Protein AF-0000000079686554 (afdb_homodimer)

Organism: Gossypium tomentosum (NCBI:txid34277)

InterPro domains:
  IPR005123 Oxoglutarate/iron-dependent dioxygenase domain [PS51471] (161-262)
  IPR026992 Non-haem dioxygenase, N-terminal domain [PF14226] (9-87)
  IPR027443 Isopenicillin N synthase-like superfamily [G3DSA:2.60.120.330] (1-294)
  IPR044861 Isopenicillin N synthase-like, Fe(2+) 2OG dioxygenase domain [PF03171] (164-262)

Solvent-accessible surface area (backbone atoms only — not comparable to full-atom values): 33290 Å² total; per-residue (Å²): 131,80,77,73,73,75,75,70,74,52,77,44,80,57,56,64,84,78,70,44,86,87,34,72,68,39,51,52,50,33,51,50,50,51,52,31,28,63,61,48,10,26,32,33,37,34,30,60,80,42,51,79,47,45,62,62,45,46,51,44,49,50,57,58,72,67,46,56,67,74,50,51,62,68,30,70,56,86,49,69,91,33,24,46,46,68,48,92,90,47,54,42,36,37,42,25,44,59,44,24,56,37,42,69,46,35,33,72,64,41,40,48,73,69,30,76,88,60,53,67,67,53,29,46,49,52,10,50,50,39,43,55,51,50,53,51,48,50,53,52,48,49,35,54,28,49,75,70,72,43,57,87,47,49,63,60,55,62,68,34,40,36,48,22,33,38,41,38,43,33,50,54,68,72,32,85,57,77,38,82,61,41,77,74,40,49,50,72,18,39,35,35,40,35,31,65,64,55,90,60,65,33,42,30,36,43,40,88,86,69,47,77,29,74,50,79,78,59,81,34,31,30,44,37,31,34,6,43,48,36,16,48,34,55,58,58,74,37,53,46,27,40,30,33,29,41,34,52,30,78,53,62,32,42,36,38,30,41,41,31,25,64,28,72,88,45,68,49,52,52,51,69,89,71,42,45,94,91,37,61,77,51,49,49,67,45,40,57,50,65,49,44,48,41,43,38,47,86,53,34,83,72,75,65,76,48,55,65,56,65,72,27,49,103,130,79,75,72,72,75,76,70,74,51,76,44,81,58,57,63,84,79,71,44,88,88,33,72,66,39,51,52,50,32,50,52,51,51,52,30,28,63,62,48,11,27,32,34,36,33,29,58,82,43,51,80,46,45,60,63,47,44,51,43,49,52,60,58,70,67,46,55,68,73,51,51,61,66,32,71,53,81,50,69,93,33,24,44,47,70,48,91,91,45,54,42,35,37,43,26,43,59,45,25,56,38,42,69,44,35,32,72,64,41,41,47,74,69,31,76,88,61,52,64,66,52,27,45,48,51,11,50,50,38,45,53,50,49,52,52,49,52,53,52,49,49,35,55,28,48,76,70,71,43,56,88,48,47,65,60,54,64,70,32,40,35,50,23,33,40,40,38,40,33,50,52,70,71,32,86,57,76,39,83,61,41,76,75,40,49,49,74,18,37,36,32,42,35,30,64,64,56,88,60,64,35,43,31,36,43,40,88,86,68,46,77,28,75,52,81,77,58,80,33,31,30,43,38,30,34,7,42,48,36,17,49,36,54,57,58,73,36,52,47,28,40,30,32,29,40,35,53,30,76,53,62,32,41,36,38,30,42,41,32,25,64,27,72,88,42,66,49,51,52,52,68,90,70,42,46,93,91,37,61,76,52,50,49,68,46,38,56,51,65,48,43,47,41,43,38,47,86,50,34,71,79,75,68,77,46,54,66,57,65,72,28,50,102

Sequence (628 aa):
MSSRTRAKVPVIDFSNQNLKPSSPEWDLLKFQVREALEEYSCFEASFDQLLELRQPVLEALEQLFDLPSQTKQLCVSDKPFRAYSGRPSRLYESMSTDDAHIVENIEQCLTTTLWPQGNISFSKTLASFTQLASGLEKTILRMILESFGLEKYMDELVDSTNNHLRAMKYGRTNTSEPTLGVPAHCDHTTMTLLCQLNEVQGLEIQNKNGEWININPSPNSFVVMLGESFSVWLNGRLPSAYHRVMMKGNEARYSIGLFARPRGGYLVKVPKELVDDKNPMLFKPFDLEEFLKIYSPQSVQGATKSTLKAYCSVMSSRTRAKVPVIDFSNQNLKPSSPEWDLLKFQVREALEEYSCFEASFDQLLELRQPVLEALEQLFDLPSQTKQLCVSDKPFRAYSGRPSRLYESMSTDDAHIVENIEQCLTTTLWPQGNISFSKTLASFTQLASGLEKTILRMILESFGLEKYMDELVDSTNNHLRAMKYGRTNTSEPTLGVPAHCDHTTMTLLCQLNEVQGLEIQNKNGEWININPSPNSFVVMLGESFSVWLNGRLPSAYHRVMMKGNEARYSIGLFARPRGGYLVKVPKELVDDKNPMLFKPFDLEEFLKIYSPQSVQGATKSTLKAYCSV

Nearest PDB structures (foldseek):
  8cvc-assembly1_A  TM=7.961E-01  e=9.176E-22  Atropa belladonna
  8cv8-assembly1_A  TM=7.944E-01  e=1.096E-21  Atropa belladonna
  7ekd-assembly1_A  TM=7.817E-01  e=1.566E-21  Oryza sativa Japonica Group
  4xae-assembly1_A  TM=8.149E-01  e=2.163E-19  Arabidopsis thaliana
  4xae-assembly2_B  TM=7.868E-01  e=7.001E-20  Arabidopsis thaliana

pLDDT: mean 89.93, std 12.77, range [25.97, 98.62]

Radius of gyration: 27.8 Å; Cα contacts (8 Å, |Δi|>4): 1261; chains: 2; bounding box: 70×83×64 Å

Structure (mmCIF, N/CA/C/O backbone):
data_AF-0000000079686554-model_v1
#
loop_
_entity.id
_entity.type
_entity.pdbx_description
1 polymer 'Fe2OG dioxygenase domain-containing protein'
#
loop_
_atom_site.group_PDB
_atom_site.id
_atom_site.type_symbol
_atom_site.label_atom_id
_atom_site.label_alt_id
_atom_site.label_comp_id
_atom_site.label_asym_id
_atom_site.label_entity_id
_atom_site.label_seq_id
_atom_site.pdbx_PDB_ins_code
_atom_site.Cartn_x
_atom_site.Cartn_y
_atom_site.Cartn_z
_atom_site.occupancy
_atom_site.B_iso_or_equiv
_atom_site.auth_seq_id
_atom_site.auth_comp_id
_atom_site.auth_asym_id
_atom_site.auth_atom_id
_atom_site.pdbx_PDB_model_num
ATOM 1 N N . MET A 1 1 ? 38.531 27.219 7.422 1 25.97 1 MET A N 1
ATOM 2 C CA . MET A 1 1 ? 37.594 26.406 8.172 1 25.97 1 MET A CA 1
ATOM 3 C C . MET A 1 1 ? 36.188 26.938 8.047 1 25.97 1 MET A C 1
ATOM 5 O O . MET A 1 1 ? 35.812 27.891 8.734 1 25.97 1 MET A O 1
ATOM 9 N N . SER A 1 2 ? 35.656 27.062 6.887 1 29.88 2 SER A N 1
ATOM 10 C CA . SER A 1 2 ? 34.469 27.797 6.496 1 29.88 2 SER A CA 1
ATOM 11 C C . SER A 1 2 ? 33.25 27.312 7.266 1 29.88 2 SER A C 1
ATOM 13 O O . SER A 1 2 ? 33 26.109 7.367 1 29.88 2 SER A O 1
ATOM 15 N N . SER A 1 3 ? 33 28.016 8.352 1 30.98 3 SER A N 1
ATOM 16 C CA . SER A 1 3 ? 31.875 27.719 9.258 1 30.98 3 SER A CA 1
ATOM 17 C C . SER A 1 3 ? 30.625 27.312 8.484 1 30.98 3 SER A C 1
ATOM 19 O O . SER A 1 3 ? 30.062 28.125 7.746 1 30.98 3 SER A O 1
ATOM 21 N N . ARG A 1 4 ? 30.609 26.203 7.82 1 41.34 4 ARG A N 1
ATOM 22 C CA . ARG A 1 4 ? 29.406 25.703 7.16 1 41.34 4 ARG A CA 1
ATOM 23 C C . ARG A 1 4 ? 28.172 25.953 8.008 1 41.34 4 ARG A C 1
ATOM 25 O O . ARG A 1 4 ? 28 25.344 9.07 1 41.34 4 ARG A O 1
ATOM 32 N N . THR A 1 5 ? 27.734 27.172 8.203 1 38.91 5 THR A N 1
ATOM 33 C CA . THR A 1 5 ? 26.484 27.531 8.859 1 38.91 5 THR A CA 1
ATOM 34 C C . THR A 1 5 ? 25.438 26.453 8.656 1 38.91 5 THR A C 1
ATOM 36 O O . THR A 1 5 ? 25.125 26.094 7.52 1 38.91 5 THR A O 1
ATOM 39 N N . ARG A 1 6 ? 25.234 25.625 9.555 1 51.69 6 ARG A N 1
ATOM 40 C CA . ARG A 1 6 ? 24.281 24.516 9.586 1 51.69 6 ARG A CA 1
ATOM 41 C C . ARG A 1 6 ? 22.891 24.984 9.148 1 51.69 6 ARG A C 1
ATOM 43 O O . ARG A 1 6 ? 22.344 25.922 9.703 1 51.69 6 ARG A O 1
ATOM 50 N N . ALA A 1 7 ? 22.547 24.719 7.898 1 60.22 7 ALA A N 1
ATOM 51 C CA . ALA A 1 7 ? 21.312 25.062 7.191 1 60.22 7 ALA A CA 1
ATOM 52 C C . ALA A 1 7 ? 20.094 24.891 8.102 1 60.22 7 ALA A C 1
ATOM 54 O O . ALA A 1 7 ? 19.953 23.859 8.773 1 60.22 7 ALA A O 1
ATOM 55 N N . LYS A 1 8 ? 19.406 26.125 8.562 1 84 8 LYS A N 1
ATOM 56 C CA . LYS A 1 8 ? 18.172 26.141 9.359 1 84 8 LYS A CA 1
ATOM 57 C C . LYS A 1 8 ? 16.969 26.547 8.508 1 84 8 LYS A C 1
ATOM 59 O O . LYS A 1 8 ? 17.109 27.359 7.582 1 84 8 LYS A O 1
ATOM 64 N N . VAL A 1 9 ? 15.812 25.922 8.773 1 92.38 9 VAL A N 1
ATOM 65 C CA . VAL A 1 9 ? 14.586 26.312 8.094 1 92.38 9 VAL A CA 1
ATOM 66 C C . VAL A 1 9 ? 14.148 27.688 8.578 1 92.38 9 VAL A C 1
ATOM 68 O O . VAL A 1 9 ? 14.32 28.031 9.75 1 92.38 9 VAL A O 1
ATOM 71 N N . PRO A 1 10 ? 13.648 28.562 7.695 1 95.69 10 PRO A N 1
ATOM 72 C CA . PRO A 1 10 ? 13.242 29.922 8.07 1 95.69 10 PRO A CA 1
ATOM 73 C C . PRO A 1 10 ? 12.156 29.938 9.148 1 95.69 10 PRO A C 1
ATOM 75 O O . PRO A 1 10 ? 11.297 29.047 9.18 1 95.69 10 PRO A O 1
ATOM 78 N N . VAL A 1 11 ? 12.25 30.969 10.016 1 96.94 11 VAL A N 1
ATOM 79 C CA . VAL A 1 11 ? 11.203 31.25 10.984 1 96.94 11 VAL A CA 1
ATOM 80 C C . VAL A 1 11 ? 10.406 32.469 10.555 1 96.94 11 VAL A C 1
ATOM 82 O O . VAL A 1 11 ? 10.977 33.531 10.328 1 96.94 11 VAL A O 1
ATOM 85 N N . ILE A 1 12 ? 9.156 32.312 10.383 1 97.88 12 ILE A N 1
ATOM 86 C CA . ILE A 1 12 ? 8.273 33.375 9.953 1 97.88 12 ILE A CA 1
ATOM 87 C C . ILE A 1 12 ? 7.285 33.719 11.07 1 97.88 12 ILE A C 1
ATOM 89 O O . ILE A 1 12 ? 6.645 32.812 11.625 1 97.88 12 ILE A O 1
ATOM 93 N N . ASP A 1 13 ? 7.117 34.969 11.391 1 96.94 13 ASP A N 1
ATOM 94 C CA . ASP A 1 13 ? 6.32 35.406 12.539 1 96.94 13 ASP A CA 1
ATOM 95 C C . ASP A 1 13 ? 4.883 35.688 12.125 1 96.94 13 ASP A C 1
ATOM 97 O O . ASP A 1 13 ? 4.621 36.656 11.398 1 96.94 13 ASP A O 1
ATOM 101 N N . PHE A 1 14 ? 3.994 34.906 12.648 1 96.62 14 PHE A N 1
ATOM 102 C CA . PHE A 1 14 ? 2.57 35.094 12.383 1 96.62 14 PHE A CA 1
ATOM 103 C C . PHE A 1 14 ? 1.84 35.531 13.648 1 96.62 14 PHE A C 1
ATOM 105 O O . PHE A 1 14 ? 0.624 35.375 13.758 1 96.62 14 PHE A O 1
ATOM 112 N N . SER A 1 15 ? 2.516 36.125 14.594 1 92.75 15 SER A N 1
ATOM 113 C CA . SER A 1 15 ? 1.922 36.438 15.891 1 92.75 15 SER A CA 1
ATOM 114 C C . SER A 1 15 ? 1.042 37.688 15.797 1 92.75 15 SER A C 1
ATOM 116 O O . SER A 1 15 ? 0.19 37.906 16.656 1 92.75 15 SER A O 1
ATOM 118 N N . ASN A 1 16 ? 1.303 38.469 14.711 1 89.25 16 ASN A N 1
ATOM 119 C CA . ASN A 1 16 ? 0.448 39.656 14.516 1 89.25 16 ASN A CA 1
ATOM 120 C C . ASN A 1 16 ? -0.956 39.25 14.07 1 89.25 16 ASN A C 1
ATOM 122 O O . ASN A 1 16 ? -1.148 38.812 12.938 1 89.25 16 ASN A O 1
ATOM 126 N N . GLN A 1 17 ? -1.944 39.438 14.867 1 81.38 17 GLN A N 1
ATOM 127 C CA . GLN A 1 17 ? -3.311 39 14.625 1 81.38 17 GLN A CA 1
ATOM 128 C C . GLN A 1 17 ? -4.074 40 13.758 1 81.38 17 GLN A C 1
ATOM 130 O O . GLN A 1 17 ? -5.195 39.719 13.328 1 81.38 17 GLN A O 1
ATOM 135 N N . ASN A 1 18 ? -3.504 41.094 13.5 1 83 18 ASN A N 1
ATOM 136 C CA . ASN A 1 18 ? -4.176 42.094 12.695 1 83 18 ASN A CA 1
ATOM 137 C C . ASN A 1 18 ? -3.625 42.156 11.273 1 83 18 ASN A C 1
ATOM 139 O O . ASN A 1 18 ? -3.604 43.219 10.648 1 83 18 ASN A O 1
ATOM 143 N N . LEU A 1 19 ? -3.234 41.062 10.898 1 86.62 19 LEU A N 1
ATOM 144 C CA . LEU A 1 19 ? -2.717 40.969 9.539 1 86.62 19 LEU A CA 1
ATOM 145 C C . LEU A 1 19 ? -3.838 41.156 8.523 1 86.62 19 LEU A C 1
ATOM 147 O O . LEU A 1 19 ? -4.855 40.469 8.586 1 86.62 19 LEU A O 1
ATOM 151 N N . LYS A 1 20 ? -3.686 42.188 7.625 1 87.19 20 LYS A N 1
ATOM 152 C CA . LYS A 1 20 ? -4.684 42.469 6.594 1 87.19 20 LYS A CA 1
ATOM 153 C C . LYS A 1 20 ? -4.137 42.156 5.203 1 87.19 20 LYS A C 1
ATOM 155 O O . LYS A 1 20 ? -3.039 42.594 4.852 1 87.19 20 LYS A O 1
ATOM 160 N N . PRO A 1 21 ? -4.953 41.469 4.465 1 87.12 21 PRO A N 1
ATOM 161 C CA . PRO A 1 21 ? -4.512 41.219 3.092 1 87.12 21 PRO A CA 1
ATOM 162 C C . PRO A 1 21 ? -4.188 42.5 2.332 1 87.12 21 PRO A C 1
ATOM 164 O O . PRO A 1 21 ? -4.867 43.5 2.51 1 87.12 21 PRO A O 1
ATOM 167 N N . SER A 1 22 ? -3.219 42.469 1.56 1 86.25 22 SER A N 1
ATOM 168 C CA . SER A 1 22 ? -2.777 43.562 0.676 1 86.25 22 SER A CA 1
ATOM 169 C C . SER A 1 22 ? -2.055 44.656 1.455 1 86.25 22 SER A C 1
ATOM 171 O O . SER A 1 22 ? -1.688 45.688 0.89 1 86.25 22 SER A O 1
ATOM 173 N N . SER A 1 23 ? -1.844 44.469 2.746 1 92.88 23 SER A N 1
ATOM 174 C CA . SER A 1 23 ? -0.964 45.375 3.492 1 92.88 23 SER A CA 1
ATOM 175 C C . SER A 1 23 ? 0.503 45.062 3.211 1 92.88 23 SER A C 1
ATOM 177 O O . SER A 1 23 ? 0.833 43.969 2.709 1 92.88 23 SER A O 1
ATOM 179 N N . PRO A 1 24 ? 1.304 46.062 3.477 1 93.25 24 PRO A N 1
ATOM 180 C CA . PRO A 1 24 ? 2.734 45.812 3.283 1 93.25 24 PRO A CA 1
ATOM 181 C C . PRO A 1 24 ? 3.25 44.656 4.121 1 93.25 24 PRO A C 1
ATOM 183 O O . PRO A 1 24 ? 4.082 43.875 3.654 1 93.25 24 PRO A O 1
ATOM 186 N N . GLU A 1 25 ? 2.764 44.562 5.305 1 94.06 25 GLU A N 1
ATOM 187 C CA . GLU A 1 25 ? 3.17 43.438 6.172 1 94.06 25 GLU A CA 1
ATOM 188 C C . GLU A 1 25 ? 2.73 42.094 5.598 1 94.06 25 GLU A C 1
ATOM 190 O O . GLU A 1 25 ? 3.482 41.125 5.648 1 94.06 25 GLU A O 1
ATOM 195 N N . TRP A 1 26 ? 1.538 42.062 5.145 1 95.88 26 TRP A N 1
ATOM 196 C CA . TRP A 1 26 ? 1.02 40.844 4.496 1 95.88 26 TRP A CA 1
ATOM 197 C C . TRP A 1 26 ? 1.891 40.438 3.311 1 95.88 26 TRP A C 1
ATOM 199 O O . TRP A 1 26 ? 2.252 39.281 3.164 1 95.88 26 TRP A O 1
ATOM 209 N N . ASP A 1 27 ? 2.225 41.375 2.535 1 95.88 27 ASP A N 1
ATOM 210 C CA . ASP A 1 27 ? 3.008 41.125 1.332 1 95.88 27 ASP A CA 1
ATOM 211 C C . ASP A 1 27 ? 4.398 40.594 1.685 1 95.88 27 ASP A C 1
ATOM 213 O O . ASP A 1 27 ? 4.938 39.75 0.995 1 95.88 27 ASP A O 1
ATOM 217 N N . LEU A 1 28 ? 4.902 41.219 2.707 1 95.81 28 LEU A N 1
ATOM 218 C CA . LEU A 1 28 ? 6.207 40.75 3.168 1 95.81 28 LEU A CA 1
ATOM 219 C C . LEU A 1 28 ? 6.141 39.281 3.625 1 95.81 28 LEU A C 1
ATOM 221 O O . LEU A 1 28 ? 6.996 38.469 3.262 1 95.81 28 LEU A O 1
ATOM 225 N N . LEU A 1 29 ? 5.156 38.938 4.41 1 96.81 29 LEU A N 1
ATOM 226 C CA . LEU A 1 29 ? 4.984 37.562 4.887 1 96.81 29 LEU A CA 1
ATOM 227 C C . LEU A 1 29 ? 4.723 36.625 3.725 1 96.81 29 LEU A C 1
ATOM 229 O O . LEU A 1 29 ? 5.27 35.5 3.688 1 96.81 29 LEU A O 1
ATOM 233 N N . LYS A 1 30 ? 3.881 37.062 2.857 1 97.38 30 LYS A N 1
ATOM 234 C CA . LYS A 1 30 ? 3.576 36.25 1.667 1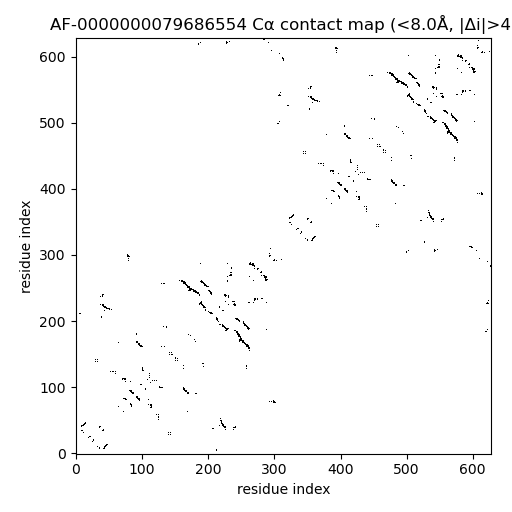 97.38 30 LYS A CA 1
ATOM 235 C C . LYS A 1 30 ? 4.848 35.906 0.905 1 97.38 30 LYS A C 1
ATOM 237 O O . LYS A 1 30 ? 5.027 34.75 0.494 1 97.38 30 LYS A O 1
ATOM 242 N N . PHE A 1 31 ? 5.699 36.844 0.748 1 97.44 31 PHE A N 1
ATOM 243 C CA . PHE A 1 31 ? 6.965 36.656 0.056 1 97.44 31 PHE A CA 1
ATOM 244 C C . PHE A 1 31 ? 7.844 35.656 0.823 1 97.44 31 PHE A C 1
ATOM 246 O O . PHE A 1 31 ? 8.461 34.781 0.227 1 97.44 31 PHE A O 1
ATOM 253 N N . GLN A 1 32 ? 7.91 35.812 2.109 1 97.88 32 GLN A N 1
ATOM 254 C CA . GLN A 1 32 ? 8.711 34.938 2.949 1 97.88 32 GLN A CA 1
ATOM 255 C C . GLN A 1 32 ? 8.195 33.5 2.875 1 97.88 32 GLN A C 1
ATOM 257 O O . GLN A 1 32 ? 8.977 32.562 2.807 1 97.88 32 GLN A O 1
ATOM 262 N N . VAL A 1 33 ? 6.891 33.375 2.883 1 98.38 33 VAL A N 1
ATOM 263 C CA . VAL A 1 33 ? 6.266 32.031 2.799 1 98.38 33 VAL A CA 1
ATOM 264 C C . VAL A 1 33 ? 6.637 31.375 1.479 1 98.38 33 VAL A C 1
ATOM 266 O O . VAL A 1 33 ? 7.09 30.234 1.463 1 98.38 33 VAL A O 1
ATOM 269 N N . ARG A 1 34 ? 6.492 32.094 0.429 1 97.94 34 ARG A N 1
ATOM 270 C CA . ARG A 1 34 ? 6.805 31.562 -0.897 1 97.94 34 ARG A CA 1
ATOM 271 C C . ARG A 1 34 ? 8.266 31.125 -0.986 1 97.94 34 ARG A C 1
ATOM 273 O O . ARG A 1 34 ? 8.555 30.016 -1.448 1 97.94 34 ARG A O 1
ATOM 280 N N . GLU A 1 35 ? 9.117 31.938 -0.555 1 96.94 35 GLU A N 1
ATOM 281 C CA . GLU A 1 35 ? 10.547 31.656 -0.616 1 96.94 35 GLU A CA 1
ATOM 282 C C . GLU A 1 35 ? 10.898 30.438 0.228 1 96.94 35 GLU A C 1
ATOM 284 O O . GLU A 1 35 ? 11.664 29.562 -0.208 1 96.94 35 GLU A O 1
ATOM 289 N N . ALA A 1 36 ? 10.367 30.375 1.395 1 97.06 36 ALA A N 1
ATOM 290 C CA . ALA A 1 36 ? 10.656 29.266 2.299 1 97.06 36 ALA A CA 1
ATOM 291 C C . ALA A 1 36 ? 10.18 27.938 1.712 1 97.06 36 ALA A C 1
ATOM 293 O O . ALA A 1 36 ? 10.883 26.938 1.778 1 97.06 36 ALA A O 1
ATOM 294 N N . LEU A 1 37 ? 9 27.969 1.141 1 97.62 37 LEU A N 1
ATOM 295 C CA . LEU A 1 37 ? 8.438 26.734 0.59 1 97.62 37 LEU A CA 1
ATOM 296 C C . LEU A 1 37 ? 9.195 26.312 -0.666 1 97.62 37 LEU A C 1
ATOM 298 O O . LEU A 1 37 ? 9.359 25.109 -0.916 1 97.62 37 LEU A O 1
ATOM 302 N N . GLU A 1 38 ? 9.617 27.234 -1.407 1 95.62 38 GLU A N 1
ATOM 303 C CA . GLU A 1 38 ? 10.398 26.922 -2.6 1 95.62 38 GLU A CA 1
ATOM 304 C C . GLU A 1 38 ? 11.727 26.266 -2.232 1 95.62 38 GLU A C 1
ATOM 306 O O . GLU A 1 38 ? 12.164 25.312 -2.883 1 95.62 38 GLU A O 1
ATOM 311 N N . GLU A 1 39 ? 12.234 26.75 -1.193 1 92.88 39 GLU A N 1
ATOM 312 C CA . GLU A 1 39 ? 13.594 26.328 -0.862 1 92.88 39 GLU A CA 1
ATOM 313 C C . GLU A 1 39 ? 13.586 25.109 0.056 1 92.88 39 GLU A C 1
ATOM 315 O O . GLU A 1 39 ? 14.422 24.219 -0.085 1 92.88 39 GLU A O 1
ATOM 320 N N . TYR A 1 40 ? 12.617 25.094 0.972 1 94 40 TYR A N 1
ATOM 321 C CA . TYR A 1 40 ? 12.703 24.094 2.027 1 94 40 TYR A CA 1
ATOM 322 C C . TYR A 1 40 ? 11.445 23.234 2.07 1 94 40 TYR A C 1
ATOM 324 O O . TYR A 1 40 ? 11.398 22.219 2.762 1 94 40 TYR A O 1
ATOM 332 N N . SER A 1 41 ? 10.422 23.641 1.354 1 96.12 41 SER A N 1
ATOM 333 C CA . SER A 1 41 ? 9.117 22.984 1.398 1 96.12 41 SER A CA 1
ATOM 334 C C . SER A 1 41 ? 8.508 23.078 2.793 1 96.12 41 SER A C 1
ATOM 336 O O . SER A 1 41 ? 7.504 22.406 3.078 1 96.12 41 SER A O 1
ATOM 338 N N . CYS A 1 42 ? 9.094 23.828 3.629 1 97.19 42 CYS A N 1
ATOM 339 C CA . CYS A 1 42 ? 8.703 23.922 5.031 1 97.19 42 CYS A CA 1
ATOM 340 C C . CYS A 1 42 ? 9.211 25.219 5.656 1 97.19 42 CYS A C 1
ATOM 342 O O . CYS A 1 42 ? 10.062 25.906 5.082 1 97.19 42 CYS A O 1
ATOM 344 N N . PHE A 1 43 ? 8.633 25.578 6.742 1 97.88 43 PHE A N 1
ATOM 345 C CA . PHE A 1 43 ? 9.125 26.656 7.602 1 97.88 43 PHE A CA 1
ATOM 346 C C . PHE A 1 43 ? 8.531 26.547 9 1 97.88 43 PHE A C 1
ATOM 348 O O . PHE A 1 43 ? 7.602 25.766 9.227 1 97.88 43 PHE A O 1
ATOM 355 N N . GLU A 1 44 ? 9.164 27.234 9.914 1 97.62 44 GLU A N 1
ATOM 356 C CA . GLU A 1 44 ? 8.609 27.391 11.25 1 97.62 44 GLU A CA 1
ATOM 357 C C . GLU A 1 44 ? 7.758 28.656 11.352 1 97.62 44 GLU A C 1
ATOM 359 O O . GLU A 1 44 ? 8.203 29.75 10.969 1 97.62 44 GLU A O 1
ATOM 364 N N . ALA A 1 45 ? 6.516 28.516 11.781 1 98.19 45 ALA A N 1
ATOM 365 C CA . ALA A 1 45 ? 5.613 29.656 11.969 1 98.19 45 ALA A CA 1
ATOM 366 C C . ALA A 1 45 ? 5.453 29.984 13.453 1 98.19 45 ALA A C 1
ATOM 368 O O . ALA A 1 45 ? 4.758 29.266 14.18 1 98.19 45 ALA A O 1
ATOM 369 N N . SER A 1 46 ? 6.043 31.078 13.844 1 97.12 46 SER A N 1
ATOM 370 C CA . SER A 1 46 ? 5.797 31.531 15.211 1 97.12 46 SER A CA 1
ATOM 371 C C . SER A 1 46 ? 4.363 32.031 15.375 1 97.12 46 SER A C 1
ATOM 373 O O . SER A 1 46 ? 3.848 32.75 14.523 1 97.12 46 SER A O 1
ATOM 375 N N . PHE A 1 47 ? 3.777 31.625 16.422 1 96.31 47 PHE A N 1
ATOM 376 C CA . PHE A 1 47 ? 2.365 31.891 16.656 1 96.31 47 PHE A CA 1
ATOM 377 C C . PHE A 1 47 ? 2.07 31.938 18.156 1 96.31 47 PHE A C 1
ATOM 379 O O . PHE A 1 47 ? 1.64 30.953 18.75 1 96.31 47 PHE A O 1
ATOM 386 N N . ASP A 1 48 ? 2.055 33.094 18.766 1 94.69 48 ASP A N 1
ATOM 387 C CA . ASP A 1 48 ? 2.029 33.281 20.203 1 94.69 48 ASP A CA 1
ATOM 388 C C . ASP A 1 48 ? 0.739 32.719 20.812 1 94.69 48 ASP A C 1
ATOM 390 O O . ASP A 1 48 ? 0.722 32.312 21.969 1 94.69 48 ASP A O 1
ATOM 394 N N . GLN A 1 49 ? -0.253 32.75 20.047 1 93.38 49 GLN A N 1
ATOM 395 C CA . GLN A 1 49 ? -1.554 32.281 20.516 1 93.38 49 GLN A CA 1
ATOM 396 C C . GLN A 1 49 ? -1.503 30.812 20.906 1 93.38 49 GLN A C 1
ATOM 398 O O . GLN A 1 49 ? -2.396 30.312 21.594 1 93.38 49 GLN A O 1
ATOM 403 N N . LEU A 1 50 ? -0.491 30.141 20.469 1 95.38 50 LEU A N 1
ATOM 404 C CA . LEU A 1 50 ? -0.334 28.703 20.75 1 95.38 50 LEU A CA 1
ATOM 405 C C . LEU A 1 50 ? 0.109 28.469 22.188 1 95.38 50 LEU A C 1
ATOM 407 O O . LEU A 1 50 ? -0.105 27.391 22.734 1 95.38 50 LEU A O 1
ATOM 411 N N . LEU A 1 51 ? 0.744 29.391 22.812 1 93.44 51 LEU A N 1
ATOM 412 C CA . LEU A 1 51 ? 1.382 29.234 24.109 1 93.44 51 LEU A CA 1
ATOM 413 C C . LEU A 1 51 ? 0.363 28.828 25.172 1 93.44 51 LEU A C 1
ATOM 415 O O . LEU A 1 51 ? 0.651 27.984 26.031 1 93.44 51 LEU A O 1
ATOM 419 N N . GLU A 1 52 ? -0.805 29.406 25.078 1 93.69 52 GLU A N 1
ATOM 420 C CA . GLU A 1 52 ? -1.82 29.141 26.094 1 93.69 52 GLU A CA 1
ATOM 421 C C . GLU A 1 52 ? -2.354 27.719 26 1 93.69 52 GLU A C 1
ATOM 423 O O . GLU A 1 52 ? -2.844 27.156 26.984 1 93.69 52 GLU A O 1
ATOM 428 N N . LEU A 1 53 ? -2.254 27.141 24.875 1 95.69 53 LEU A N 1
ATOM 429 C CA . LEU A 1 53 ? -2.855 25.828 24.641 1 95.69 53 LEU A CA 1
ATOM 430 C C . LEU A 1 53 ? -1.822 24.719 24.797 1 95.69 53 LEU A C 1
ATOM 432 O O . LEU A 1 53 ? -2.18 23.547 24.922 1 95.69 53 LEU A O 1
ATOM 436 N N . ARG A 1 54 ? -0.632 25 24.828 1 95.25 54 ARG A N 1
ATOM 437 C CA . ARG A 1 54 ? 0.436 24.016 24.766 1 95.25 54 ARG A CA 1
ATOM 438 C C . ARG A 1 54 ? 0.343 23.031 25.938 1 95.25 54 ARG A C 1
ATOM 440 O O . ARG A 1 54 ? 0.332 21.812 25.734 1 95.25 54 ARG A O 1
ATOM 447 N N . GLN A 1 55 ? 0.303 23.547 27.125 1 95.75 55 GLN A N 1
ATOM 448 C CA . GLN A 1 55 ? 0.305 22.688 28.312 1 95.75 55 GLN A CA 1
ATOM 449 C C . GLN A 1 55 ? -0.973 21.859 28.391 1 95.75 55 GLN A C 1
ATOM 451 O O . GLN A 1 55 ? -0.921 20.656 28.625 1 95.75 55 GLN A O 1
ATOM 456 N N . PRO A 1 56 ? -2.143 22.516 28.234 1 97.62 56 PRO A N 1
ATOM 457 C CA . PRO A 1 56 ? -3.367 21.719 28.234 1 97.62 56 PRO A CA 1
ATOM 458 C C . PRO A 1 56 ? -3.34 20.594 27.203 1 97.62 56 PRO A C 1
ATOM 460 O O . PRO A 1 56 ? -3.818 19.5 27.453 1 97.62 56 PRO A O 1
ATOM 463 N N . VAL A 1 57 ? -2.814 20.828 26.031 1 98.5 57 VAL A N 1
ATOM 464 C CA . VAL A 1 57 ? -2.766 19.828 24.953 1 98.5 57 VAL A CA 1
ATOM 465 C C . VAL A 1 57 ? -1.807 18.703 25.344 1 98.5 57 VAL A C 1
ATOM 467 O O . VAL A 1 57 ? -2.119 17.531 25.156 1 98.5 57 VAL A O 1
ATOM 470 N N . LEU A 1 58 ? -0.684 19.094 25.891 1 97.94 58 LEU A N 1
ATOM 471 C CA . LEU A 1 58 ? 0.264 18.078 26.328 1 97.94 58 LEU A CA 1
ATOM 472 C C . LEU A 1 58 ? -0.368 17.156 27.375 1 97.94 58 LEU A C 1
ATOM 474 O O . LEU A 1 58 ? -0.24 15.938 27.297 1 97.94 58 LEU A O 1
ATOM 478 N N . GLU A 1 59 ? -1.029 17.75 28.312 1 97.88 59 GLU A N 1
ATOM 479 C CA . GLU A 1 59 ? -1.686 16.969 29.359 1 97.88 59 GLU A CA 1
ATOM 480 C C . GLU A 1 59 ? -2.756 16.062 28.766 1 97.88 59 GLU A C 1
ATOM 482 O O . GLU A 1 59 ? -2.91 14.914 29.219 1 97.88 59 GLU A O 1
ATOM 487 N N . ALA A 1 60 ? -3.467 16.578 27.828 1 98.38 60 ALA A N 1
ATOM 488 C CA . ALA A 1 60 ? -4.484 15.758 27.172 1 98.38 60 ALA A CA 1
ATOM 489 C C . ALA A 1 60 ? -3.861 14.547 26.484 1 98.38 60 ALA A C 1
ATOM 491 O O . ALA A 1 60 ? -4.387 13.438 26.562 1 98.38 60 ALA A O 1
ATOM 492 N N . LEU A 1 61 ? -2.742 14.727 25.781 1 98.44 61 LEU A N 1
ATOM 493 C CA . LEU A 1 61 ? -2.074 13.625 25.094 1 98.44 61 LEU A CA 1
ATOM 494 C C . LEU A 1 61 ? -1.532 12.609 26.094 1 98.44 61 LEU A C 1
ATOM 496 O O . LEU A 1 61 ? -1.609 11.398 25.859 1 98.44 61 LEU A O 1
ATOM 500 N N . GLU A 1 62 ? -0.958 13.094 27.172 1 97.5 62 GLU A N 1
ATOM 501 C CA . GLU A 1 62 ? -0.474 12.188 28.203 1 97.5 62 GLU A CA 1
ATOM 502 C C . GLU A 1 62 ? -1.604 11.32 28.75 1 97.5 62 GLU A C 1
ATOM 504 O O . GLU A 1 62 ? -1.444 10.109 28.906 1 97.5 62 GLU A O 1
ATOM 509 N N . GLN A 1 63 ? -2.723 11.953 29.062 1 97.62 63 GLN A N 1
ATOM 510 C CA .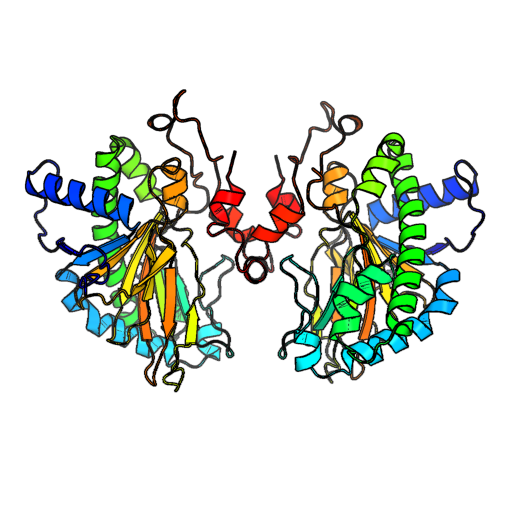 GLN A 1 63 ? -3.881 11.211 29.531 1 97.62 63 GLN A CA 1
ATOM 511 C C . GLN A 1 63 ? -4.305 10.141 28.531 1 97.62 63 GLN A C 1
ATOM 513 O O . GLN A 1 63 ? -4.609 9.008 28.922 1 97.62 63 GLN A O 1
ATOM 518 N N . LEU A 1 64 ? -4.34 10.484 27.297 1 98.25 64 LEU A N 1
ATOM 519 C CA . LEU A 1 64 ? -4.754 9.586 26.234 1 98.25 64 LEU A CA 1
ATOM 520 C C . LEU A 1 64 ? -3.82 8.391 26.141 1 98.25 64 LEU A C 1
ATOM 522 O O . LEU A 1 64 ? -4.273 7.242 26.172 1 98.25 64 LEU A O 1
ATOM 526 N N . PHE A 1 65 ? -2.52 8.625 26.062 1 96.88 65 PHE A N 1
ATOM 527 C CA . PHE A 1 65 ? -1.573 7.566 25.734 1 96.88 65 PHE A CA 1
ATOM 528 C C . PHE A 1 65 ? -1.189 6.781 26.984 1 96.88 65 PHE A C 1
ATOM 530 O O . PHE A 1 65 ? -0.538 5.738 26.891 1 96.88 65 PHE A O 1
ATOM 537 N N . ASP A 1 66 ? -1.609 7.238 28.109 1 95.5 66 ASP A N 1
ATOM 538 C CA . ASP A 1 66 ? -1.423 6.488 29.344 1 95.5 66 ASP A CA 1
ATOM 539 C C . ASP A 1 66 ? -2.508 5.43 29.516 1 95.5 66 ASP A C 1
ATOM 541 O O . ASP A 1 66 ? -2.391 4.539 30.359 1 95.5 66 ASP A O 1
ATOM 545 N N . LEU A 1 67 ? -3.57 5.559 28.75 1 96.38 67 LEU A N 1
ATOM 546 C CA . LEU A 1 67 ? -4.598 4.523 28.781 1 96.38 67 LEU A CA 1
ATOM 547 C C . LEU A 1 67 ? -4.031 3.178 28.344 1 96.38 67 LEU A C 1
ATOM 549 O O . LEU A 1 67 ? -3.078 3.129 27.562 1 96.38 67 LEU A O 1
ATOM 553 N N . PRO A 1 68 ? -4.652 2.107 28.828 1 93.56 68 PRO A N 1
ATOM 554 C CA . PRO A 1 68 ? -4.23 0.781 28.375 1 93.56 68 PRO A CA 1
ATOM 555 C C . PRO A 1 68 ? -4.383 0.598 26.859 1 93.56 68 PRO A C 1
ATOM 557 O O . PRO A 1 68 ? -5.332 1.118 26.266 1 93.56 68 PRO A O 1
ATOM 560 N N . SER A 1 69 ? -3.477 -0.198 26.281 1 90.06 69 SER A N 1
ATOM 561 C CA . SER A 1 69 ? -3.484 -0.442 24.844 1 90.06 69 SER A CA 1
ATOM 562 C C . SER A 1 69 ? -4.824 -1.009 24.391 1 90.06 69 SER A C 1
ATOM 564 O O . SER A 1 69 ? -5.336 -0.635 23.328 1 90.06 69 SER A O 1
ATOM 566 N N . GLN A 1 70 ? -5.398 -1.843 25.172 1 89.44 70 GLN A N 1
ATOM 567 C CA . GLN A 1 70 ? -6.668 -2.482 24.844 1 89.44 70 GLN A CA 1
ATOM 568 C C . GLN A 1 70 ? -7.781 -1.45 24.688 1 89.44 70 GLN A C 1
ATOM 570 O O . GLN A 1 70 ? -8.656 -1.595 23.828 1 89.44 70 GLN A O 1
ATOM 575 N N . THR A 1 71 ? -7.695 -0.41 25.516 1 93.75 71 THR A N 1
ATOM 576 C CA . THR A 1 71 ? -8.695 0.651 25.453 1 93.75 71 THR A CA 1
ATOM 577 C C . THR A 1 71 ? -8.508 1.488 24.188 1 93.75 71 THR A C 1
ATOM 579 O O . THR A 1 71 ? -9.477 1.756 23.469 1 93.75 71 THR A O 1
ATOM 582 N N . LYS A 1 72 ? -7.352 1.851 23.938 1 95.06 72 LYS A N 1
ATOM 583 C CA . LYS A 1 72 ? -7.059 2.676 22.766 1 95.06 72 LYS A CA 1
ATOM 584 C C . LYS A 1 72 ? -7.406 1.943 21.484 1 95.06 72 LYS A C 1
ATOM 586 O O . LYS A 1 72 ? -7.902 2.553 20.531 1 95.06 72 LYS A O 1
ATOM 591 N N . GLN A 1 73 ? -7.23 0.655 21.5 1 90.75 73 GLN A N 1
ATOM 592 C CA . GLN A 1 73 ? -7.469 -0.172 20.312 1 90.75 73 GLN A CA 1
ATOM 593 C C . GLN A 1 73 ? -8.961 -0.277 20.016 1 90.75 73 GLN A C 1
ATOM 595 O O . GLN A 1 73 ? -9.352 -0.708 18.922 1 90.75 73 GLN A O 1
ATOM 600 N N . LEU A 1 74 ? -9.773 0.128 20.953 1 92.25 74 LEU A N 1
ATOM 601 C CA . LEU A 1 74 ? -11.219 0.12 20.719 1 92.25 74 LEU A CA 1
ATOM 602 C C . LEU A 1 74 ? -11.625 1.228 19.75 1 92.25 74 LEU A C 1
ATOM 604 O O . LEU A 1 74 ? -12.719 1.199 19.203 1 92.25 74 LEU A O 1
ATOM 608 N N . CYS A 1 75 ? -10.789 2.217 19.641 1 93.62 75 CYS A N 1
ATOM 609 C CA . CYS A 1 75 ? -11.031 3.242 18.625 1 93.62 75 CYS A CA 1
ATOM 610 C C . CYS A 1 75 ? -10.664 2.738 17.234 1 93.62 75 CYS A C 1
ATOM 612 O O . CYS A 1 75 ? -9.484 2.604 16.906 1 93.62 75 CYS A O 1
ATOM 614 N N . VAL A 1 76 ? -11.664 2.521 16.422 1 89.75 76 VAL A N 1
ATOM 615 C CA . VAL A 1 76 ? -11.453 1.974 15.086 1 89.75 76 VAL A CA 1
ATOM 616 C C . VAL A 1 76 ? -12.18 2.832 14.047 1 89.75 76 VAL A C 1
ATOM 618 O O . VAL A 1 76 ? -13.07 3.611 14.398 1 89.75 76 VAL A O 1
ATOM 621 N N . SER A 1 77 ? -11.656 2.73 12.836 1 88.12 77 SER A N 1
ATOM 622 C CA . SER A 1 77 ? -12.281 3.4 11.703 1 88.12 77 SER A CA 1
ATOM 623 C C . SER A 1 77 ? -12.164 2.562 10.43 1 88.12 77 SER A C 1
ATOM 625 O O . SER A 1 77 ? -11.188 1.823 10.258 1 88.12 77 SER A O 1
ATOM 627 N N . ASP A 1 78 ? -13.102 2.68 9.547 1 81.94 78 ASP A N 1
ATOM 628 C CA . ASP A 1 78 ? -13.055 2 8.258 1 81.94 78 ASP A CA 1
ATOM 629 C C . ASP A 1 78 ? -12.242 2.801 7.242 1 81.94 78 ASP A C 1
ATOM 631 O O . ASP A 1 78 ? -11.992 2.332 6.129 1 81.94 78 ASP A O 1
ATOM 635 N N . LYS A 1 79 ? -11.883 3.963 7.641 1 84.5 79 LYS A N 1
ATOM 636 C CA . LYS A 1 79 ? -11.055 4.801 6.777 1 84.5 79 LYS A CA 1
ATOM 637 C C . LYS A 1 79 ? -9.586 4.73 7.188 1 84.5 79 LYS A C 1
ATOM 639 O O . LYS A 1 79 ? -9.273 4.703 8.383 1 84.5 79 LYS A O 1
ATOM 644 N N . PRO A 1 80 ? -8.727 4.781 6.141 1 83.56 80 PRO A N 1
ATOM 645 C CA . PRO A 1 80 ? -7.297 4.719 6.457 1 83.56 80 PRO A CA 1
ATOM 646 C C . PRO A 1 80 ? -6.816 5.93 7.258 1 83.56 80 PRO A C 1
ATOM 648 O O . PRO A 1 80 ? -7.277 7.051 7.023 1 83.56 80 PRO A O 1
ATOM 651 N N . PHE A 1 81 ? -5.867 5.691 8.219 1 86.88 81 PHE A N 1
ATOM 652 C CA . PHE A 1 81 ? -5.121 6.699 8.961 1 86.88 81 PHE A CA 1
ATOM 653 C C . PHE A 1 81 ? -6.035 7.438 9.938 1 86.88 81 PHE A C 1
ATOM 655 O O . PHE A 1 81 ? -5.879 8.641 10.148 1 86.88 81 PHE A O 1
ATOM 662 N N . ARG A 1 82 ? -7.078 6.762 10.328 1 90.25 82 ARG A N 1
ATOM 663 C CA . ARG A 1 82 ? -7.945 7.297 11.375 1 90.25 82 ARG A CA 1
ATOM 664 C C . ARG A 1 82 ? -7.918 6.406 12.617 1 90.25 82 ARG A C 1
ATOM 666 O O . ARG A 1 82 ? -7.527 5.238 12.539 1 90.25 82 ARG A O 1
ATOM 673 N N . ALA A 1 83 ? -8.312 7.016 13.688 1 94.12 83 ALA A N 1
ATOM 674 C CA . ALA A 1 83 ? -8.422 6.312 14.961 1 94.12 83 ALA A CA 1
ATOM 675 C C . ALA A 1 83 ? -7.051 5.91 15.484 1 94.12 83 ALA A C 1
ATOM 677 O O . ALA A 1 83 ? -6.098 6.695 15.414 1 94.12 83 ALA A O 1
ATOM 678 N N . TYR A 1 84 ? -7.016 4.809 16.156 1 93.94 84 TYR A N 1
ATOM 679 C CA . TYR A 1 84 ? -5.781 4.426 16.844 1 93.94 84 TYR A CA 1
ATOM 680 C C . TYR A 1 84 ? -4.859 3.654 15.906 1 93.94 84 TYR A C 1
ATOM 682 O O . TYR A 1 84 ? -5.312 2.791 15.148 1 93.94 84 TYR A O 1
ATOM 690 N N . SER A 1 85 ? -3.682 4.012 15.867 1 88.75 85 SER A N 1
ATOM 691 C CA . SER A 1 85 ? -2.611 3.254 15.219 1 88.75 85 SER A CA 1
ATOM 692 C C . SER A 1 85 ? -1.438 3.039 16.172 1 88.75 85 SER A C 1
ATOM 694 O O . SER A 1 85 ? -0.886 4 16.703 1 88.75 85 SER A O 1
ATOM 696 N N . GLY A 1 86 ? -1.093 1.846 16.391 1 82.56 86 GLY A N 1
ATOM 697 C CA . GLY A 1 86 ? 0.032 1.508 17.25 1 82.56 86 GLY A CA 1
ATOM 698 C C . GLY A 1 86 ? 0.287 0.015 17.328 1 82.56 86 GLY A C 1
ATOM 699 O O . GLY A 1 86 ? -0.65 -0.784 17.281 1 82.56 86 GLY A O 1
ATOM 700 N N . ARG A 1 87 ? 1.536 -0.355 17.031 1 64.81 87 ARG A N 1
ATOM 701 C CA . ARG A 1 87 ? 1.949 -1.739 17.234 1 64.81 87 ARG A CA 1
ATOM 702 C C . ARG A 1 87 ? 2.916 -1.856 18.406 1 64.81 87 ARG A C 1
ATOM 704 O O . ARG A 1 87 ? 3.791 -1.006 18.578 1 64.81 87 ARG A O 1
ATOM 711 N N . PRO A 1 88 ? 2.66 -2.844 19.219 1 57.22 88 PRO A N 1
ATOM 712 C CA . PRO A 1 88 ? 3.527 -3.012 20.375 1 57.22 88 PRO A CA 1
ATOM 713 C C . PRO A 1 88 ? 5.012 -2.965 20.031 1 57.22 88 PRO A C 1
ATOM 715 O O . PRO A 1 88 ? 5.824 -2.48 20.812 1 57.22 88 PRO A O 1
ATOM 718 N N . SER A 1 89 ? 5.285 -3.355 18.938 1 54.16 89 SER A N 1
ATOM 719 C CA . SER A 1 89 ? 6.691 -3.482 18.562 1 54.16 89 SER A CA 1
ATOM 720 C C . SER A 1 89 ? 7.262 -2.152 18.078 1 54.16 89 SER A C 1
ATOM 722 O O . SER A 1 89 ? 8.477 -2.008 17.922 1 54.16 89 SER A O 1
ATOM 724 N N . ARG A 1 90 ? 6.43 -1.217 18.031 1 64.75 90 ARG A N 1
ATOM 725 C CA . ARG A 1 90 ? 6.91 0.066 17.531 1 64.75 90 ARG A CA 1
ATOM 726 C C . ARG A 1 90 ? 6.855 1.138 18.609 1 64.75 90 ARG A C 1
ATOM 728 O O . ARG A 1 90 ? 6.031 1.062 19.531 1 64.75 90 ARG A O 1
ATOM 735 N N . LEU A 1 91 ? 7.75 2.064 18.547 1 81.75 91 LEU A N 1
ATOM 736 C CA . LEU A 1 91 ? 7.832 3.18 19.484 1 81.75 91 LEU A CA 1
ATOM 737 C C . LEU A 1 91 ? 6.754 4.215 19.203 1 81.75 91 LEU A C 1
ATOM 739 O O . LEU A 1 91 ? 6.449 5.059 20.047 1 81.75 91 LEU A O 1
ATOM 743 N N . TYR A 1 92 ? 6.062 4.051 18.156 1 89.25 92 TYR A N 1
ATOM 744 C CA . TYR A 1 92 ? 5.16 5.086 17.656 1 89.25 92 TYR A CA 1
ATOM 745 C C . TYR A 1 92 ? 3.703 4.672 17.844 1 89.25 92 TYR A C 1
ATOM 747 O O . TYR A 1 92 ? 3.326 3.541 17.531 1 89.25 92 TYR A O 1
ATOM 755 N N . GLU A 1 93 ? 2.896 5.543 18.422 1 92.94 93 GLU A N 1
ATOM 756 C CA . GLU A 1 93 ? 1.443 5.406 18.438 1 92.94 93 GLU A CA 1
ATOM 757 C C . GLU A 1 93 ? 0.76 6.73 18.094 1 92.94 93 GLU A C 1
ATOM 759 O O . GLU A 1 93 ? 1.308 7.801 18.359 1 92.94 93 GLU A O 1
ATOM 764 N N . SER A 1 94 ? -0.41 6.625 17.531 1 95.38 94 SER A N 1
ATOM 765 C CA . SER A 1 94 ? -1.137 7.836 17.172 1 95.38 94 SER A CA 1
ATOM 766 C C . SER A 1 94 ? -2.643 7.645 17.312 1 95.38 94 SER A C 1
ATOM 768 O O . SER A 1 94 ? -3.127 6.512 17.359 1 95.38 94 SER A O 1
ATOM 770 N N . MET A 1 95 ? -3.348 8.688 17.5 1 97.19 95 MET A N 1
ATOM 771 C CA . MET A 1 95 ? -4.805 8.797 17.516 1 97.19 95 MET A CA 1
ATOM 772 C C . MET A 1 95 ? -5.266 9.945 16.625 1 97.19 95 MET A C 1
ATOM 774 O O . MET A 1 95 ? -4.789 11.07 16.75 1 97.19 95 MET A O 1
ATOM 778 N N . SER A 1 96 ? -6.176 9.648 15.711 1 96.75 96 SER A N 1
ATOM 779 C CA . SER A 1 96 ? -6.531 10.672 14.727 1 96.75 96 SER A CA 1
ATOM 780 C C . SER A 1 96 ? -8.031 10.68 14.453 1 96.75 96 SER A C 1
ATOM 782 O O . SER A 1 96 ? -8.711 9.664 14.641 1 96.75 96 SER A O 1
ATOM 784 N N . THR A 1 97 ? -8.547 11.828 14.039 1 96.75 97 THR A N 1
ATOM 785 C CA . THR A 1 97 ? -9.945 11.938 13.633 1 96.75 97 THR A CA 1
ATOM 786 C C . THR A 1 97 ? -10.141 13.117 12.695 1 96.75 97 THR A C 1
ATOM 788 O O . THR A 1 97 ? -9.352 14.07 12.703 1 96.75 97 THR A O 1
ATOM 791 N N . ASP A 1 98 ? -11.164 13.039 11.867 1 96.12 98 ASP A N 1
ATOM 792 C CA . ASP A 1 98 ? -11.539 14.117 10.953 1 96.12 98 ASP A CA 1
ATOM 793 C C . ASP A 1 98 ? -12.383 15.172 11.664 1 96.12 98 ASP A C 1
ATOM 795 O O . ASP A 1 98 ? -12.977 14.898 12.711 1 96.12 98 ASP A O 1
ATOM 799 N N . ASP A 1 99 ? -12.383 16.391 11.062 1 97 99 ASP A N 1
ATOM 800 C CA . ASP A 1 99 ? -13.227 17.5 11.523 1 97 99 ASP A CA 1
ATOM 801 C C . ASP A 1 99 ? -13.086 17.703 13.023 1 97 99 ASP A C 1
ATOM 803 O O . ASP A 1 99 ? -14.094 17.812 13.734 1 97 99 ASP A O 1
ATOM 807 N N . ALA A 1 100 ? -11.891 17.719 13.445 1 97.75 100 ALA A N 1
ATOM 808 C CA . ALA A 1 100 ? -11.57 17.766 14.867 1 97.75 100 ALA A CA 1
ATOM 809 C C . ALA A 1 100 ? -11.75 19.188 15.414 1 97.75 100 ALA A C 1
ATOM 811 O O . ALA A 1 100 ? -11.578 19.422 16.609 1 97.75 100 ALA A O 1
ATOM 812 N N . HIS A 1 101 ? -12.133 20.156 14.562 1 97.38 101 HIS A N 1
ATOM 813 C CA . HIS A 1 101 ? -12.461 21.5 15.023 1 97.38 101 HIS A CA 1
ATOM 814 C C . HIS A 1 101 ? -13.844 21.531 15.664 1 97.38 101 HIS A C 1
ATOM 816 O O . HIS A 1 101 ? -14.211 22.531 16.297 1 97.38 101 HIS A O 1
ATOM 822 N N . ILE A 1 102 ? -14.562 20.438 15.5 1 97.62 102 ILE A N 1
ATOM 823 C CA . ILE A 1 102 ? -15.898 20.281 16.078 1 97.62 102 ILE A CA 1
ATOM 824 C C . ILE A 1 102 ? -15.836 19.344 17.281 1 97.62 102 ILE A C 1
ATOM 826 O O . ILE A 1 102 ? -15.547 18.156 17.141 1 97.62 102 ILE A O 1
ATOM 830 N N . VAL A 1 103 ? -16.188 19.828 18.406 1 98.06 103 VAL A N 1
ATOM 831 C CA . VAL A 1 103 ? -16.078 19.094 19.672 1 98.06 103 VAL A CA 1
ATOM 832 C C . VAL A 1 103 ? -16.891 17.797 19.578 1 98.06 103 VAL A C 1
ATOM 834 O O . VAL A 1 103 ? -16.422 16.734 20 1 98.06 103 VAL A O 1
ATOM 837 N N . GLU A 1 104 ? -18.062 17.844 19.031 1 97.5 104 GLU A N 1
ATOM 838 C CA . GLU A 1 104 ? -18.969 16.703 18.953 1 97.5 104 GLU A CA 1
ATOM 839 C C . GLU A 1 104 ? -18.359 15.57 18.141 1 97.5 104 GLU A C 1
ATOM 841 O O . GLU A 1 104 ? -18.594 14.391 18.438 1 97.5 104 GLU A O 1
ATOM 846 N N . ASN A 1 105 ? -17.594 15.914 17.172 1 97 105 ASN A N 1
ATOM 847 C CA . ASN A 1 105 ? -16.969 14.891 16.359 1 97 105 ASN A CA 1
ATOM 848 C C . ASN A 1 105 ? -15.883 14.141 17.125 1 97 105 ASN A C 1
ATOM 850 O O . ASN A 1 105 ? -15.75 12.922 17 1 97 105 ASN A O 1
ATOM 854 N N . ILE A 1 106 ? -15.133 14.82 17.922 1 97.69 106 ILE A N 1
ATOM 855 C CA . ILE A 1 106 ? -14.117 14.188 18.75 1 97.69 106 ILE A CA 1
ATOM 856 C C . ILE A 1 106 ? -14.781 13.281 19.781 1 97.69 106 ILE A C 1
ATOM 858 O O . ILE A 1 106 ? -14.336 12.164 20.016 1 97.69 106 ILE A O 1
ATOM 862 N N . GLU A 1 107 ? -15.867 13.797 20.344 1 97 107 GLU A N 1
ATOM 863 C CA . GLU A 1 107 ? -16.609 13 21.312 1 97 107 GLU A CA 1
ATOM 864 C C . GLU A 1 107 ? -17.078 11.688 20.703 1 97 107 GLU A C 1
ATOM 866 O O . GLU A 1 107 ? -16.875 10.617 21.281 1 97 107 GLU A O 1
ATOM 871 N N . GLN A 1 108 ? -17.625 11.805 19.609 1 95.75 108 GLN A N 1
ATOM 872 C CA . GLN A 1 108 ? -18.25 10.656 18.953 1 95.75 108 GLN A CA 1
ATOM 873 C C . GLN A 1 108 ? -17.188 9.664 18.469 1 95.75 108 GLN A C 1
ATOM 875 O O . GLN A 1 108 ? -17.375 8.453 18.578 1 95.75 108 GLN A O 1
ATOM 880 N N . CYS A 1 109 ? -16.109 10.164 17.984 1 95 109 CYS A N 1
ATOM 881 C CA . CYS A 1 109 ? -15.148 9.305 17.312 1 95 109 CYS A CA 1
ATOM 882 C C . CYS A 1 109 ? -14.117 8.766 18.297 1 95 109 CYS A C 1
ATOM 884 O O . CYS A 1 109 ? -13.547 7.691 18.078 1 95 109 CYS A O 1
ATOM 886 N N . LEU A 1 110 ? -13.898 9.492 19.422 1 97.38 110 LEU A N 1
ATOM 887 C CA . LEU A 1 110 ? -12.773 9.102 20.266 1 97.38 110 LEU A CA 1
ATOM 888 C C . LEU A 1 110 ? -13.195 9.062 21.734 1 97.38 110 LEU A C 1
ATOM 890 O O . LEU A 1 110 ? -13.195 8 22.359 1 97.38 110 LEU A O 1
ATOM 894 N N . THR A 1 111 ? -13.625 10.141 22.25 1 97.75 111 THR A N 1
ATOM 895 C CA . THR A 1 111 ? -13.688 10.391 23.688 1 97.75 111 THR A CA 1
ATOM 896 C C . THR A 1 111 ? -14.664 9.43 24.359 1 97.75 111 THR A C 1
ATOM 898 O O . THR A 1 111 ? -14.359 8.875 25.422 1 97.75 111 THR A O 1
ATOM 901 N N . THR A 1 112 ? -15.812 9.211 23.766 1 97.12 112 THR A N 1
ATOM 902 C CA . THR A 1 112 ? -16.828 8.352 24.359 1 97.12 112 THR A CA 1
ATOM 903 C C . THR A 1 112 ? -16.312 6.922 24.5 1 97.12 112 THR A C 1
ATOM 905 O O . THR A 1 112 ? -16.625 6.23 25.469 1 97.12 112 THR A O 1
ATOM 908 N N . THR A 1 113 ? -15.516 6.48 23.562 1 97.06 113 THR A N 1
ATOM 909 C CA . THR A 1 113 ? -14.922 5.145 23.594 1 97.06 113 THR A CA 1
ATOM 910 C C . THR A 1 113 ? -13.805 5.082 24.641 1 97.06 113 THR A C 1
ATOM 912 O O . THR A 1 113 ? -13.711 4.121 25.406 1 97.06 113 THR A O 1
ATOM 915 N N . LEU A 1 114 ? -13.031 6.062 24.734 1 97.69 114 LEU A N 1
ATOM 916 C CA . LEU A 1 114 ? -11.844 6.078 25.594 1 97.69 114 LEU A CA 1
ATOM 917 C C . LEU A 1 114 ? -12.219 6.273 27.047 1 97.69 114 LEU A C 1
ATOM 919 O O . LEU A 1 114 ? -11.578 5.711 27.938 1 97.69 114 LEU A O 1
ATOM 923 N N . TRP A 1 115 ? -13.188 7.105 27.234 1 97.75 115 TRP A N 1
ATOM 924 C CA . TRP A 1 115 ? -13.695 7.406 28.562 1 97.75 115 TRP A CA 1
ATOM 925 C C . TRP A 1 115 ? -15.219 7.297 28.609 1 97.75 115 TRP A C 1
ATOM 927 O O . TRP A 1 115 ? -15.922 8.305 28.5 1 97.75 115 TRP A O 1
ATOM 937 N N . PRO A 1 116 ? -15.68 6.16 28.891 1 95.25 116 PRO A N 1
ATOM 938 C CA . PRO A 1 116 ? -17.125 5.969 28.922 1 95.25 116 PRO A CA 1
ATOM 939 C C . PRO A 1 116 ? -17.828 6.879 29.922 1 95.25 116 PRO A C 1
ATOM 941 O O . PRO A 1 116 ? -19 7.227 29.75 1 95.25 116 PRO A O 1
ATOM 944 N N . GLN A 1 117 ? -17.156 7.293 30.938 1 95.5 117 GLN A N 1
ATOM 945 C CA . GLN A 1 117 ? -17.703 8.188 31.953 1 95.5 117 GLN A CA 1
ATOM 946 C C . GLN A 1 117 ? -17.703 9.633 31.469 1 95.5 117 GLN A C 1
ATOM 948 O O . GLN A 1 117 ? -18.281 10.508 32.094 1 95.5 117 GLN A O 1
ATOM 953 N N . GLY A 1 118 ? -17.125 9.891 30.391 1 95.19 118 GLY A N 1
ATOM 954 C CA . GLY A 1 118 ? -17.062 11.227 29.812 1 95.19 118 GLY A CA 1
ATOM 955 C C . GLY A 1 118 ? -15.742 11.938 30.094 1 95.19 118 GLY A C 1
ATOM 956 O O . GLY A 1 118 ? -15.125 11.711 31.141 1 95.19 118 GLY A O 1
ATOM 957 N N . ASN A 1 119 ? -15.273 12.742 29.234 1 97.5 119 ASN A N 1
ATOM 958 C CA . ASN A 1 119 ? -14.109 13.609 29.344 1 97.5 119 ASN A CA 1
ATOM 959 C C . ASN A 1 119 ? -14.18 14.766 28.344 1 97.5 119 ASN A C 1
ATOM 961 O O . ASN A 1 119 ? -13.344 14.867 27.438 1 97.5 119 ASN A O 1
ATOM 965 N N . ILE A 1 120 ? -15.086 15.641 28.516 1 97.44 120 ILE A N 1
ATOM 966 C CA . ILE A 1 120 ? -15.398 16.703 27.578 1 97.44 120 ILE A CA 1
ATOM 967 C C . ILE A 1 120 ? -14.211 17.672 27.484 1 97.44 120 ILE A C 1
ATOM 969 O O . ILE A 1 120 ? -13.992 18.297 26.453 1 97.44 120 ILE A O 1
ATOM 973 N N . SER A 1 121 ? -13.477 17.781 28.609 1 98.06 121 SER A N 1
ATOM 974 C CA . SER A 1 121 ? -12.305 18.656 28.609 1 98.06 121 SER A CA 1
ATOM 975 C C . SER A 1 121 ? -11.297 18.219 27.547 1 98.06 121 SER A C 1
ATOM 977 O O . SER A 1 121 ? -10.672 19.047 26.891 1 98.06 121 SER A O 1
ATOM 979 N N . PHE A 1 122 ? -11.109 16.953 27.406 1 98.5 122 PHE A N 1
ATOM 980 C CA . PHE A 1 122 ? -10.234 16.391 26.375 1 98.5 122 PHE A CA 1
ATOM 981 C C . PHE A 1 122 ? -10.688 16.844 24.984 1 98.5 122 PHE A C 1
ATOM 983 O O . PHE A 1 122 ? -9.891 17.359 24.203 1 98.5 122 PHE A O 1
ATOM 990 N N . SER A 1 123 ? -11.93 16.688 24.688 1 98.44 123 SER A N 1
ATOM 991 C CA . SER A 1 123 ? -12.5 17.031 23.391 1 98.44 123 SER A CA 1
ATOM 992 C C . SER A 1 123 ? -12.391 18.531 23.125 1 98.44 123 SER A C 1
ATOM 994 O O . SER A 1 123 ? -12.016 18.938 22.016 1 98.44 123 SER A O 1
ATOM 996 N N . LYS A 1 124 ? -12.664 19.297 24.078 1 98.5 124 LYS A N 1
ATOM 997 C CA . LYS A 1 124 ? -12.617 20.75 23.922 1 98.5 124 LYS A CA 1
ATOM 998 C C . LYS A 1 124 ? -11.188 21.234 23.672 1 98.5 124 LYS A C 1
ATOM 1000 O O . LYS A 1 124 ? -10.969 22.141 22.875 1 98.5 124 LYS A O 1
ATOM 1005 N N . THR A 1 125 ? -10.305 20.688 24.406 1 98.5 125 THR A N 1
ATOM 1006 C CA . THR A 1 125 ? -8.898 21.062 24.266 1 98.5 125 THR A CA 1
ATOM 1007 C C . THR A 1 125 ? -8.414 20.781 22.844 1 98.5 125 THR A C 1
ATOM 1009 O O . THR A 1 125 ? -7.824 21.641 22.203 1 98.5 125 THR A O 1
ATOM 1012 N N . LEU A 1 126 ? -8.688 19.594 22.328 1 98.56 126 LEU A N 1
ATOM 1013 C CA . LEU A 1 126 ? -8.234 19.203 20.984 1 98.56 126 LEU A CA 1
ATOM 1014 C C . LEU A 1 126 ? -8.953 20.031 19.922 1 98.56 126 LEU A C 1
ATOM 1016 O O . LEU A 1 126 ? -8.352 20.391 18.906 1 98.56 126 LEU A O 1
ATOM 1020 N N . ALA A 1 127 ? -10.211 20.266 20.172 1 98.62 127 ALA A N 1
ATOM 1021 C CA . ALA A 1 127 ? -10.961 21.078 19.219 1 98.62 127 ALA A CA 1
ATOM 1022 C C . ALA A 1 127 ? -10.398 22.5 19.156 1 98.62 127 ALA A C 1
ATOM 1024 O O . ALA A 1 127 ? -10.258 23.062 18.062 1 98.62 127 ALA A O 1
ATOM 1025 N N . SER A 1 128 ? -10.086 23.047 20.281 1 98.31 128 SER A N 1
ATOM 1026 C CA . SER A 1 128 ? -9.508 24.375 20.344 1 98.31 128 SER A CA 1
ATOM 1027 C C . SER A 1 128 ? -8.18 24.438 19.594 1 98.31 128 SER A C 1
ATOM 1029 O O . SER A 1 128 ? -7.918 25.391 18.859 1 98.31 128 SER A O 1
ATOM 1031 N N . PHE A 1 129 ? -7.391 23.5 19.812 1 98.38 129 PHE A N 1
ATOM 1032 C CA . PHE A 1 129 ? -6.129 23.406 19.094 1 98.38 129 PHE A CA 1
ATOM 1033 C C . PHE A 1 129 ? -6.375 23.375 17.594 1 98.38 129 PHE A C 1
ATOM 1035 O O . PHE A 1 129 ? -5.719 24.109 16.828 1 98.38 129 PHE A O 1
ATOM 1042 N N . THR A 1 130 ? -7.293 22.5 17.203 1 98.38 130 THR A N 1
ATOM 1043 C CA . THR A 1 130 ? -7.578 22.328 15.781 1 98.38 130 THR A CA 1
ATOM 1044 C C . THR A 1 130 ? -8.094 23.625 15.164 1 98.38 130 THR A C 1
ATOM 1046 O O . THR A 1 130 ? -7.719 23.969 14.039 1 98.38 130 THR A O 1
ATOM 1049 N N . GLN A 1 131 ? -8.906 24.312 15.859 1 97.88 131 GLN A N 1
ATOM 1050 C CA . GLN A 1 131 ? -9.43 25.594 15.391 1 97.88 131 GLN A CA 1
ATOM 1051 C C . GLN A 1 131 ? -8.305 26.609 15.211 1 97.88 131 GLN A C 1
ATOM 1053 O O . GLN A 1 131 ? -8.258 27.312 14.203 1 97.88 131 GLN A O 1
ATOM 1058 N N . LEU A 1 132 ? -7.473 26.641 16.172 1 97.12 132 LEU A N 1
ATOM 1059 C CA . LEU A 1 132 ? -6.344 27.562 16.109 1 97.12 132 LEU A CA 1
ATOM 1060 C C . LEU A 1 132 ? -5.449 27.234 14.922 1 97.12 132 LEU A C 1
ATOM 1062 O O . LEU A 1 132 ? -5.098 28.141 14.148 1 97.12 132 LEU A O 1
ATOM 1066 N N . ALA A 1 133 ? -5.074 26 14.758 1 97.88 133 ALA A N 1
ATOM 1067 C CA . ALA A 1 133 ? -4.207 25.562 13.664 1 97.88 133 ALA A CA 1
ATOM 1068 C C . ALA A 1 133 ? -4.871 25.797 12.312 1 97.88 133 ALA A C 1
ATOM 1070 O O . ALA A 1 133 ? -4.215 26.219 11.359 1 97.88 133 ALA A O 1
ATOM 1071 N N . SER A 1 134 ? -6.152 25.5 12.227 1 97.44 134 SER A N 1
ATOM 1072 C CA . SER A 1 134 ? -6.871 25.656 10.969 1 97.44 134 SER A CA 1
ATOM 1073 C C . SER A 1 134 ? -6.941 27.125 10.562 1 97.44 134 SER A C 1
ATOM 1075 O O . SER A 1 134 ? -6.922 27.453 9.375 1 97.44 134 SER A O 1
ATOM 1077 N N . GLY A 1 135 ? -7.129 27.969 11.516 1 95.75 135 GLY A N 1
ATOM 1078 C CA . GLY A 1 135 ? -7.102 29.391 11.219 1 95.75 135 GLY A CA 1
ATOM 1079 C C . GLY A 1 135 ? -5.793 29.844 10.594 1 95.75 135 GLY A C 1
ATOM 1080 O O . GLY A 1 135 ? -5.789 30.547 9.594 1 95.75 135 GLY A O 1
ATOM 1081 N N . LEU A 1 136 ? -4.727 29.453 11.203 1 96.69 136 LEU A N 1
ATOM 1082 C CA . LEU A 1 136 ? -3.418 29.781 10.656 1 96.69 136 LEU A CA 1
ATOM 1083 C C . LEU A 1 136 ? -3.219 29.156 9.281 1 96.69 136 LEU A C 1
ATOM 1085 O O . LEU A 1 136 ? -2.695 29.797 8.375 1 96.69 136 LEU A O 1
ATOM 1089 N N . GLU A 1 137 ? -3.615 27.891 9.141 1 97.44 137 GLU A N 1
ATOM 1090 C CA . GLU A 1 137 ? -3.514 27.188 7.867 1 97.44 137 GLU A CA 1
ATOM 1091 C C . GLU A 1 137 ? -4.203 27.969 6.75 1 97.44 137 GLU A C 1
ATOM 1093 O O . GLU A 1 137 ? -3.666 28.078 5.645 1 97.44 137 GLU A O 1
ATOM 1098 N N . LYS A 1 138 ? -5.375 28.516 7.008 1 96.19 138 LYS A N 1
ATOM 1099 C CA . LYS A 1 138 ? -6.125 29.281 6.016 1 96.19 138 LYS A CA 1
ATOM 1100 C C . LYS A 1 138 ? -5.375 30.547 5.617 1 96.19 138 LYS A C 1
ATOM 1102 O O . LYS A 1 138 ? -5.371 30.922 4.449 1 96.19 138 LYS A O 1
ATOM 1107 N N . THR A 1 139 ? -4.793 31.141 6.578 1 96.38 139 THR A N 1
ATOM 1108 C CA . THR A 1 139 ? -4.012 32.344 6.309 1 96.38 139 THR A CA 1
ATOM 1109 C C . THR A 1 139 ? -2.84 32.031 5.379 1 96.38 139 THR A C 1
ATOM 1111 O O . THR A 1 139 ? -2.631 32.719 4.383 1 96.38 139 THR A O 1
ATOM 1114 N N . ILE A 1 140 ? -2.156 31.031 5.676 1 97.56 140 ILE A N 1
ATOM 1115 C CA . ILE A 1 140 ? -0.992 30.641 4.887 1 97.56 140 ILE A CA 1
ATOM 1116 C C . ILE A 1 140 ? -1.438 30.188 3.498 1 97.56 140 ILE A C 1
ATOM 1118 O O . ILE A 1 140 ? -0.809 30.531 2.494 1 97.56 140 ILE A O 1
ATOM 1122 N N . LEU A 1 141 ? -2.525 29.453 3.461 1 97.81 141 LEU A N 1
ATOM 1123 C CA . LEU A 1 141 ? -3.086 29.016 2.188 1 97.81 141 LEU A CA 1
ATOM 1124 C C . LEU A 1 141 ? -3.387 30.203 1.284 1 97.81 141 LEU A C 1
ATOM 1126 O O . LEU A 1 141 ? -3.051 30.188 0.098 1 97.81 141 LEU A O 1
ATOM 1130 N N . ARG A 1 142 ? -3.965 31.172 1.81 1 97.06 142 ARG A N 1
ATOM 1131 C CA . ARG A 1 142 ? -4.277 32.375 1.037 1 97.06 142 ARG A CA 1
ATOM 1132 C C . ARG A 1 142 ? -3.012 33 0.475 1 97.06 142 ARG A C 1
ATOM 1134 O O . ARG A 1 142 ? -2.975 33.406 -0.691 1 97.06 142 ARG A O 1
ATOM 1141 N N . MET A 1 143 ? -2.01 33.125 1.316 1 97.69 143 MET A N 1
ATOM 1142 C CA . MET A 1 143 ? -0.747 33.688 0.873 1 97.69 143 MET A CA 1
ATOM 1143 C C . MET A 1 143 ? -0.161 32.906 -0.292 1 97.69 143 MET A C 1
ATOM 1145 O O . MET A 1 143 ? 0.318 33.5 -1.267 1 97.69 143 MET A O 1
ATOM 1149 N N . ILE A 1 144 ? -0.214 31.625 -0.222 1 98.38 144 ILE A N 1
ATOM 1150 C CA . ILE A 1 144 ? 0.327 30.781 -1.282 1 98.38 144 ILE A CA 1
ATOM 1151 C C . ILE A 1 144 ? -0.478 30.984 -2.564 1 98.38 144 ILE A C 1
ATOM 1153 O O . ILE A 1 144 ? 0.093 31.203 -3.635 1 98.38 144 ILE A O 1
ATOM 1157 N N . LEU A 1 145 ? -1.797 30.922 -2.445 1 98.06 145 LEU A N 1
ATOM 1158 C CA . LEU A 1 145 ? -2.65 31.078 -3.615 1 98.06 145 LEU A CA 1
ATOM 1159 C C . LEU A 1 145 ? -2.422 32.438 -4.273 1 98.06 145 LEU A C 1
ATOM 1161 O O . LEU A 1 145 ? -2.307 32.531 -5.496 1 98.06 145 LEU A O 1
ATOM 1165 N N . GLU A 1 146 ? -2.277 33.438 -3.486 1 97.62 146 GLU A N 1
ATOM 1166 C CA . GLU A 1 146 ? -2.033 34.781 -4.012 1 97.62 146 GLU A CA 1
ATOM 1167 C C . GLU A 1 146 ? -0.7 34.844 -4.75 1 97.62 146 GLU A C 1
ATOM 1169 O O . GLU A 1 146 ? -0.583 35.531 -5.766 1 97.62 146 GLU A O 1
ATOM 1174 N N . SER A 1 147 ? 0.238 34.219 -4.242 1 97.44 147 SER A N 1
ATOM 1175 C CA . SER A 1 147 ? 1.563 34.25 -4.852 1 97.44 147 SER A CA 1
ATOM 1176 C C . SER A 1 147 ? 1.548 33.656 -6.25 1 97.44 147 SER A C 1
ATOM 1178 O O . SER A 1 147 ? 2.438 33.906 -7.059 1 97.44 147 SER A O 1
ATOM 1180 N N . PHE A 1 148 ? 0.533 32.875 -6.582 1 97.31 148 PHE A N 1
ATOM 1181 C CA . PHE A 1 148 ? 0.427 32.25 -7.898 1 97.31 148 PHE A CA 1
ATOM 1182 C C . PHE A 1 148 ? -0.735 32.875 -8.68 1 97.31 148 PHE A C 1
ATOM 1184 O O . PHE A 1 148 ? -1.021 32.438 -9.805 1 97.31 148 PHE A O 1
ATOM 1191 N N . GLY A 1 149 ? -1.447 33.844 -8.047 1 96.75 149 GLY A N 1
ATOM 1192 C CA . GLY A 1 149 ? -2.604 34.438 -8.688 1 96.75 149 GLY A CA 1
ATOM 1193 C C . GLY A 1 149 ? -3.803 33.531 -8.758 1 96.75 149 GLY A C 1
ATOM 1194 O O . GLY A 1 149 ? -4.547 33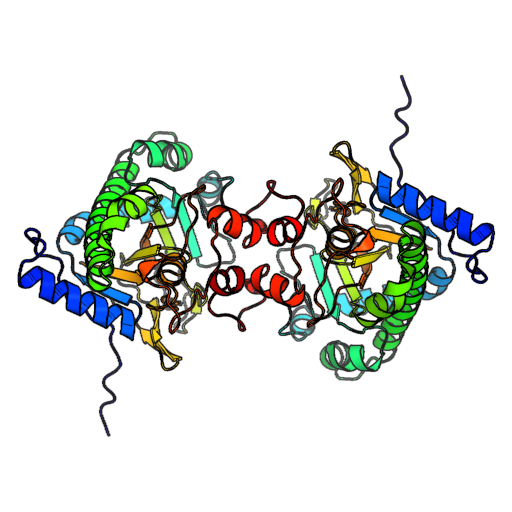.531 -9.734 1 96.75 149 GLY A O 1
ATOM 1195 N N . LEU A 1 150 ? -3.975 32.688 -7.773 1 98.06 150 LEU A N 1
ATOM 1196 C CA . LEU A 1 150 ? -5 31.641 -7.801 1 98.06 150 LEU A CA 1
ATOM 1197 C C . LEU A 1 150 ? -5.98 31.828 -6.648 1 98.06 150 LEU A C 1
ATOM 1199 O O . LEU A 1 150 ? -6.547 30.844 -6.152 1 98.06 150 LEU A O 1
ATOM 1203 N N . GLU A 1 151 ? -6.254 33 -6.176 1 96 151 GLU A N 1
ATOM 1204 C CA . GLU A 1 151 ? -7.078 33.312 -5.008 1 96 151 GLU A CA 1
ATOM 1205 C C . GLU A 1 151 ? -8.516 32.844 -5.219 1 96 151 GLU A C 1
ATOM 1207 O O . GLU A 1 151 ? -9.227 32.531 -4.254 1 96 151 GLU A O 1
ATOM 1212 N N . LYS A 1 152 ? -8.969 32.719 -6.449 1 97.12 152 LYS A N 1
ATOM 1213 C CA . LYS A 1 152 ? -10.352 32.344 -6.742 1 97.12 152 LYS A CA 1
ATOM 1214 C C . LYS A 1 152 ? -10.656 30.938 -6.258 1 97.12 152 LYS A C 1
ATOM 1216 O O . LYS A 1 152 ? -11.82 30.562 -6.105 1 97.12 152 LYS A O 1
ATOM 1221 N N . TYR A 1 153 ? -9.617 30.125 -6.039 1 97.62 153 TYR A N 1
ATOM 1222 C CA . TYR A 1 153 ? -9.797 28.719 -5.645 1 97.62 153 TYR A CA 1
ATOM 1223 C C . TYR A 1 153 ? -9.844 28.594 -4.125 1 97.62 153 TYR A C 1
ATOM 1225 O O . TYR A 1 153 ? -9.977 27.484 -3.6 1 97.62 153 TYR A O 1
ATOM 1233 N N . MET A 1 154 ? -9.75 29.656 -3.354 1 97.06 154 MET A N 1
ATOM 1234 C CA . MET A 1 154 ? -9.648 29.641 -1.896 1 97.06 154 MET A CA 1
ATOM 1235 C C . MET A 1 154 ? -10.82 28.891 -1.275 1 97.06 154 MET A C 1
ATOM 1237 O O . MET A 1 154 ? -10.633 27.938 -0.514 1 97.06 154 MET A O 1
ATOM 1241 N N . ASP A 1 155 ? -12.008 29.25 -1.637 1 96.56 155 ASP A N 1
ATOM 1242 C CA . ASP A 1 155 ? -13.195 28.656 -1.038 1 96.56 155 ASP A CA 1
ATOM 1243 C C . ASP A 1 155 ? -13.281 27.172 -1.354 1 96.56 155 ASP A C 1
ATOM 1245 O O . ASP A 1 155 ? -13.633 26.359 -0.49 1 96.56 155 ASP A O 1
ATOM 1249 N N . GLU A 1 156 ? -12.969 26.875 -2.551 1 96.06 156 GLU A N 1
ATOM 1250 C CA . GLU A 1 156 ? -12.984 25.484 -2.965 1 96.06 156 GLU A CA 1
ATOM 1251 C C . GLU A 1 156 ? -12.039 24.641 -2.107 1 96.06 156 GLU A C 1
ATOM 1253 O O . GLU A 1 156 ? -12.422 23.578 -1.607 1 96.06 156 GLU A O 1
ATOM 1258 N N . LEU A 1 157 ? -10.859 25.094 -1.932 1 96.62 157 LEU A N 1
ATOM 1259 C CA . LEU A 1 157 ? -9.844 24.344 -1.204 1 96.62 157 LEU A CA 1
ATOM 1260 C C . LEU A 1 157 ? -10.18 24.266 0.282 1 96.62 157 LEU A C 1
ATOM 1262 O O . LEU A 1 157 ? -10 23.234 0.917 1 96.62 157 LEU A O 1
ATOM 1266 N N . VAL A 1 158 ? -10.672 25.312 0.84 1 94.94 158 VAL A N 1
ATOM 1267 C CA . VAL A 1 158 ? -11.047 25.359 2.25 1 94.94 158 VAL A CA 1
ATOM 1268 C C . VAL A 1 158 ? -12.203 24.391 2.504 1 94.94 158 VAL A C 1
ATOM 1270 O O . VAL A 1 158 ? -12.227 23.688 3.518 1 94.94 158 VAL A O 1
ATOM 1273 N N . ASP A 1 159 ? -13.086 24.328 1.586 1 93.38 159 ASP A N 1
ATOM 1274 C CA . ASP A 1 159 ? -14.273 23.484 1.735 1 93.38 159 ASP A CA 1
ATOM 1275 C C . ASP A 1 159 ? -13.938 22.016 1.513 1 93.38 159 ASP A C 1
ATOM 1277 O O . ASP A 1 159 ? -14.68 21.125 1.949 1 93.38 159 ASP A O 1
ATOM 1281 N N . SER A 1 160 ? -12.875 21.797 0.879 1 93.19 160 SER A N 1
ATOM 1282 C CA . SER A 1 160 ? -12.562 20.438 0.489 1 93.19 160 SER A CA 1
ATOM 1283 C C . SER A 1 160 ? -11.594 19.781 1.474 1 93.19 160 SER A C 1
ATOM 1285 O O . SER A 1 160 ? -11.148 18.656 1.262 1 93.19 160 SER A O 1
ATOM 1287 N N . THR A 1 161 ? -11.273 20.406 2.518 1 92.38 161 THR A N 1
ATOM 1288 C CA . THR A 1 161 ? -10.328 19.859 3.488 1 92.38 161 THR A CA 1
ATOM 1289 C C . THR A 1 161 ? -11.078 19.219 4.656 1 92.38 161 THR A C 1
ATOM 1291 O O . THR A 1 161 ? -12.148 19.672 5.043 1 92.38 161 THR A O 1
ATOM 1294 N N . ASN A 1 162 ? -10.547 18.172 5.324 1 91.19 162 ASN A N 1
ATOM 1295 C CA . ASN A 1 162 ? -11.219 17.422 6.387 1 91.19 162 ASN A CA 1
ATOM 1296 C C . ASN A 1 162 ? -10.695 17.812 7.766 1 91.19 162 ASN A C 1
ATOM 1298 O O . ASN A 1 162 ? -11.047 17.203 8.773 1 91.19 162 ASN A O 1
ATOM 1302 N N . ASN A 1 163 ? -9.875 18.812 7.965 1 92.06 163 ASN A N 1
ATOM 1303 C CA . ASN A 1 163 ? -9.312 19.25 9.234 1 92.06 163 ASN A CA 1
ATOM 1304 C C . ASN A 1 163 ? -8.891 18.078 10.109 1 92.06 163 ASN A C 1
ATOM 1306 O O . ASN A 1 163 ? -9.289 17.984 11.266 1 92.06 163 ASN A O 1
ATOM 1310 N N . HIS A 1 164 ? -8.172 17.188 9.547 1 96.31 164 HIS A N 1
ATOM 1311 C CA . HIS A 1 164 ? -7.684 15.969 10.188 1 96.31 164 HIS A CA 1
ATOM 1312 C C . HIS A 1 164 ? -6.652 16.297 11.266 1 96.31 164 HIS A C 1
ATOM 1314 O O . HIS A 1 164 ? -5.676 17 11.008 1 96.31 164 HIS A O 1
ATOM 1320 N N . LEU A 1 165 ? -6.996 15.844 12.492 1 98.25 165 LEU A N 1
ATOM 1321 C CA . LEU A 1 165 ? -6.07 16 13.609 1 98.25 165 LEU A CA 1
ATOM 1322 C C . LEU A 1 165 ? -5.379 14.68 13.93 1 98.25 165 LEU A C 1
ATOM 1324 O O . LEU A 1 165 ? -6.016 13.617 13.922 1 98.25 165 LEU A O 1
ATOM 1328 N N . ARG A 1 166 ? -4.102 14.727 14.234 1 97.94 166 ARG A N 1
ATOM 1329 C CA . ARG A 1 166 ? -3.365 13.539 14.656 1 97.94 166 ARG A CA 1
ATOM 1330 C C . ARG A 1 166 ? -2.562 13.82 15.922 1 97.94 166 ARG A C 1
ATOM 1332 O O . ARG A 1 166 ? -1.729 14.727 15.945 1 97.94 166 ARG A O 1
ATOM 1339 N N . ALA A 1 167 ? -2.857 13.109 16.953 1 98.38 167 ALA A N 1
ATOM 1340 C CA . ALA A 1 167 ? -2.055 13.086 18.172 1 98.38 167 ALA A CA 1
ATOM 1341 C C . ALA A 1 167 ? -1.025 11.961 18.141 1 98.38 167 ALA A C 1
ATOM 1343 O O . ALA A 1 167 ? -1.353 10.828 17.781 1 98.38 167 ALA A O 1
ATOM 1344 N N . MET A 1 168 ? 0.236 12.25 18.531 1 96.94 168 MET A N 1
ATOM 1345 C CA . MET A 1 168 ? 1.294 11.258 18.344 1 96.94 168 MET A CA 1
ATOM 1346 C C . MET A 1 168 ? 2.168 11.156 19.594 1 96.94 168 MET A C 1
ATOM 1348 O O . MET A 1 168 ? 2.471 12.172 20.234 1 96.94 168 MET A O 1
ATOM 1352 N N . LYS A 1 169 ? 2.568 9.961 19.891 1 95.81 169 LYS A N 1
ATOM 1353 C CA . LYS A 1 169 ? 3.533 9.648 20.938 1 95.81 169 LYS A CA 1
ATOM 1354 C C . LYS A 1 169 ? 4.625 8.719 20.422 1 95.81 169 LYS A C 1
ATOM 1356 O O . LYS A 1 169 ? 4.336 7.727 19.75 1 95.81 169 LYS A O 1
ATOM 1361 N N . TYR A 1 170 ? 5.82 9.086 20.719 1 92.31 170 TYR A N 1
ATOM 1362 C CA . TYR A 1 170 ? 6.992 8.25 20.453 1 92.31 170 TYR A CA 1
ATOM 1363 C C . TYR A 1 170 ? 7.621 7.773 21.766 1 92.31 170 TYR A C 1
ATOM 1365 O O . TYR A 1 170 ? 8.07 8.586 22.578 1 92.31 170 TYR A O 1
ATOM 1373 N N . GLY A 1 171 ? 7.66 6.527 21.859 1 88.44 171 GLY A N 1
ATOM 1374 C CA . GLY A 1 171 ? 8.195 5.965 23.094 1 88.44 171 GLY A CA 1
ATOM 1375 C C . GLY A 1 171 ? 9.68 6.207 23.266 1 88.44 171 GLY A C 1
ATOM 1376 O O . GLY A 1 171 ? 10.352 6.668 22.328 1 88.44 171 GLY A O 1
ATOM 1377 N N . ARG A 1 172 ? 10.148 5.883 24.391 1 85.38 172 ARG A N 1
ATOM 1378 C CA . ARG A 1 172 ? 11.562 6.047 24.703 1 85.38 172 ARG A CA 1
ATOM 1379 C C . ARG A 1 172 ? 12.398 4.941 24.062 1 85.38 172 ARG A C 1
ATOM 1381 O O . ARG A 1 172 ? 11.961 3.795 23.984 1 85.38 172 ARG A O 1
ATOM 1388 N N . THR A 1 173 ? 13.516 5.273 23.562 1 79.88 173 THR A N 1
ATOM 1389 C CA . THR A 1 173 ? 14.406 4.289 22.969 1 79.88 173 THR A CA 1
ATOM 1390 C C . THR A 1 173 ? 15.375 3.729 24 1 79.88 173 THR A C 1
ATOM 1392 O O . THR A 1 173 ? 15.922 2.639 23.828 1 79.88 173 THR A O 1
ATOM 1395 N N . ASN A 1 174 ? 15.688 4.41 25.078 1 79 174 ASN A N 1
ATOM 1396 C CA . ASN A 1 174 ? 16.641 4.09 26.141 1 79 174 ASN A CA 1
ATOM 1397 C C . ASN A 1 174 ? 18.047 3.898 25.594 1 79 174 ASN A C 1
ATOM 1399 O O . ASN A 1 174 ? 18.797 3.045 26.062 1 79 174 ASN A O 1
ATOM 1403 N N . THR A 1 175 ? 18.328 4.453 24.484 1 81.06 175 THR A N 1
ATOM 1404 C CA . THR A 1 175 ? 19.672 4.453 23.906 1 81.06 175 THR A CA 1
ATOM 1405 C C . THR A 1 175 ? 20.062 5.855 23.453 1 81.06 175 THR A C 1
ATOM 1407 O O . THR A 1 175 ? 19.203 6.684 23.141 1 81.06 175 THR A O 1
ATOM 1410 N N . SER A 1 176 ? 21.391 6.078 23.516 1 81.31 176 SER A N 1
ATOM 1411 C CA . SER A 1 176 ? 21.891 7.375 23.078 1 81.31 176 SER A CA 1
ATOM 1412 C C . SER A 1 176 ? 22.031 7.434 21.562 1 81.31 176 SER A C 1
ATOM 1414 O O . SER A 1 176 ? 22.188 8.516 20.984 1 81.31 176 SER A O 1
ATOM 1416 N N . GLU A 1 177 ? 21.891 6.289 21.047 1 83.12 177 GLU A N 1
ATOM 1417 C CA . GLU A 1 177 ? 21.984 6.246 19.594 1 83.12 177 GLU A CA 1
ATOM 1418 C C . GLU A 1 177 ? 20.625 6.535 18.953 1 83.12 177 GLU A C 1
ATOM 1420 O O . GLU A 1 177 ? 19.594 6.07 19.438 1 83.12 177 GLU A O 1
ATOM 1425 N N . PRO A 1 178 ? 20.75 7.398 17.938 1 82.62 178 PRO A N 1
ATOM 1426 C CA . PRO A 1 178 ? 19.469 7.699 17.266 1 82.62 178 PRO A CA 1
ATOM 1427 C C . PRO A 1 178 ? 18.797 6.449 16.719 1 82.62 178 PRO A C 1
ATOM 1429 O O . PRO A 1 178 ? 19.453 5.566 16.172 1 82.62 178 PRO A O 1
ATOM 1432 N N . THR A 1 179 ? 17.547 6.395 17.031 1 81.88 179 THR A N 1
ATOM 1433 C CA . THR A 1 179 ? 16.703 5.312 16.547 1 81.88 179 THR A CA 1
ATOM 1434 C C . THR A 1 179 ? 15.562 5.859 15.688 1 81.88 179 THR A C 1
ATOM 1436 O O . THR A 1 179 ? 15.008 6.918 15.984 1 81.88 179 THR A O 1
ATOM 1439 N N . LEU A 1 180 ? 15.188 5.141 14.719 1 82 180 LEU A N 1
ATOM 1440 C CA . LEU A 1 180 ? 14.141 5.562 13.797 1 82 180 LEU A CA 1
ATOM 1441 C C . LEU A 1 180 ? 12.773 5.523 14.469 1 82 180 LEU A C 1
ATOM 1443 O O . LEU A 1 180 ? 12.359 4.477 14.977 1 82 180 LEU A O 1
ATOM 1447 N N . GLY A 1 181 ? 12.156 6.656 14.5 1 83.25 181 GLY A N 1
ATOM 1448 C CA . GLY A 1 181 ? 10.781 6.738 14.953 1 83.25 181 GLY A CA 1
ATOM 1449 C C . GLY A 1 181 ? 9.773 6.578 13.828 1 83.25 181 GLY A C 1
ATOM 1450 O O . GLY A 1 181 ? 8.984 5.629 13.82 1 83.25 181 GLY A O 1
ATOM 1451 N N . VAL A 1 182 ? 9.82 7.477 12.922 1 85.75 182 VAL A N 1
ATOM 1452 C CA . VAL A 1 182 ? 9.023 7.434 11.703 1 85.75 182 VAL A CA 1
ATOM 1453 C C . VAL A 1 182 ? 9.938 7.5 10.484 1 85.75 182 VAL A C 1
ATOM 1455 O O . VAL A 1 182 ? 10.789 8.383 10.383 1 85.75 182 VAL A O 1
ATOM 1458 N N . PRO A 1 183 ? 9.828 6.59 9.555 1 82.44 183 PRO A N 1
ATOM 1459 C CA . PRO A 1 183 ? 10.672 6.602 8.359 1 82.44 183 PRO A CA 1
ATOM 1460 C C . PRO A 1 183 ? 10.43 7.824 7.477 1 82.44 183 PRO A C 1
ATOM 1462 O O . PRO A 1 183 ? 9.383 8.469 7.582 1 82.44 183 PRO A O 1
ATOM 1465 N N . ALA A 1 184 ? 11.383 8.109 6.625 1 85.5 184 ALA A N 1
ATOM 1466 C CA . ALA A 1 184 ? 11.32 9.242 5.703 1 85.5 184 ALA A CA 1
ATOM 1467 C C . ALA A 1 184 ? 10.109 9.125 4.777 1 85.5 184 ALA A C 1
ATOM 1469 O O . ALA A 1 184 ? 9.797 8.031 4.285 1 85.5 184 ALA A O 1
ATOM 1470 N N . HIS A 1 185 ? 9.383 10.219 4.586 1 85.31 185 HIS A N 1
ATOM 1471 C CA . HIS A 1 185 ? 8.188 10.25 3.754 1 85.31 185 HIS A CA 1
ATOM 1472 C C . HIS A 1 185 ? 7.738 11.68 3.477 1 85.31 185 HIS A C 1
ATOM 1474 O O . HIS A 1 185 ? 8.266 12.625 4.066 1 85.31 185 HIS A O 1
ATOM 1480 N N . CYS A 1 186 ? 6.844 11.812 2.541 1 90 186 CYS A N 1
ATOM 1481 C CA . CYS A 1 186 ? 6.051 13.016 2.348 1 90 186 CYS A CA 1
ATOM 1482 C C . CYS A 1 186 ? 4.605 12.797 2.775 1 90 186 CYS A C 1
ATOM 1484 O O . CYS A 1 186 ? 4.031 11.734 2.512 1 90 186 CYS A O 1
ATOM 1486 N N . ASP A 1 187 ? 4.09 13.766 3.447 1 92.88 187 ASP A N 1
ATOM 1487 C CA . ASP A 1 187 ? 2.682 13.664 3.809 1 92.88 187 ASP A CA 1
ATOM 1488 C C . ASP A 1 187 ? 1.789 13.758 2.572 1 92.88 187 ASP A C 1
ATOM 1490 O O . ASP A 1 187 ? 2.076 14.523 1.648 1 92.88 187 ASP A O 1
ATOM 1494 N N . HIS A 1 188 ? 0.646 13.117 2.609 1 92.69 188 HIS A N 1
ATOM 1495 C CA . HIS A 1 188 ? -0.295 13.164 1.497 1 92.69 188 HIS A CA 1
ATOM 1496 C C . HIS A 1 188 ? -1.251 14.344 1.633 1 92.69 188 HIS A C 1
ATOM 1498 O O . HIS A 1 188 ? -2.193 14.477 0.849 1 92.69 188 HIS A O 1
ATOM 1504 N N . THR A 1 189 ? -0.983 15.195 2.482 1 95.69 189 THR A N 1
ATOM 1505 C CA . THR A 1 189 ? -1.818 16.344 2.814 1 95.69 189 THR A CA 1
ATOM 1506 C C . THR A 1 189 ? -1.616 17.469 1.805 1 95.69 189 THR A C 1
ATOM 1508 O O . THR A 1 189 ? -0.741 17.391 0.94 1 95.69 189 THR A O 1
ATOM 1511 N N . THR A 1 190 ? -2.594 18.453 1.879 1 96.81 190 THR A N 1
ATOM 1512 C CA . THR A 1 190 ? -2.256 19.734 1.289 1 96.81 190 THR A CA 1
ATOM 1513 C C . THR A 1 190 ? -1.189 20.453 2.117 1 96.81 190 THR A C 1
ATOM 1515 O O . THR A 1 190 ? -0.134 20.812 1.597 1 96.81 190 THR A O 1
ATOM 1518 N N . MET A 1 191 ? -1.476 20.5 3.389 1 97.62 191 MET A N 1
ATOM 1519 C CA . MET A 1 191 ? -0.547 21.125 4.32 1 97.62 191 MET A CA 1
ATOM 1520 C C . MET A 1 191 ? -0.61 20.469 5.691 1 97.62 191 MET A C 1
ATOM 1522 O O . MET A 1 191 ? -1.681 20.047 6.133 1 97.62 191 MET A O 1
ATOM 1526 N N . THR A 1 192 ? 0.541 20.422 6.336 1 98.31 192 THR A N 1
ATOM 1527 C CA . THR A 1 192 ? 0.639 19.906 7.703 1 98.31 192 THR A CA 1
ATOM 1528 C C . THR A 1 192 ? 1.182 20.984 8.641 1 98.31 192 THR A C 1
ATOM 1530 O O . THR A 1 192 ? 2.193 21.625 8.336 1 98.31 192 THR A O 1
ATOM 1533 N N . LEU A 1 193 ? 0.48 21.297 9.672 1 98.62 193 LEU A N 1
ATOM 1534 C CA . LEU A 1 193 ? 0.962 22.125 10.766 1 98.62 193 LEU A CA 1
ATOM 1535 C C . LEU A 1 193 ? 1.25 21.281 12 1 98.62 193 LEU A C 1
ATOM 1537 O O . LEU A 1 193 ? 0.325 20.844 12.695 1 98.62 193 LEU A O 1
ATOM 1541 N N . LEU A 1 194 ? 2.516 21.094 12.281 1 98.06 194 LEU A N 1
ATOM 1542 C CA . LEU A 1 194 ? 2.957 20.203 13.352 1 98.06 194 LEU A CA 1
ATOM 1543 C C . LEU A 1 194 ? 3.424 21 14.562 1 98.06 194 LEU A C 1
ATOM 1545 O O . LEU A 1 194 ? 4.121 22 14.422 1 98.06 194 LEU A O 1
ATOM 1549 N N . CYS A 1 195 ? 2.992 20.562 15.711 1 97.56 195 CYS A N 1
ATOM 1550 C CA . CYS A 1 195 ? 3.408 21.172 16.969 1 97.56 195 CYS A CA 1
ATOM 1551 C C . CYS A 1 195 ? 4.098 20.141 17.859 1 97.56 195 CYS A C 1
ATOM 1553 O O . CYS A 1 195 ? 3.482 19.156 18.281 1 97.56 195 CYS A O 1
ATOM 1555 N N . GLN A 1 196 ? 5.34 20.391 18.109 1 95.06 196 GLN A N 1
ATOM 1556 C CA . GLN A 1 196 ? 6.047 19.594 19.125 1 95.06 196 GLN A CA 1
ATOM 1557 C C . GLN A 1 196 ? 5.707 20.078 20.531 1 95.06 196 GLN A C 1
ATOM 1559 O O . GLN A 1 196 ? 5.816 21.266 20.828 1 95.06 196 GLN A O 1
ATOM 1564 N N . LEU A 1 197 ? 5.398 19.156 21.359 1 94.62 197 LEU A N 1
ATOM 1565 C CA . LEU A 1 197 ? 4.797 19.594 22.625 1 94.62 197 LEU A CA 1
ATOM 1566 C C . LEU A 1 197 ? 5.816 19.562 23.75 1 94.62 197 LEU A C 1
ATOM 1568 O O . LEU A 1 197 ? 5.703 20.312 24.719 1 94.62 197 LEU A O 1
ATOM 1572 N N . ASN A 1 198 ? 6.703 18.656 23.75 1 91.25 198 ASN A N 1
ATOM 1573 C CA . ASN A 1 198 ? 7.758 18.656 24.766 1 91.25 198 ASN A CA 1
ATOM 1574 C C . ASN A 1 198 ? 9.125 18.906 24.141 1 91.25 198 ASN A C 1
ATOM 1576 O O . ASN A 1 198 ? 9.227 19.266 22.969 1 91.25 198 ASN A O 1
ATOM 1580 N N . GLU A 1 199 ? 10.148 18.812 24.859 1 87.25 199 GLU A N 1
ATOM 1581 C CA . GLU A 1 199 ? 11.469 19.297 24.438 1 87.25 199 GLU A CA 1
ATOM 1582 C C . GLU A 1 199 ? 12.266 18.188 23.75 1 87.25 199 GLU A C 1
ATOM 1584 O O . GLU A 1 199 ? 13.445 18.375 23.438 1 87.25 199 GLU A O 1
ATOM 1589 N N . VAL A 1 200 ? 11.688 17.078 23.531 1 86 200 VAL A N 1
ATOM 1590 C CA . VAL A 1 200 ? 12.406 15.977 22.891 1 86 200 VAL A CA 1
ATOM 1591 C C . VAL A 1 200 ? 12.469 16.203 21.391 1 86 200 VAL A C 1
ATOM 1593 O O . VAL A 1 200 ? 11.438 16.234 20.719 1 86 200 VAL A O 1
ATOM 1596 N N . GLN A 1 201 ? 13.625 16.375 20.906 1 85.5 201 GLN A N 1
ATOM 1597 C CA . GLN A 1 201 ? 13.844 16.641 19.484 1 85.5 201 GLN A CA 1
ATOM 1598 C C . GLN A 1 201 ? 13.797 15.352 18.672 1 85.5 201 GLN A C 1
ATOM 1600 O O . GLN A 1 201 ? 13.766 14.258 19.25 1 85.5 201 GLN A O 1
ATOM 1605 N N . GLY A 1 202 ? 13.758 15.508 17.266 1 91.69 202 GLY A N 1
ATOM 1606 C CA . GLY A 1 202 ? 13.797 14.297 16.453 1 91.69 202 GLY A CA 1
ATOM 1607 C C . GLY A 1 202 ? 13.383 14.531 15.008 1 91.69 202 GLY A C 1
ATOM 1608 O O . GLY A 1 202 ? 13.766 13.773 14.117 1 91.69 202 GLY A O 1
ATOM 1609 N N . LEU A 1 203 ? 12.68 15.609 14.773 1 94.69 203 LEU A N 1
ATOM 1610 C CA . LEU A 1 203 ? 12.188 15.883 13.43 1 94.69 203 LEU A CA 1
ATOM 1611 C C . LEU A 1 203 ? 13.32 16.359 12.523 1 94.69 203 LEU A C 1
ATOM 1613 O O . LEU A 1 203 ? 14.102 17.234 12.906 1 94.69 203 LEU A O 1
ATOM 1617 N N . GLU A 1 204 ? 13.422 15.695 11.391 1 95.25 204 GLU A N 1
ATOM 1618 C CA . GLU A 1 204 ? 14.398 16.094 10.383 1 95.25 204 GLU A CA 1
ATOM 1619 C C . GLU A 1 204 ? 13.742 16.281 9.016 1 95.25 204 GLU A C 1
ATOM 1621 O O . GLU A 1 204 ? 12.812 15.547 8.664 1 95.25 204 GLU A O 1
ATOM 1626 N N . ILE A 1 205 ? 14.188 17.234 8.297 1 94.62 205 ILE A N 1
ATOM 1627 C CA . ILE A 1 205 ? 13.742 17.469 6.93 1 94.62 205 ILE A CA 1
ATOM 1628 C C . ILE A 1 205 ? 14.93 17.391 5.977 1 94.62 205 ILE A C 1
ATOM 1630 O O . ILE A 1 205 ? 16.047 17.75 6.336 1 94.62 205 ILE A O 1
ATOM 1634 N N . GLN A 1 206 ? 14.664 16.875 4.832 1 91.75 206 GLN A N 1
ATOM 1635 C CA . GLN A 1 206 ? 15.719 16.797 3.834 1 91.75 206 GLN A CA 1
ATOM 1636 C C . GLN A 1 206 ? 15.672 18 2.893 1 91.75 206 GLN A C 1
ATOM 1638 O O . GLN A 1 206 ? 14.617 18.312 2.328 1 91.75 206 GLN A O 1
ATOM 1643 N N . ASN A 1 207 ? 16.781 18.672 2.752 1 88.44 207 ASN A N 1
ATOM 1644 C CA . ASN A 1 207 ? 16.812 19.797 1.841 1 88.44 207 ASN A CA 1
ATOM 1645 C C . ASN A 1 207 ? 17.031 19.359 0.398 1 88.44 207 ASN A C 1
ATOM 1647 O O . ASN A 1 207 ? 17.125 18.172 0.116 1 88.44 207 ASN A O 1
ATOM 1651 N N . LYS A 1 208 ? 17.109 20.312 -0.541 1 82.19 208 LYS A N 1
ATOM 1652 C CA . LYS A 1 208 ? 17.203 20.047 -1.974 1 82.19 208 LYS A CA 1
ATOM 1653 C C . LYS A 1 208 ? 18.516 19.344 -2.324 1 82.19 208 LYS A C 1
ATOM 1655 O O . LYS A 1 208 ? 18.609 18.656 -3.344 1 82.19 208 LYS A O 1
ATOM 1660 N N . ASN A 1 209 ? 19.5 19.5 -1.47 1 81.19 209 ASN A N 1
ATOM 1661 C CA . ASN A 1 209 ? 20.797 18.891 -1.719 1 81.19 209 ASN A CA 1
ATOM 1662 C C . ASN A 1 209 ? 20.875 17.484 -1.13 1 81.19 209 ASN A C 1
ATOM 1664 O O . ASN A 1 209 ? 21.938 16.844 -1.169 1 81.19 209 ASN A O 1
ATOM 1668 N N . GLY A 1 210 ? 19.859 17.062 -0.512 1 83.38 210 GLY A N 1
ATOM 1669 C CA . GLY A 1 210 ? 19.812 15.727 0.057 1 83.38 210 GLY A CA 1
ATOM 1670 C C . GLY A 1 210 ? 20.312 15.664 1.486 1 83.38 210 GLY A C 1
ATOM 1671 O O . GLY A 1 210 ? 20.5 14.586 2.045 1 83.38 210 GLY A O 1
ATOM 1672 N N . GLU A 1 211 ? 20.547 16.797 2.043 1 87.5 211 GLU A N 1
ATOM 1673 C CA . GLU A 1 211 ? 21.047 16.844 3.412 1 87.5 211 GLU A CA 1
ATOM 1674 C C . GLU A 1 211 ? 19.891 16.922 4.418 1 87.5 211 GLU A C 1
ATOM 1676 O O . GLU A 1 211 ? 18.906 17.609 4.188 1 87.5 211 GLU A O 1
ATOM 1681 N N . TRP A 1 212 ? 20.078 16.172 5.516 1 91.62 212 TRP A N 1
ATOM 1682 C CA . TRP A 1 212 ? 19.078 16.203 6.586 1 91.62 212 TRP A CA 1
ATOM 1683 C C . TRP A 1 212 ? 19.344 17.375 7.535 1 91.62 212 TRP A C 1
ATOM 1685 O O . TRP A 1 212 ? 20.469 17.562 7.996 1 91.62 212 TRP A O 1
ATOM 1695 N N . ILE A 1 213 ? 18.328 18.125 7.785 1 93.44 213 ILE A N 1
ATOM 1696 C CA . ILE A 1 213 ? 18.359 19.266 8.695 1 93.44 213 ILE A CA 1
ATOM 1697 C C . ILE A 1 213 ? 17.5 18.969 9.922 1 93.44 213 ILE A C 1
ATOM 1699 O O . ILE A 1 213 ? 16.328 18.609 9.797 1 93.44 213 ILE A O 1
ATOM 1703 N N . ASN A 1 214 ? 18.094 19.172 11.078 1 93.5 214 ASN A N 1
ATOM 1704 C CA . ASN A 1 214 ? 17.312 19.047 12.305 1 93.5 214 ASN A CA 1
ATOM 1705 C C . ASN A 1 214 ? 16.391 20.234 12.508 1 93.5 214 ASN A C 1
ATOM 1707 O O . ASN A 1 214 ? 16.797 21.391 12.344 1 93.5 214 ASN A O 1
ATOM 1711 N N . ILE A 1 215 ? 15.188 19.891 12.891 1 93.94 215 ILE A N 1
ATOM 1712 C CA . ILE A 1 215 ? 14.219 20.938 13.211 1 93.94 215 ILE A CA 1
ATOM 1713 C C . ILE A 1 215 ? 13.992 20.984 14.719 1 93.94 215 ILE A C 1
ATOM 1715 O O . ILE A 1 215 ? 13.539 20.016 15.312 1 93.94 215 ILE A O 1
ATOM 1719 N N . ASN A 1 216 ? 14.352 22.062 15.312 1 91.44 216 ASN A N 1
ATOM 1720 C CA . ASN A 1 216 ? 14.133 22.328 16.734 1 91.44 216 ASN A CA 1
ATOM 1721 C C . ASN A 1 216 ? 13.211 23.531 16.938 1 91.44 216 ASN A C 1
ATOM 1723 O O . ASN A 1 216 ? 13.672 24.625 17.25 1 91.44 216 ASN A O 1
ATOM 1727 N N . PRO A 1 217 ? 11.961 23.266 16.844 1 92.75 217 PRO A N 1
ATOM 1728 C CA . PRO A 1 217 ? 11.023 24.391 16.844 1 92.75 217 PRO A CA 1
ATOM 1729 C C . PRO A 1 217 ? 10.891 25.047 18.219 1 92.75 217 PRO A C 1
ATOM 1731 O O . PRO A 1 217 ? 11.062 24.391 19.234 1 92.75 217 PRO A O 1
ATOM 1734 N N . SER A 1 218 ? 10.555 26.344 18.188 1 93.06 218 SER A N 1
ATOM 1735 C CA . SER A 1 218 ? 10.219 27.078 19.391 1 93.06 218 SER A CA 1
ATOM 1736 C C . SER A 1 218 ? 8.898 26.594 19.984 1 93.06 218 SER A C 1
ATOM 1738 O O . SER A 1 218 ? 8.047 26.078 19.266 1 93.06 218 SER A O 1
ATOM 1740 N N . PRO A 1 219 ? 8.711 26.812 21.312 1 92.94 219 PRO A N 1
ATOM 1741 C CA . PRO A 1 219 ? 7.492 26.312 21.969 1 92.94 219 PRO A CA 1
ATOM 1742 C C . PRO A 1 219 ? 6.23 26.984 21.422 1 92.94 219 PRO A C 1
ATOM 1744 O O . PRO A 1 219 ? 5.141 26.406 21.5 1 92.94 219 PRO A O 1
ATOM 1747 N N . ASN A 1 220 ? 6.398 28.156 20.906 1 94.88 220 ASN A N 1
ATOM 1748 C CA . ASN A 1 220 ? 5.23 28.875 20.406 1 94.88 220 ASN A CA 1
ATOM 1749 C C . ASN A 1 220 ? 5.152 28.828 18.875 1 94.88 220 ASN A C 1
ATOM 1751 O O . ASN A 1 220 ? 4.871 29.828 18.234 1 94.88 220 ASN A O 1
ATOM 1755 N N . SER A 1 221 ? 5.422 27.641 18.312 1 96.06 221 SER A N 1
ATOM 1756 C CA . SER A 1 221 ? 5.457 27.641 16.859 1 96.06 221 SER A CA 1
ATOM 1757 C C . SER A 1 221 ? 4.891 26.344 16.297 1 96.06 221 SER A C 1
ATOM 1759 O O . SER A 1 221 ? 4.746 25.359 17.016 1 96.06 221 SER A O 1
ATOM 1761 N N . PHE A 1 222 ? 4.48 26.469 15.07 1 97.75 222 PHE A N 1
ATOM 1762 C CA . PHE A 1 222 ? 4.172 25.344 14.211 1 97.75 222 PHE A CA 1
ATOM 1763 C C . PHE A 1 222 ? 5.285 25.094 13.203 1 97.75 222 PHE A C 1
ATOM 1765 O O . PHE A 1 222 ? 5.891 26.047 12.703 1 97.75 222 PHE A O 1
ATOM 1772 N N . VAL A 1 223 ? 5.594 23.859 12.969 1 98 223 VAL A N 1
ATOM 1773 C CA . VAL A 1 223 ? 6.32 23.531 11.75 1 98 223 VAL A CA 1
ATOM 1774 C C . VAL A 1 223 ? 5.332 23.312 10.602 1 98 223 VAL A C 1
ATOM 1776 O O . VAL A 1 223 ? 4.508 22.391 10.648 1 98 223 VAL A O 1
ATOM 1779 N N . VAL A 1 224 ? 5.391 24.156 9.586 1 98.62 224 VAL A N 1
ATOM 1780 C CA . VAL A 1 224 ? 4.484 24.094 8.445 1 98.62 224 VAL A CA 1
ATOM 1781 C C . VAL A 1 224 ? 5.164 23.359 7.289 1 98.62 224 VAL A C 1
ATOM 1783 O O . VAL A 1 224 ? 6.254 23.75 6.855 1 98.62 224 VAL A O 1
ATOM 1786 N N . MET A 1 225 ? 4.496 22.312 6.805 1 98.12 225 MET A N 1
ATOM 1787 C CA . MET A 1 225 ? 5.059 21.5 5.727 1 98.12 225 MET A CA 1
ATOM 1788 C C . MET A 1 225 ? 4.078 21.391 4.566 1 98.12 225 MET A C 1
ATOM 1790 O O . MET A 1 225 ? 2.896 21.094 4.773 1 98.12 225 MET A O 1
ATOM 1794 N N . LEU A 1 226 ? 4.57 21.609 3.373 1 97.62 226 LEU A N 1
ATOM 1795 C CA . LEU A 1 226 ? 3.74 21.406 2.191 1 97.62 226 LEU A CA 1
ATOM 1796 C C . LEU A 1 226 ? 3.588 19.922 1.883 1 97.62 226 LEU A C 1
ATOM 1798 O O . LEU A 1 226 ? 4.57 19.172 1.89 1 97.62 226 LEU A O 1
ATOM 1802 N N . GLY A 1 227 ? 2.365 19.484 1.637 1 96.56 227 GLY A N 1
ATOM 1803 C CA . GLY A 1 227 ? 2.088 18.094 1.351 1 96.56 227 GLY A CA 1
ATOM 1804 C C . GLY A 1 227 ? 2.076 17.766 -0.134 1 96.56 227 GLY A C 1
ATOM 1805 O O . GLY A 1 227 ? 2.117 18.688 -0.966 1 96.56 227 GLY A O 1
ATOM 1806 N N . GLU A 1 228 ? 1.961 16.484 -0.441 1 94.31 228 GLU A N 1
ATOM 1807 C CA . GLU A 1 228 ? 2.012 16.031 -1.823 1 94.31 228 GLU A CA 1
ATOM 1808 C C . GLU A 1 228 ? 0.76 16.438 -2.592 1 94.31 228 GLU A C 1
ATOM 1810 O O . GLU A 1 228 ? 0.829 16.734 -3.785 1 94.31 228 GLU A O 1
ATOM 1815 N N . SER A 1 229 ? -0.398 16.375 -1.95 1 96.38 229 SER A N 1
ATOM 1816 C CA . SER A 1 229 ? -1.633 16.734 -2.635 1 96.38 229 SER A CA 1
ATOM 1817 C C . SER A 1 229 ? -1.57 18.172 -3.15 1 96.38 229 SER A C 1
ATOM 1819 O O . SER A 1 229 ? -2.047 18.469 -4.25 1 96.38 229 SER A O 1
ATOM 1821 N N . PHE A 1 230 ? -0.97 19.031 -2.357 1 97.12 230 PHE A N 1
ATOM 1822 C CA . PHE A 1 230 ? -0.874 20.422 -2.783 1 97.12 230 PHE A CA 1
ATOM 1823 C C . PHE A 1 230 ? 0.19 20.578 -3.863 1 97.12 230 PHE A C 1
ATOM 1825 O O . PHE A 1 230 ? 0.018 21.375 -4.797 1 97.12 230 PHE A O 1
ATOM 1832 N N . SER A 1 231 ? 1.292 19.953 -3.689 1 95.56 231 SER A N 1
ATOM 1833 C CA . SER A 1 231 ? 2.32 19.969 -4.723 1 95.56 231 SER A CA 1
ATOM 1834 C C . SER A 1 231 ? 1.756 19.562 -6.078 1 95.56 231 SER A C 1
ATOM 1836 O O . SER A 1 231 ? 2.016 20.203 -7.09 1 95.56 231 SER A O 1
ATOM 1838 N N . VAL A 1 232 ? 0.954 18.484 -6.098 1 93.81 232 VAL A N 1
ATOM 1839 C CA . VAL A 1 232 ? 0.299 18 -7.309 1 93.81 232 VAL A CA 1
ATOM 1840 C C . VAL A 1 232 ? -0.685 19.047 -7.82 1 93.81 232 VAL A C 1
ATOM 1842 O O . VAL A 1 232 ? -0.693 19.375 -9.008 1 93.81 232 VAL A O 1
ATOM 1845 N N . TRP A 1 233 ? -1.487 19.594 -6.918 1 96.75 233 TRP A N 1
ATOM 1846 C CA . TRP A 1 233 ? -2.461 20.625 -7.273 1 96.75 233 TRP A CA 1
ATOM 1847 C C . TRP A 1 233 ? -1.778 21.828 -7.926 1 96.75 233 TRP A C 1
ATOM 1849 O O . TRP A 1 233 ? -2.305 22.406 -8.883 1 96.75 233 TRP A O 1
ATOM 1859 N N . LEU A 1 234 ? -0.57 22.141 -7.523 1 96.75 234 LEU A N 1
ATOM 1860 C CA . LEU A 1 234 ? 0.211 23.266 -8.031 1 96.75 234 LEU A CA 1
ATOM 1861 C C . LEU A 1 234 ? 1.009 22.859 -9.266 1 96.75 234 LEU A C 1
ATOM 1863 O O . LEU A 1 234 ? 1.899 23.578 -9.703 1 96.75 234 LEU A O 1
ATOM 1867 N N . ASN A 1 235 ? 0.782 21.719 -9.766 1 95.19 235 ASN A N 1
ATOM 1868 C CA . ASN A 1 235 ? 1.466 21.188 -10.945 1 95.19 235 ASN A CA 1
ATOM 1869 C C . ASN A 1 235 ? 2.973 21.094 -10.719 1 95.19 235 ASN A C 1
ATOM 1871 O O . ASN A 1 235 ? 3.758 21.375 -11.625 1 95.19 235 ASN A O 1
ATOM 1875 N N . GLY A 1 236 ? 3.34 20.891 -9.445 1 92.44 236 GLY A N 1
ATOM 1876 C CA . GLY A 1 236 ? 4.734 20.656 -9.117 1 92.44 236 GLY A CA 1
ATOM 1877 C C . GLY A 1 236 ? 5.523 21.938 -8.891 1 92.44 236 GLY A C 1
ATOM 1878 O O . GLY A 1 236 ? 6.746 21.891 -8.742 1 92.44 236 GLY A O 1
ATOM 1879 N N . ARG A 1 237 ? 4.93 23.016 -8.82 1 94.81 237 ARG A N 1
ATOM 1880 C CA . ARG A 1 237 ? 5.625 24.297 -8.703 1 94.81 237 ARG A CA 1
ATOM 1881 C C . ARG A 1 237 ? 6.285 24.438 -7.332 1 94.81 237 ARG A C 1
ATOM 1883 O O . ARG A 1 237 ? 7.277 25.141 -7.184 1 94.81 237 ARG A O 1
ATOM 1890 N N . LEU A 1 238 ? 5.703 23.859 -6.312 1 95.94 238 LEU A N 1
ATOM 1891 C CA . LEU A 1 238 ? 6.32 23.766 -4.992 1 95.94 238 LEU A CA 1
ATOM 1892 C C . LEU A 1 238 ? 6.527 22.312 -4.586 1 95.94 238 LEU A C 1
ATOM 1894 O O . LEU A 1 238 ? 5.637 21.484 -4.77 1 95.94 238 LEU A O 1
ATOM 1898 N N . PRO A 1 239 ? 7.656 22.047 -4.047 1 93.81 239 PRO A N 1
ATOM 1899 C CA . PRO A 1 239 ? 7.934 20.672 -3.627 1 93.81 239 PRO A CA 1
ATOM 1900 C C . PRO A 1 239 ? 7.316 20.344 -2.271 1 93.81 239 PRO A C 1
ATOM 1902 O O . PRO A 1 239 ? 7.047 21.234 -1.47 1 93.81 239 PRO A O 1
ATOM 1905 N N . SER A 1 240 ? 7.027 19.047 -2.096 1 94.62 240 SER A N 1
ATOM 1906 C CA . SER A 1 240 ? 6.547 18.578 -0.802 1 94.62 240 SER A CA 1
ATOM 1907 C C . SER A 1 240 ? 7.707 18.312 0.155 1 94.62 240 SER A C 1
ATOM 1909 O O . SER A 1 240 ? 8.828 18.047 -0.28 1 94.62 240 SER A O 1
ATOM 1911 N N . ALA A 1 241 ? 7.43 18.359 1.423 1 95.25 241 ALA A N 1
ATOM 1912 C CA . ALA A 1 241 ? 8.461 18.203 2.447 1 95.25 241 ALA A CA 1
ATOM 1913 C C . ALA A 1 241 ? 8.773 16.734 2.689 1 95.25 241 ALA A C 1
ATOM 1915 O O . ALA A 1 241 ? 7.902 15.953 3.086 1 95.25 241 ALA A O 1
ATOM 1916 N N . TYR A 1 242 ? 9.977 16.344 2.355 1 92.38 242 TYR A N 1
ATOM 1917 C CA . TYR A 1 242 ? 10.484 15.023 2.701 1 92.38 242 TYR A CA 1
ATOM 1918 C C . TYR A 1 242 ? 11.125 15.031 4.086 1 92.38 242 TYR A C 1
ATOM 1920 O O . TYR A 1 242 ? 12.094 15.758 4.328 1 92.38 242 TYR A O 1
ATOM 1928 N N . HIS A 1 243 ? 10.531 14.211 5.02 1 93.25 243 HIS A N 1
ATOM 1929 C CA . HIS A 1 243 ? 10.945 14.344 6.41 1 93.25 243 HIS A CA 1
ATOM 1930 C C . HIS A 1 243 ? 10.898 13 7.133 1 93.25 243 HIS A C 1
ATOM 1932 O O . HIS A 1 243 ? 10.328 12.039 6.617 1 93.25 243 HIS A O 1
ATOM 1938 N N . ARG A 1 244 ? 11.531 12.914 8.25 1 90.06 244 ARG A N 1
ATOM 1939 C CA . ARG A 1 244 ? 11.57 11.742 9.133 1 90.06 244 ARG A CA 1
ATOM 1940 C C . ARG A 1 244 ? 11.68 12.164 10.594 1 90.06 244 ARG A C 1
ATOM 1942 O O . ARG A 1 244 ? 11.836 13.344 10.898 1 90.06 244 ARG A O 1
ATOM 1949 N N . VAL A 1 245 ? 11.469 11.18 11.469 1 92 245 VAL A N 1
ATOM 1950 C CA . VAL A 1 245 ? 11.656 11.422 12.898 1 92 245 VAL A CA 1
ATOM 1951 C C . VAL A 1 245 ? 12.703 10.453 13.453 1 92 245 VAL A C 1
ATOM 1953 O O . VAL A 1 245 ? 12.555 9.234 13.344 1 92 245 VAL A O 1
ATOM 1956 N N . MET A 1 246 ? 13.734 11 14.023 1 89.69 246 MET A N 1
ATOM 1957 C CA . MET A 1 246 ? 14.805 10.258 14.68 1 89.69 246 MET A CA 1
ATOM 1958 C C . MET A 1 246 ? 14.773 10.484 16.188 1 89.69 246 MET A C 1
ATOM 1960 O O . MET A 1 246 ? 14.883 11.625 16.656 1 89.69 246 MET A O 1
ATOM 1964 N N . MET A 1 247 ? 14.672 9.398 16.953 1 86.88 247 MET A N 1
ATOM 1965 C CA . MET A 1 247 ? 14.5 9.5 18.406 1 86.88 247 MET A CA 1
ATOM 1966 C C . MET A 1 247 ? 15.789 9.133 19.125 1 86.88 247 MET A C 1
ATOM 1968 O O . MET A 1 247 ? 16.594 8.352 18.625 1 86.88 247 MET A O 1
ATOM 1972 N N . LYS A 1 248 ? 15.977 9.75 20.25 1 86.5 248 LYS A N 1
ATOM 1973 C CA . LYS A 1 248 ? 17.078 9.367 21.141 1 86.5 248 LYS A CA 1
ATOM 1974 C C . LYS A 1 248 ? 16.734 9.68 22.594 1 86.5 248 LYS A C 1
ATOM 1976 O O . LYS A 1 248 ? 15.883 10.531 22.875 1 86.5 248 LYS A O 1
ATOM 1981 N N . GLY A 1 249 ? 17.312 8.805 23.406 1 86.19 249 GLY A N 1
ATOM 1982 C CA . GLY A 1 249 ? 17.25 9.133 24.812 1 86.19 249 GLY A CA 1
ATOM 1983 C C . GLY A 1 249 ? 16.156 8.391 25.562 1 86.19 249 GLY A C 1
ATOM 1984 O O . GLY A 1 249 ? 15.703 7.332 25.109 1 86.19 249 GLY A O 1
ATOM 1985 N N . ASN A 1 250 ? 15.758 8.883 26.734 1 88.31 250 ASN A N 1
ATOM 1986 C CA . ASN A 1 250 ? 14.938 8.117 27.672 1 88.31 250 ASN A CA 1
ATOM 1987 C C . ASN A 1 250 ? 13.609 8.812 27.953 1 88.31 250 ASN A C 1
ATOM 1989 O O . ASN A 1 250 ? 12.945 8.516 28.953 1 88.31 250 ASN A O 1
ATOM 1993 N N . GLU A 1 251 ? 13.328 9.766 27.125 1 90.88 251 GLU A N 1
ATOM 1994 C CA . GLU A 1 251 ? 12.047 10.438 27.281 1 90.88 251 GLU A CA 1
ATOM 1995 C C . GLU A 1 251 ? 11.156 10.227 26.062 1 90.88 251 GLU A C 1
ATOM 1997 O O . GLU A 1 251 ? 11.648 10.188 24.922 1 90.88 251 GLU A O 1
ATOM 2002 N N . ALA A 1 252 ? 9.883 10.195 26.375 1 92.75 252 ALA A N 1
ATOM 2003 C CA . ALA A 1 252 ? 8.93 10.078 25.266 1 92.75 252 ALA A CA 1
ATOM 2004 C C . ALA A 1 252 ? 8.742 11.414 24.562 1 92.75 252 ALA A C 1
ATOM 2006 O O . ALA A 1 252 ? 8.852 12.477 25.188 1 92.75 252 ALA A O 1
ATOM 2007 N N . ARG A 1 253 ? 8.516 11.406 23.344 1 94 253 ARG A N 1
ATOM 2008 C CA . ARG A 1 253 ? 8.234 12.586 22.516 1 94 253 ARG A CA 1
ATOM 2009 C C . ARG A 1 253 ? 6.742 12.688 22.203 1 94 253 ARG A C 1
ATOM 2011 O O . ARG A 1 253 ? 6.105 11.695 21.859 1 94 253 ARG A O 1
ATOM 2018 N N . TYR A 1 254 ? 6.164 13.883 22.438 1 96.38 254 TYR A N 1
ATOM 2019 C CA . TYR A 1 254 ? 4.762 14.148 22.125 1 96.38 254 TYR A CA 1
ATOM 2020 C C . TYR A 1 254 ? 4.633 15.234 21.062 1 96.38 254 TYR A C 1
ATOM 2022 O O . TYR A 1 254 ? 5.277 16.281 21.156 1 96.38 254 TYR A O 1
ATOM 2030 N N . SER A 1 255 ? 3.844 14.953 20.078 1 97.06 255 SER A N 1
ATOM 2031 C CA . SER A 1 255 ? 3.523 15.953 19.062 1 97.06 255 SER A CA 1
ATOM 2032 C C . SER A 1 255 ? 2.072 15.836 18.609 1 97.06 255 SER A C 1
ATOM 2034 O O . SER A 1 255 ? 1.432 14.797 18.812 1 97.06 255 SER A O 1
ATOM 2036 N N . ILE A 1 256 ? 1.57 16.891 18.125 1 98.25 256 ILE A N 1
ATOM 2037 C CA . ILE A 1 256 ? 0.218 16.969 17.578 1 98.25 256 ILE A CA 1
ATOM 2038 C C . ILE A 1 256 ? 0.214 17.828 16.312 1 98.25 256 ILE A C 1
ATOM 2040 O O . ILE A 1 256 ? 1.049 18.719 16.156 1 98.25 256 ILE A O 1
ATOM 2044 N N . GLY A 1 257 ? -0.705 17.469 15.367 1 98.12 257 GLY A N 1
ATOM 2045 C CA . GLY A 1 257 ? -0.704 18.25 14.141 1 98.12 257 GLY A CA 1
ATOM 2046 C C . GLY A 1 257 ? -2.059 18.297 13.461 1 98.12 257 GLY A C 1
ATOM 2047 O O . GLY A 1 257 ? -2.881 17.406 13.641 1 98.12 257 GLY A O 1
ATOM 2048 N N . LEU A 1 258 ? -2.295 19.438 12.805 1 98.31 258 LEU A N 1
ATOM 2049 C CA . LEU A 1 258 ? -3.326 19.516 11.773 1 98.31 258 LEU A CA 1
ATOM 2050 C C . LEU A 1 258 ? -2.809 18.969 10.445 1 98.31 258 LEU A C 1
ATOM 2052 O O . LEU A 1 258 ? -1.857 19.516 9.883 1 98.31 258 LEU A O 1
ATOM 2056 N N . PHE A 1 259 ? -3.375 17.922 10.016 1 97.81 259 PHE A N 1
ATOM 2057 C CA . PHE A 1 259 ? -3.086 17.344 8.711 1 97.81 259 PHE A CA 1
ATOM 2058 C C . PHE A 1 259 ? -4.195 17.672 7.719 1 97.81 259 PHE A C 1
ATOM 2060 O O . PHE A 1 259 ? -5.074 16.844 7.473 1 97.81 259 PHE A O 1
ATOM 2067 N N . ALA A 1 260 ? -4.094 18.812 7.141 1 96.06 260 ALA A N 1
ATOM 2068 C CA . ALA A 1 260 ? -5.105 19.25 6.18 1 96.06 260 ALA A CA 1
ATOM 2069 C C . ALA A 1 260 ? -5.074 18.391 4.922 1 96.06 260 ALA A C 1
ATOM 2071 O O . ALA A 1 260 ? -4.125 18.453 4.137 1 96.06 260 ALA A O 1
ATOM 2072 N N . ARG A 1 261 ? -6.176 17.609 4.703 1 94.94 261 ARG A N 1
ATOM 2073 C CA . ARG A 1 261 ? -6.246 16.672 3.59 1 94.94 261 ARG A CA 1
ATOM 2074 C C . ARG A 1 261 ? -7.504 16.906 2.756 1 94.94 261 ARG A C 1
ATOM 2076 O O . ARG A 1 261 ? -8.555 17.266 3.293 1 94.94 261 ARG A O 1
ATOM 2083 N N . PRO A 1 262 ? -7.359 16.641 1.446 1 95.69 262 PRO A N 1
ATOM 2084 C CA . PRO A 1 262 ? -8.578 16.672 0.633 1 95.69 262 PRO A CA 1
ATOM 2085 C C . PRO A 1 262 ? -9.594 15.617 1.068 1 95.69 262 PRO A C 1
ATOM 2087 O O . PRO A 1 262 ? -9.227 14.469 1.341 1 95.69 262 PRO A O 1
ATOM 2090 N N . ARG A 1 263 ? -10.812 16.016 1.164 1 94.81 263 ARG A N 1
ATOM 2091 C CA . ARG A 1 263 ? -11.883 15.109 1.569 1 94.81 263 ARG A CA 1
ATOM 2092 C C . ARG A 1 263 ? -12.219 14.125 0.452 1 94.81 263 ARG A C 1
ATOM 2094 O O . ARG A 1 263 ? -11.938 14.391 -0.72 1 94.81 263 ARG A O 1
ATOM 2101 N N . GLY A 1 264 ? -12.82 13.039 0.882 1 92.25 264 GLY A N 1
ATOM 2102 C CA . GLY A 1 264 ? -13.336 12.117 -0.119 1 92.25 264 GLY A CA 1
ATOM 2103 C C . GLY A 1 264 ? -14.367 12.75 -1.034 1 92.25 264 GLY A C 1
ATOM 2104 O O . GLY A 1 264 ? -15.211 13.531 -0.583 1 92.25 264 GLY A O 1
ATOM 2105 N N . GLY A 1 265 ? -14.273 12.391 -2.305 1 92 265 GLY A N 1
ATOM 2106 C CA . GLY A 1 265 ? -15.203 12.953 -3.275 1 92 265 GLY A CA 1
ATOM 2107 C C . GLY A 1 265 ? -14.648 14.164 -3.994 1 92 265 GLY A C 1
ATOM 2108 O O . GLY A 1 265 ? -15.117 14.523 -5.078 1 92 265 GLY A O 1
ATOM 2109 N N . TYR A 1 266 ? -13.68 14.82 -3.35 1 95.06 266 TYR A N 1
ATOM 2110 C CA . TYR A 1 266 ? -13.031 15.945 -4.016 1 95.06 266 TYR A CA 1
ATOM 2111 C C . TYR A 1 266 ? -11.945 15.461 -4.969 1 95.06 266 TYR A C 1
ATOM 2113 O O . TYR A 1 266 ? -11.016 14.766 -4.559 1 95.06 266 TYR A O 1
ATOM 2121 N N . LEU A 1 267 ? -12.102 15.859 -6.191 1 94.69 267 LEU A N 1
ATOM 2122 C CA . LEU A 1 267 ? -11.086 15.539 -7.188 1 94.69 267 LEU A CA 1
ATOM 2123 C C . LEU A 1 267 ? -10 16.609 -7.215 1 94.69 267 LEU A C 1
ATOM 2125 O O . LEU A 1 267 ? -10.25 17.75 -7.605 1 94.69 267 LEU A O 1
ATOM 2129 N N . VAL A 1 268 ? -8.852 16.266 -6.793 1 95.69 268 VAL A N 1
ATOM 2130 C CA . VAL A 1 268 ? -7.703 17.172 -6.883 1 95.69 268 VAL A CA 1
ATOM 2131 C C . VAL A 1 268 ? -7.246 17.281 -8.336 1 95.69 268 VAL A C 1
ATOM 2133 O O . VAL A 1 268 ? -6.848 16.281 -8.945 1 95.69 268 VAL A O 1
ATOM 2136 N N . LYS A 1 269 ? -7.312 18.438 -8.867 1 95.31 269 LYS A N 1
ATOM 2137 C CA . LYS A 1 269 ? -6.984 18.688 -10.266 1 95.31 269 LYS A CA 1
ATOM 2138 C C . LYS A 1 269 ? -6.125 19.938 -10.414 1 95.31 269 LYS A C 1
ATOM 2140 O O . LYS A 1 269 ? -6.363 20.953 -9.75 1 95.31 269 LYS A O 1
ATOM 2145 N N . VAL A 1 270 ? -5.16 19.859 -11.305 1 95.25 270 VAL A N 1
ATOM 2146 C CA . VAL A 1 270 ? -4.301 21 -11.594 1 95.25 270 VAL A CA 1
ATOM 2147 C C . VAL A 1 270 ? -5.129 22.141 -12.188 1 95.25 270 VAL A C 1
ATOM 2149 O O . VAL A 1 270 ? -5.863 21.938 -13.164 1 95.25 270 VAL A O 1
ATOM 2152 N N . PRO A 1 271 ? -5.031 23.281 -11.609 1 97.06 271 PRO A N 1
ATOM 2153 C CA . PRO A 1 271 ? -5.715 24.422 -12.219 1 97.06 271 PRO A CA 1
ATOM 2154 C C . PRO A 1 271 ? -5.234 24.719 -13.641 1 97.06 271 PRO A C 1
ATOM 2156 O O . PRO A 1 271 ? -4.039 24.609 -13.922 1 97.06 271 PRO A O 1
ATOM 2159 N N . LYS A 1 272 ? -6.184 25.094 -14.477 1 96.38 272 LYS A N 1
ATOM 2160 C CA . LYS A 1 272 ? -5.859 25.359 -15.875 1 96.38 272 LYS A CA 1
ATOM 2161 C C . LYS A 1 272 ? -4.855 26.5 -16 1 96.38 272 LYS A C 1
ATOM 2163 O O . LYS A 1 272 ? -4.059 26.531 -16.953 1 96.38 272 LYS A O 1
ATOM 2168 N N . GLU A 1 273 ? -4.898 27.438 -15.055 1 97.12 273 GLU A N 1
ATOM 2169 C CA . GLU A 1 273 ? -4.035 28.625 -15.062 1 97.12 273 GLU A CA 1
ATOM 2170 C C . GLU A 1 273 ? -2.566 28.234 -14.945 1 97.12 273 GLU A C 1
ATOM 2172 O O . GLU A 1 273 ? -1.68 29.031 -15.266 1 97.12 273 GLU A O 1
ATOM 2177 N N . LEU A 1 274 ? -2.303 27.047 -14.469 1 96.88 274 LEU A N 1
ATOM 2178 C CA . LEU A 1 274 ? -0.926 26.609 -14.242 1 96.88 274 LEU A CA 1
ATOM 2179 C C . LEU A 1 274 ? -0.419 25.766 -15.406 1 96.88 274 LEU A C 1
ATOM 2181 O O . LEU A 1 274 ? 0.694 25.234 -15.352 1 96.88 274 LEU A O 1
ATOM 2185 N N . VAL A 1 275 ? -1.189 25.594 -16.406 1 95.06 275 VAL A N 1
ATOM 2186 C CA . VAL A 1 275 ? -0.857 24.734 -17.547 1 95.06 275 VAL A CA 1
ATOM 2187 C C . VAL A 1 275 ? -0.788 25.578 -18.828 1 95.06 275 VAL A C 1
ATOM 2189 O O . VAL A 1 275 ? -1.695 26.359 -19.109 1 95.06 275 VAL A O 1
ATOM 2192 N N . ASP A 1 276 ? 0.289 25.5 -19.516 1 93.19 276 ASP A N 1
ATOM 2193 C CA . ASP A 1 276 ? 0.457 26.109 -20.828 1 93.19 276 ASP A CA 1
ATOM 2194 C C . ASP A 1 276 ? 1.447 25.312 -21.672 1 93.19 276 ASP A C 1
ATOM 2196 O O . ASP A 1 276 ? 1.82 24.188 -21.312 1 93.19 276 ASP A O 1
ATOM 2200 N N . ASP A 1 277 ? 1.776 25.781 -22.844 1 92 277 ASP A N 1
ATOM 2201 C CA . ASP A 1 277 ? 2.625 25.047 -23.781 1 92 277 ASP A CA 1
ATOM 2202 C C . ASP A 1 277 ? 3.994 24.75 -23.156 1 92 277 ASP A C 1
ATOM 2204 O O . ASP A 1 277 ? 4.574 23.688 -23.406 1 92 277 ASP A O 1
ATOM 2208 N N . LYS A 1 278 ? 4.461 25.703 -22.406 1 91.75 278 LYS A N 1
ATOM 2209 C CA . LYS A 1 278 ? 5.781 25.562 -21.797 1 91.75 278 LYS A CA 1
ATOM 2210 C C . LYS A 1 278 ? 5.711 24.719 -20.516 1 91.75 278 LYS A C 1
ATOM 2212 O O . LYS A 1 278 ? 6.703 24.125 -20.109 1 91.75 278 LYS A O 1
ATOM 2217 N N . ASN A 1 279 ? 4.52 24.719 -19.906 1 90.94 279 ASN A N 1
ATOM 2218 C CA . ASN A 1 279 ? 4.27 23.969 -18.672 1 90.94 279 ASN A CA 1
ATOM 2219 C C . ASN A 1 279 ? 3.061 23.062 -18.812 1 90.94 279 ASN A C 1
ATOM 2221 O O . ASN A 1 279 ? 1.966 23.391 -18.344 1 90.94 279 ASN A O 1
ATOM 2225 N N . PRO A 1 280 ? 3.314 21.953 -19.375 1 90.94 280 PRO A N 1
ATOM 2226 C CA . PRO A 1 280 ? 2.182 21.031 -19.562 1 90.94 280 PRO A CA 1
ATOM 2227 C C . PRO A 1 280 ? 1.676 20.453 -18.234 1 90.94 280 PRO A C 1
ATOM 2229 O O . PRO A 1 280 ? 2.355 20.547 -17.219 1 90.94 280 PRO A O 1
ATOM 2232 N N . MET A 1 281 ? 0.538 19.938 -18.281 1 90.81 281 MET A N 1
ATOM 2233 C CA . MET A 1 281 ? -0.019 19.25 -17.125 1 90.81 281 MET A CA 1
ATOM 2234 C C . MET A 1 281 ? 0.803 18.016 -16.781 1 90.81 281 MET A C 1
ATOM 2236 O O . MET A 1 281 ? 0.973 17.125 -17.609 1 90.81 281 MET A O 1
ATOM 2240 N N . LEU A 1 282 ? 1.288 17.984 -15.547 1 85.69 282 LEU A N 1
ATOM 2241 C CA . LEU A 1 282 ? 2.205 16.906 -15.148 1 85.69 282 LEU A CA 1
ATOM 2242 C C . LEU A 1 282 ? 1.458 15.789 -14.445 1 85.69 282 LEU A C 1
ATOM 2244 O O . LEU A 1 282 ? 1.966 14.672 -14.336 1 85.69 282 LEU A O 1
ATOM 2248 N N . PHE A 1 283 ? 0.227 16.047 -13.961 1 87.12 283 PHE A N 1
ATOM 2249 C CA . PHE A 1 283 ? -0.456 15.102 -13.086 1 87.12 283 PHE A CA 1
ATOM 2250 C C . PHE A 1 283 ? -1.922 14.961 -13.477 1 87.12 283 PHE A C 1
ATOM 2252 O O . PHE A 1 283 ? -2.588 15.953 -13.773 1 87.12 283 PHE A O 1
ATOM 2259 N N . LYS A 1 284 ? -2.469 13.719 -13.438 1 84.38 284 LYS A N 1
ATOM 2260 C CA . LYS A 1 284 ? -3.889 13.461 -13.648 1 84.38 284 LYS A CA 1
ATOM 2261 C C . LYS A 1 284 ? -4.688 13.695 -12.375 1 84.38 284 LYS A C 1
ATOM 2263 O O . LYS A 1 284 ? -4.137 13.641 -11.273 1 84.38 284 LYS A O 1
ATOM 2268 N N . PRO A 1 285 ? -5.961 13.984 -12.539 1 91.31 285 PRO A N 1
ATOM 2269 C CA . PRO A 1 285 ? -6.793 14.164 -11.352 1 91.31 285 PRO A CA 1
ATOM 2270 C C . PRO A 1 285 ? -6.883 12.906 -10.492 1 91.31 285 PRO A C 1
ATOM 2272 O O . PRO A 1 285 ? -6.797 11.789 -11.016 1 91.31 285 PRO A O 1
ATOM 2275 N N . PHE A 1 286 ? -7.07 13.07 -9.195 1 88.06 286 PHE A N 1
ATOM 2276 C CA . PHE A 1 286 ? -7.195 11.922 -8.305 1 88.06 286 PHE A CA 1
ATOM 2277 C C . PHE A 1 286 ? -8.07 12.258 -7.105 1 88.06 286 PHE A C 1
ATOM 2279 O O . PHE A 1 286 ? -8.266 13.438 -6.785 1 88.06 286 PHE A O 1
ATOM 2286 N N . ASP A 1 287 ? -8.609 11.25 -6.5 1 91.94 287 ASP A N 1
ATOM 2287 C CA . ASP A 1 287 ? -9.281 11.297 -5.203 1 91.94 287 ASP A CA 1
ATOM 2288 C C . ASP A 1 287 ? -8.406 10.68 -4.113 1 91.94 287 ASP A C 1
ATOM 2290 O O . ASP A 1 287 ? -8.078 9.492 -4.16 1 91.94 287 ASP A O 1
ATOM 2294 N N . LEU A 1 288 ? -8.016 11.492 -3.158 1 92.19 288 LEU A N 1
ATOM 2295 C CA . LEU A 1 288 ? -7.047 11.039 -2.168 1 92.19 288 LEU A CA 1
ATOM 2296 C C . LEU A 1 288 ? -7.57 9.836 -1.398 1 92.19 288 LEU A C 1
ATOM 2298 O O . LEU A 1 288 ? -6.828 8.883 -1.146 1 92.19 288 LEU A O 1
ATOM 2302 N N . GLU A 1 289 ? -8.805 9.844 -0.986 1 89.44 289 GLU A N 1
ATOM 2303 C CA . GLU A 1 289 ? -9.352 8.742 -0.202 1 89.44 289 GLU A CA 1
ATOM 2304 C C . GLU A 1 289 ? -9.328 7.438 -0.992 1 89.44 289 GLU A C 1
ATOM 2306 O O . GLU A 1 289 ? -9.078 6.367 -0.43 1 89.44 289 GLU A O 1
ATOM 2311 N N . GLU A 1 290 ? -9.625 7.547 -2.27 1 84.06 290 GLU A N 1
ATOM 2312 C CA . GLU A 1 290 ? -9.555 6.359 -3.119 1 84.06 290 GLU A CA 1
ATOM 2313 C C . GLU A 1 290 ? -8.125 5.844 -3.229 1 84.06 290 GLU A C 1
ATOM 2315 O O . GLU A 1 290 ? -7.895 4.633 -3.217 1 84.06 290 GLU A O 1
ATOM 2320 N N . PHE A 1 291 ? -7.207 6.719 -3.361 1 85.75 291 PHE A N 1
ATOM 2321 C CA . PHE A 1 291 ? -5.793 6.352 -3.393 1 85.75 291 PHE A CA 1
ATOM 2322 C C . PHE A 1 291 ? -5.387 5.652 -2.1 1 85.75 291 PHE A C 1
ATOM 2324 O O . PHE A 1 291 ? -4.707 4.625 -2.131 1 85.75 291 PHE A O 1
ATOM 2331 N N . LEU A 1 292 ? -5.777 6.215 -0.975 1 86.31 292 LEU A N 1
ATOM 2332 C CA . LEU A 1 292 ? -5.352 5.688 0.318 1 86.31 292 LEU A CA 1
ATOM 2333 C C . LEU A 1 292 ? -5.895 4.277 0.535 1 86.31 292 LEU A C 1
ATOM 2335 O O . LEU A 1 292 ? -5.262 3.463 1.209 1 86.31 292 LEU A O 1
ATOM 2339 N N . LYS A 1 293 ? -6.98 4.02 -0.018 1 77.94 293 LYS A N 1
ATOM 2340 C CA . LYS A 1 293 ? -7.535 2.672 0.081 1 77.94 293 LYS A CA 1
ATOM 2341 C C . LYS A 1 293 ? -6.629 1.651 -0.599 1 77.94 293 LYS A C 1
ATOM 2343 O O . LYS A 1 293 ? -6.531 0.506 -0.153 1 77.94 293 LYS A O 1
ATOM 2348 N N . ILE A 1 294 ? -6.023 2.125 -1.618 1 74.19 294 ILE A N 1
ATOM 2349 C CA . ILE A 1 294 ? -5.156 1.24 -2.389 1 74.19 294 ILE A CA 1
ATOM 2350 C C . ILE A 1 294 ? -3.779 1.17 -1.731 1 74.19 294 ILE A C 1
ATOM 2352 O O . ILE A 1 294 ? -3.174 0.098 -1.658 1 74.19 294 ILE A O 1
ATOM 2356 N N . TYR A 1 295 ? -3.311 2.26 -1.348 1 75.06 295 TYR A N 1
ATOM 2357 C CA . TYR A 1 295 ? -1.971 2.441 -0.801 1 75.06 295 TYR A CA 1
ATOM 2358 C C . TYR A 1 295 ? -1.815 1.693 0.518 1 75.06 295 TYR A C 1
ATOM 2360 O O . TYR A 1 295 ? -0.746 1.153 0.81 1 75.06 295 TYR A O 1
ATOM 2368 N N . SER A 1 296 ? -2.781 1.721 1.312 1 65.44 296 SER A N 1
ATOM 2369 C CA . SER A 1 296 ? -2.707 1.1 2.631 1 65.44 296 SER A CA 1
ATOM 2370 C C . SER A 1 296 ? -3.643 -0.101 2.729 1 65.44 296 SER A C 1
ATOM 2372 O O . SER A 1 296 ? -4.707 -0.016 3.346 1 65.44 296 SER A O 1
ATOM 2374 N N . PRO A 1 297 ? -3.287 -1.255 2.057 1 54.59 297 PRO A N 1
ATOM 2375 C CA . PRO A 1 297 ? -4.215 -2.387 2.072 1 54.59 297 PRO A CA 1
ATOM 2376 C C . PRO A 1 297 ? -4.512 -2.889 3.484 1 54.59 297 PRO A C 1
ATOM 2378 O O . PRO A 1 297 ? -5.582 -3.449 3.732 1 54.59 297 PRO A O 1
ATOM 2381 N N . GLN A 1 298 ? -3.498 -2.922 4.32 1 51.47 298 GLN A N 1
ATOM 2382 C CA . GLN A 1 298 ? -3.799 -3.4 5.664 1 51.47 298 GLN A CA 1
ATOM 2383 C C . GLN A 1 298 ? -4.98 -2.645 6.266 1 51.47 298 GLN A C 1
ATOM 2385 O O . GLN A 1 298 ? -5.691 -3.174 7.121 1 51.47 298 GLN A O 1
ATOM 2390 N N . SER A 1 299 ? -5.047 -1.44 5.887 1 44.22 299 SER A N 1
ATOM 2391 C CA . SER A 1 299 ? -6.125 -0.625 6.441 1 44.22 299 SER A CA 1
ATOM 2392 C C . SER A 1 299 ? -7.449 -0.917 5.75 1 44.22 299 SER A C 1
ATOM 2394 O O . SER A 1 299 ? -8.516 -0.547 6.254 1 44.22 299 SER A O 1
ATOM 2396 N N . VAL A 1 300 ? -7.387 -1.7 4.523 1 42.06 300 VAL A N 1
ATOM 2397 C CA . VAL A 1 300 ? -8.594 -1.851 3.715 1 42.06 300 VAL A CA 1
ATOM 2398 C C . VAL A 1 300 ? -9.25 -3.195 4.012 1 42.06 300 VAL A C 1
ATOM 2400 O O . VAL A 1 300 ? -9.18 -4.121 3.201 1 42.06 300 VAL A O 1
ATOM 2403 N N . GLN A 1 301 ? -9.008 -3.891 4.91 1 41.44 301 GLN A N 1
ATOM 2404 C CA . GLN A 1 301 ? -9.586 -5.195 5.215 1 41.44 301 GLN A CA 1
ATOM 2405 C C . GLN A 1 301 ? -10.992 -5.32 4.633 1 41.44 301 GLN A C 1
ATOM 2407 O O . GLN A 1 301 ? -11.5 -6.43 4.469 1 41.44 301 GLN A O 1
ATOM 2412 N N . GLY A 1 302 ? -11.633 -4.246 3.947 1 43.06 302 GLY A N 1
ATOM 2413 C CA . GLY A 1 302 ? -13.039 -4.418 3.613 1 43.06 302 GLY A CA 1
ATOM 2414 C C . GLY A 1 302 ? -13.422 -3.795 2.283 1 43.06 302 GLY A C 1
ATOM 2415 O O . GLY A 1 302 ? -14.492 -4.07 1.744 1 43.06 302 GLY A O 1
ATOM 2416 N N . ALA A 1 303 ? -12.742 -2.875 1.721 1 45.62 303 ALA A N 1
ATOM 2417 C CA . ALA A 1 303 ? -13.539 -2.217 0.691 1 45.62 303 ALA A CA 1
ATOM 2418 C C . ALA A 1 303 ? -13.359 -2.9 -0.662 1 45.62 303 ALA A C 1
ATOM 2420 O O . ALA A 1 303 ? -14.336 -3.133 -1.381 1 45.62 303 ALA A O 1
ATOM 2421 N N . THR A 1 304 ? -12.039 -2.938 -1.229 1 57.97 304 THR A N 1
ATOM 2422 C CA . THR A 1 304 ? -11.969 -3.516 -2.566 1 57.97 304 THR A CA 1
ATOM 2423 C C . THR A 1 304 ? -11.234 -4.855 -2.535 1 57.97 304 THR A C 1
ATOM 2425 O O . THR A 1 304 ? -10.211 -4.996 -1.87 1 57.97 304 THR A O 1
ATOM 2428 N N . LYS A 1 305 ? -11.914 -5.816 -2.967 1 65.06 305 LYS A N 1
ATOM 2429 C CA . LYS A 1 305 ? -11.344 -7.152 -3.119 1 65.06 305 LYS A CA 1
ATOM 2430 C C . LYS A 1 305 ? -10.094 -7.125 -4 1 65.06 305 LYS A C 1
ATOM 2432 O O . LYS A 1 305 ? -9.18 -7.926 -3.814 1 65.06 305 LYS A O 1
ATOM 2437 N N . SER A 1 306 ? -10.055 -6.055 -4.934 1 72 306 SER A N 1
ATOM 2438 C CA . SER A 1 306 ? -8.945 -6.016 -5.879 1 72 306 SER A CA 1
ATOM 2439 C C . SER A 1 306 ? -8.336 -4.617 -5.961 1 72 306 SER A C 1
ATOM 2441 O O . SER A 1 306 ? -8.906 -3.729 -6.598 1 72 306 SER A O 1
ATOM 2443 N N . THR A 1 307 ? -7.148 -4.371 -5.352 1 73.31 307 THR A N 1
ATOM 2444 C CA . THR A 1 307 ? -6.48 -3.076 -5.348 1 73.31 307 THR A CA 1
ATOM 2445 C C . THR A 1 307 ? -5.93 -2.75 -6.734 1 73.31 307 THR A C 1
ATOM 2447 O O . THR A 1 307 ? -5.926 -1.59 -7.148 1 73.31 307 THR A O 1
ATOM 2450 N N . LEU A 1 308 ? -5.543 -3.771 -7.473 1 79.88 308 LEU A N 1
ATOM 2451 C CA . LEU A 1 308 ? -4.988 -3.551 -8.805 1 79.88 308 LEU A CA 1
ATOM 2452 C C . LEU A 1 308 ? -6.066 -3.086 -9.773 1 79.88 308 LEU A C 1
ATOM 2454 O O . LEU A 1 308 ? -5.852 -2.146 -10.547 1 79.88 308 LEU A O 1
ATOM 2458 N N . LYS A 1 309 ? -7.23 -3.686 -9.727 1 78.5 309 LYS A N 1
ATOM 2459 C CA . LYS A 1 309 ? -8.32 -3.279 -10.609 1 78.5 309 LYS A CA 1
ATOM 2460 C C . LYS A 1 309 ? -8.758 -1.848 -10.32 1 78.5 309 LYS A C 1
ATOM 2462 O O . LYS A 1 309 ? -9.016 -1.071 -11.242 1 78.5 309 LYS A O 1
ATOM 2467 N N . ALA A 1 310 ? -8.867 -1.585 -9.039 1 70.44 310 ALA A N 1
ATOM 2468 C CA . ALA A 1 310 ? -9.203 -0.216 -8.664 1 70.44 310 ALA A CA 1
ATOM 2469 C C . ALA A 1 310 ? -8.188 0.776 -9.219 1 70.44 310 ALA A C 1
ATOM 2471 O O . ALA A 1 310 ? -8.562 1.849 -9.703 1 70.44 310 ALA A O 1
ATOM 2472 N N . TYR A 1 311 ? -6.934 0.421 -9.172 1 74.19 311 TYR A N 1
ATOM 2473 C CA . TYR A 1 311 ? -5.824 1.242 -9.641 1 74.19 311 TYR A CA 1
ATOM 2474 C C . TYR A 1 311 ? -5.914 1.471 -11.141 1 74.19 311 TYR A C 1
ATOM 2476 O O . TYR A 1 311 ?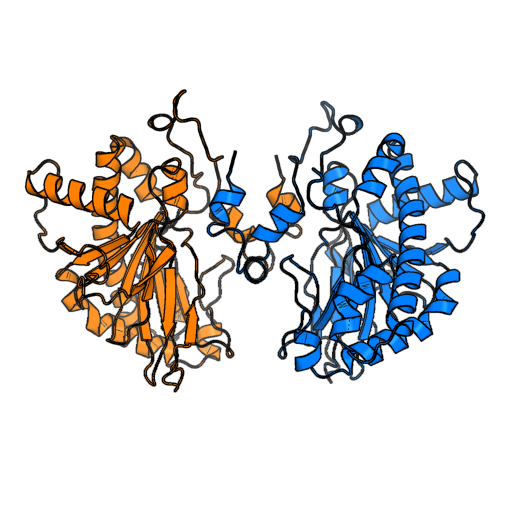 -5.613 2.564 -11.633 1 74.19 311 TYR A O 1
ATOM 2484 N N . CYS A 1 312 ? -6.418 0.472 -11.953 1 79.12 312 CYS A N 1
ATOM 2485 C CA . CYS A 1 312 ? -6.348 0.558 -13.406 1 79.12 312 CYS A CA 1
ATOM 2486 C C . CYS A 1 312 ? -7.723 0.838 -14.008 1 79.12 312 CYS A C 1
ATOM 2488 O O . CYS A 1 312 ? -7.883 0.849 -15.227 1 79.12 312 CYS A O 1
ATOM 2490 N N . SER A 1 313 ? -8.656 1.044 -13.234 1 72.88 313 SER A N 1
ATOM 2491 C CA . SER A 1 313 ? -10.008 1.287 -13.734 1 72.88 313 SER A CA 1
ATOM 2492 C C . SER A 1 313 ? -10.055 2.551 -14.586 1 72.88 313 SER A C 1
ATOM 2494 O O . SER A 1 313 ? -9.398 3.543 -14.281 1 72.88 313 SER A O 1
ATOM 2496 N N . VAL A 1 314 ? -10.734 2.49 -15.75 1 71.38 314 VAL A N 1
ATOM 2497 C CA . VAL A 1 314 ? -10.898 3.627 -16.656 1 71.38 314 VAL A CA 1
ATOM 2498 C C . VAL A 1 314 ? -11.969 4.57 -16.109 1 71.38 314 VAL A C 1
ATOM 2500 O O . VAL A 1 314 ? -13.008 4.117 -15.609 1 71.38 314 VAL A O 1
ATOM 2503 N N . MET B 1 1 ? -34 -32.844 3.941 1 26.48 1 MET B N 1
ATOM 2504 C CA . MET B 1 1 ? -32.656 -32.5 4.383 1 26.48 1 MET B CA 1
ATOM 2505 C C . MET B 1 1 ? -31.688 -32.406 3.201 1 26.48 1 MET B C 1
ATOM 2507 O O . MET B 1 1 ? -31.234 -33.438 2.695 1 26.48 1 MET B O 1
ATOM 2511 N N . SER B 1 2 ? -31.906 -31.547 2.297 1 30.08 2 SER B N 1
ATOM 2512 C CA . SER B 1 2 ? -31.266 -31.5 0.984 1 30.08 2 SER B CA 1
ATOM 2513 C C . SER B 1 2 ? -29.75 -31.406 1.109 1 30.08 2 SER B C 1
ATOM 2515 O O . SER B 1 2 ? -29.234 -30.594 1.89 1 30.08 2 SER B O 1
ATOM 2517 N N . SER B 1 3 ? -29.109 -32.562 1.047 1 31.19 3 SER B N 1
ATOM 2518 C CA . SER B 1 3 ? -27.672 -32.688 1.158 1 31.19 3 SER B CA 1
ATOM 2519 C C . SER B 1 3 ? -26.938 -31.594 0.407 1 31.19 3 SER B C 1
ATOM 2521 O O . SER B 1 3 ? -27 -31.516 -0.822 1 31.19 3 SER B O 1
ATOM 2523 N N . ARG B 1 4 ? -27.047 -30.359 0.828 1 41.59 4 ARG B N 1
ATOM 2524 C CA . ARG B 1 4 ? -26.281 -29.281 0.224 1 41.59 4 ARG B CA 1
ATOM 2525 C C . ARG B 1 4 ? -24.859 -29.734 -0.111 1 41.59 4 ARG B C 1
ATOM 2527 O O . ARG B 1 4 ? -24.062 -30 0.788 1 41.59 4 ARG B O 1
ATOM 2534 N N . THR B 1 5 ? -24.641 -30.609 -1.062 1 39.16 5 THR B N 1
ATOM 2535 C CA . THR B 1 5 ? -23.344 -31 -1.59 1 39.16 5 THR B CA 1
ATOM 2536 C C . THR B 1 5 ? -22.344 -29.859 -1.454 1 39.16 5 THR B C 1
ATOM 2538 O O . THR B 1 5 ? -22.578 -28.766 -1.945 1 39.16 5 THR B O 1
ATOM 2541 N N . ARG B 1 6 ? -21.547 -29.859 -0.502 1 51.91 6 ARG B N 1
ATOM 2542 C CA . ARG B 1 6 ? -20.484 -28.891 -0.181 1 51.91 6 ARG B CA 1
ATOM 2543 C C . ARG B 1 6 ? -19.656 -28.562 -1.412 1 51.91 6 ARG B C 1
ATOM 2545 O O . ARG B 1 6 ? -19.125 -29.469 -2.068 1 51.91 6 ARG B O 1
ATOM 2552 N N . ALA B 1 7 ? -19.922 -27.438 -2.043 1 60.34 7 ALA B N 1
ATOM 2553 C CA . ALA B 1 7 ? -19.328 -26.891 -3.252 1 60.34 7 ALA B CA 1
ATOM 2554 C C . ALA B 1 7 ? -17.812 -27.109 -3.266 1 60.34 7 ALA B C 1
ATOM 2556 O O . ALA B 1 7 ? -17.125 -26.859 -2.271 1 60.34 7 ALA B O 1
ATOM 2557 N N . LYS B 1 8 ? -17.266 -28.109 -4.242 1 84.06 8 LYS B N 1
ATOM 2558 C CA . LYS B 1 8 ? -15.852 -28.375 -4.445 1 84.06 8 LYS B CA 1
ATOM 2559 C C . LYS B 1 8 ? -15.367 -27.797 -5.77 1 84.06 8 LYS B C 1
ATOM 2561 O O . LYS B 1 8 ? -16.125 -27.734 -6.742 1 84.06 8 LYS B O 1
ATOM 2566 N N . VAL B 1 9 ? -14.109 -27.266 -5.773 1 92.38 9 VAL B N 1
ATOM 2567 C CA . VAL B 1 9 ? -13.523 -26.781 -7.016 1 92.38 9 VAL B CA 1
ATOM 2568 C C . VAL B 1 9 ? -13.227 -27.953 -7.949 1 92.38 9 VAL B C 1
ATOM 2570 O O . VAL B 1 9 ? -12.859 -29.031 -7.496 1 92.38 9 VAL B O 1
ATOM 2573 N N . PRO B 1 10 ? -13.453 -27.812 -9.258 1 95.69 10 PRO B N 1
ATOM 2574 C CA . PRO B 1 10 ? -13.234 -28.891 -10.211 1 95.69 10 PRO B CA 1
ATOM 2575 C C . PRO B 1 10 ? -11.797 -29.406 -10.211 1 95.69 10 PRO B C 1
ATOM 2577 O O . PRO B 1 10 ? -10.859 -28.625 -10 1 95.69 10 PRO B O 1
ATOM 2580 N N . VAL B 1 11 ? -11.664 -30.734 -10.445 1 97 11 VAL B N 1
ATOM 2581 C CA . VAL B 1 11 ? -10.367 -31.359 -10.656 1 97 11 VAL B CA 1
ATOM 2582 C C . VAL B 1 11 ? -10.195 -31.703 -12.133 1 97 11 VAL B C 1
ATOM 2584 O O . VAL B 1 11 ? -11.031 -32.406 -12.711 1 97 11 VAL B O 1
ATOM 2587 N N . ILE B 1 12 ? -9.195 -31.172 -12.727 1 97.88 12 ILE B N 1
ATOM 2588 C CA . ILE B 1 12 ? -8.914 -31.406 -14.141 1 97.88 12 ILE B CA 1
ATOM 2589 C C . ILE B 1 12 ? -7.605 -32.188 -14.289 1 97.88 12 ILE B C 1
ATOM 2591 O O . ILE B 1 12 ? -6.59 -31.812 -13.695 1 97.88 12 ILE B O 1
ATOM 2595 N N . ASP B 1 13 ? -7.582 -33.219 -15.094 1 97 13 ASP B N 1
ATOM 2596 C CA . ASP B 1 13 ? -6.438 -34.125 -15.195 1 97 13 ASP B CA 1
ATOM 2597 C C . ASP B 1 13 ? -5.508 -33.688 -16.328 1 97 13 ASP B C 1
ATOM 2599 O O . ASP B 1 13 ? -5.875 -33.781 -17.5 1 97 13 ASP B O 1
ATOM 2603 N N . PHE B 1 14 ? -4.34 -33.312 -15.969 1 96.69 14 PHE B N 1
ATOM 2604 C CA . PHE B 1 14 ? -3.32 -32.938 -16.938 1 96.69 14 PHE B CA 1
ATOM 2605 C C . PHE B 1 14 ? -2.18 -33.938 -16.969 1 96.69 14 PHE B C 1
ATOM 2607 O O . PHE B 1 14 ? -1.07 -33.625 -17.391 1 96.69 14 PHE B O 1
ATOM 2614 N N . SER B 1 15 ? -2.4 -35.156 -16.547 1 92.88 15 SER B N 1
ATOM 2615 C CA . SER B 1 15 ? -1.332 -36.156 -16.406 1 92.88 15 SER B CA 1
ATOM 2616 C C . SER B 1 15 ? -0.93 -36.719 -17.766 1 92.88 15 SER B C 1
ATOM 2618 O O . SER B 1 15 ? 0.16 -37.281 -17.906 1 92.88 15 SER B O 1
ATOM 2620 N N . ASN B 1 16 ? -1.866 -36.562 -18.734 1 89.38 16 ASN B N 1
ATOM 2621 C CA . ASN B 1 16 ? -1.519 -37 -20.078 1 89.38 16 ASN B CA 1
ATOM 2622 C C . ASN B 1 16 ? -0.476 -36.125 -20.734 1 89.38 16 ASN B C 1
ATOM 2624 O O . ASN B 1 16 ? -0.776 -34.969 -21.094 1 89.38 16 ASN B O 1
ATOM 2628 N N . GLN B 1 17 ? 0.703 -36.594 -20.953 1 81.62 17 GLN B N 1
ATOM 2629 C CA . GLN B 1 17 ? 1.828 -35.781 -21.453 1 81.62 17 GLN B CA 1
ATOM 2630 C C . GLN B 1 17 ? 1.804 -35.688 -22.969 1 81.62 17 GLN B C 1
ATOM 2632 O O . GLN B 1 17 ? 2.598 -34.938 -23.562 1 81.62 17 GLN B O 1
ATOM 2637 N N . ASN B 1 18 ? 0.94 -36.375 -23.594 1 83.12 18 ASN B N 1
ATOM 2638 C CA . ASN B 1 18 ? 0.865 -36.375 -25.047 1 83.12 18 ASN B CA 1
ATOM 2639 C C . ASN B 1 18 ? -0.316 -35.531 -25.531 1 83.12 18 ASN B C 1
ATOM 2641 O O . ASN B 1 18 ? -0.894 -35.812 -26.578 1 83.12 18 ASN B O 1
ATOM 2645 N N . LEU B 1 19 ? -0.578 -34.625 -24.766 1 86.69 19 LEU B N 1
ATOM 2646 C CA . LEU B 1 19 ? -1.672 -33.75 -25.141 1 86.69 19 LEU B CA 1
ATOM 2647 C C . LEU B 1 19 ? -1.285 -32.875 -26.344 1 86.69 19 LEU B C 1
ATOM 2649 O O . LEU B 1 19 ? -0.246 -32.219 -26.328 1 86.69 19 LEU B O 1
ATOM 2653 N N . LYS B 1 20 ? -2.1 -32.969 -27.438 1 87.19 20 LYS B N 1
ATOM 2654 C CA . LYS B 1 20 ? -1.843 -32.219 -28.656 1 87.19 20 LYS B CA 1
ATOM 2655 C C . LYS B 1 20 ? -2.928 -31.172 -28.891 1 87.19 20 LYS B C 1
ATOM 2657 O O . LYS B 1 20 ? -4.121 -31.484 -28.828 1 87.19 20 LYS B O 1
ATOM 2662 N N . PRO B 1 21 ? -2.457 -30 -29.188 1 87.19 21 PRO B N 1
ATOM 2663 C CA . PRO B 1 21 ? -3.459 -28.969 -29.5 1 87.19 21 PRO B CA 1
ATOM 2664 C C . PRO B 1 21 ? -4.398 -29.391 -30.625 1 87.19 21 PRO B C 1
ATOM 2666 O O . PRO B 1 21 ? -3.971 -30.047 -31.578 1 87.19 21 PRO B O 1
ATOM 2669 N N . SER B 1 22 ? -5.594 -29.078 -30.531 1 86.44 22 SER B N 1
ATOM 2670 C CA . SER B 1 22 ? -6.645 -29.297 -31.516 1 86.44 22 SER B CA 1
ATOM 2671 C C . SER B 1 22 ? -7.105 -30.75 -31.531 1 86.44 22 SER B C 1
ATOM 2673 O O . SER B 1 22 ? -7.926 -31.141 -32.344 1 86.44 22 SER B O 1
ATOM 2675 N N . SER B 1 23 ? -6.598 -31.562 -30.625 1 92.88 23 SER B N 1
ATOM 2676 C CA . SER B 1 23 ? -7.16 -32.906 -30.422 1 92.88 23 SER B CA 1
ATOM 2677 C C . SER B 1 23 ? -8.461 -32.844 -29.625 1 92.88 23 SER B C 1
ATOM 2679 O O . SER B 1 23 ? -8.734 -31.828 -28.953 1 92.88 23 SER B O 1
ATOM 2681 N N . PRO B 1 24 ? -9.227 -33.875 -29.781 1 93.25 24 PRO B N 1
ATOM 2682 C CA . PRO B 1 24 ? -10.461 -33.906 -29 1 93.25 24 PRO B CA 1
ATOM 2683 C C . PRO B 1 24 ? -10.203 -33.844 -27.5 1 93.25 24 PRO B C 1
ATOM 2685 O O . PRO B 1 24 ? -10.953 -33.156 -26.766 1 93.25 24 PRO B O 1
ATOM 2688 N N . GLU B 1 25 ? -9.188 -34.469 -27.047 1 94.06 25 GLU B N 1
ATOM 2689 C CA . GLU B 1 25 ? -8.836 -34.438 -25.641 1 94.06 25 GLU B CA 1
ATOM 2690 C C . GLU B 1 25 ? -8.453 -33.031 -25.219 1 94.06 25 GLU B C 1
ATOM 2692 O O . GLU B 1 25 ? -8.828 -32.562 -24.125 1 94.06 25 GLU B O 1
ATOM 2697 N N . TRP B 1 26 ? -7.676 -32.375 -26.016 1 95.94 26 TRP B N 1
ATOM 2698 C CA . TRP B 1 26 ? -7.293 -31 -25.766 1 95.94 26 TRP B CA 1
ATOM 2699 C C . TRP B 1 26 ? -8.523 -30.094 -25.656 1 95.94 26 TRP B C 1
ATOM 2701 O O . TRP B 1 26 ? -8.641 -29.297 -24.734 1 95.94 26 TRP B O 1
ATOM 2711 N N . ASP B 1 27 ? -9.398 -30.281 -26.547 1 96 27 ASP B N 1
ATOM 2712 C CA . ASP B 1 27 ? -10.602 -29.438 -26.594 1 96 27 ASP B CA 1
ATOM 2713 C C . ASP B 1 27 ? -11.469 -29.656 -25.359 1 96 27 ASP B C 1
ATOM 2715 O O . ASP B 1 27 ? -12.055 -28.719 -24.828 1 96 27 ASP B O 1
ATOM 2719 N N . LEU B 1 28 ? -11.508 -30.891 -24.984 1 95.88 28 LEU B N 1
ATOM 2720 C CA . LEU B 1 28 ? -12.266 -31.203 -23.781 1 95.88 28 LEU B CA 1
ATOM 2721 C C . LEU B 1 28 ? -11.648 -30.516 -22.562 1 95.88 28 LEU B C 1
ATOM 2723 O O . LEU B 1 28 ? -12.352 -29.906 -21.766 1 95.88 28 LEU B O 1
ATOM 2727 N N . LEU B 1 29 ? -10.359 -30.609 -22.406 1 96.88 29 LEU B N 1
ATOM 2728 C CA . LEU B 1 29 ? -9.664 -29.969 -21.281 1 96.88 29 LEU B CA 1
ATOM 2729 C C . LEU B 1 29 ? -9.812 -28.453 -21.359 1 96.88 29 LEU B C 1
ATOM 2731 O O . LEU B 1 29 ? -10.039 -27.797 -20.328 1 96.88 29 LEU B O 1
ATOM 2735 N N . LYS B 1 30 ? -9.633 -27.938 -22.516 1 97.44 30 LYS B N 1
ATOM 2736 C CA . LYS B 1 30 ? -9.797 -26.5 -22.734 1 97.44 30 LYS B CA 1
ATOM 2737 C C . LYS B 1 30 ? -11.164 -26.016 -22.234 1 97.44 30 LYS B C 1
ATOM 2739 O O . LYS B 1 30 ? -11.258 -25 -21.562 1 97.44 30 LYS B O 1
ATOM 2744 N N . PHE B 1 31 ? -12.164 -26.766 -22.562 1 97.5 31 PHE B N 1
ATOM 2745 C CA . PHE B 1 31 ? -13.523 -26.438 -22.141 1 97.5 31 PHE B CA 1
ATOM 2746 C C . PHE B 1 31 ? -13.648 -26.5 -20.625 1 97.5 31 PHE B C 1
ATOM 2748 O O . PHE B 1 31 ? -14.258 -25.625 -20 1 97.5 31 PHE B O 1
ATOM 2755 N N . GLN B 1 32 ? -13.102 -27.531 -20.047 1 97.88 32 GLN B N 1
ATOM 2756 C CA . GLN B 1 32 ? -13.141 -27.688 -18.594 1 97.88 32 GLN B CA 1
ATOM 2757 C C . GLN B 1 32 ? -12.422 -26.547 -17.891 1 97.88 32 GLN B C 1
ATOM 2759 O O . GLN B 1 32 ? -12.898 -26.031 -16.875 1 97.88 32 GLN B O 1
ATOM 2764 N N . VAL B 1 33 ? -11.297 -26.156 -18.438 1 98.38 33 VAL B N 1
ATOM 2765 C CA . VAL B 1 33 ? -10.516 -25.062 -17.875 1 98.38 33 VAL B CA 1
ATOM 2766 C C . VAL B 1 33 ? -11.336 -23.766 -17.906 1 98.38 33 VAL B C 1
ATOM 2768 O O . VAL B 1 33 ? -11.461 -23.078 -16.891 1 98.38 33 VAL B O 1
ATOM 2771 N N . ARG B 1 34 ? -11.914 -23.484 -19.016 1 97.94 34 ARG B N 1
ATOM 2772 C CA . ARG B 1 34 ? -12.719 -22.281 -19.172 1 97.94 34 ARG B CA 1
ATOM 2773 C C . ARG B 1 34 ? -13.883 -22.25 -18.188 1 97.94 34 ARG B C 1
ATOM 2775 O O . ARG B 1 34 ? -14.109 -21.25 -17.5 1 97.94 34 ARG B O 1
ATOM 2782 N N . GLU B 1 35 ? -14.555 -23.297 -18.109 1 97 35 GLU B N 1
ATOM 2783 C CA . GLU B 1 35 ? -15.711 -23.406 -17.219 1 97 35 GLU B CA 1
ATOM 2784 C C . GLU B 1 35 ? -15.312 -23.234 -15.766 1 97 35 GLU B C 1
ATOM 2786 O O . GLU B 1 35 ? -15.969 -22.531 -15.008 1 97 35 GLU B O 1
ATOM 2791 N N . ALA B 1 36 ? -14.273 -23.891 -15.383 1 97.12 36 ALA B N 1
ATOM 2792 C CA . ALA B 1 36 ? -13.805 -23.844 -14 1 97.12 36 ALA B CA 1
ATOM 2793 C C . ALA B 1 36 ? -13.406 -22.422 -13.625 1 97.12 36 ALA B C 1
ATOM 2795 O O . ALA B 1 36 ? -13.734 -21.938 -12.531 1 97.12 36 ALA B O 1
ATOM 2796 N N . LEU B 1 37 ? -12.719 -21.766 -14.523 1 97.69 37 LEU B N 1
ATOM 2797 C CA . LEU B 1 37 ? -12.242 -20.406 -14.234 1 97.69 37 LEU B CA 1
ATOM 2798 C C . LEU B 1 37 ? -13.406 -19.422 -14.203 1 97.69 37 LEU B C 1
ATOM 2800 O O . LEU B 1 37 ? -13.398 -18.469 -13.422 1 97.69 37 LEU B O 1
ATOM 2804 N N . GLU B 1 38 ? -14.352 -19.641 -15.016 1 95.69 38 GLU B N 1
ATOM 2805 C CA . GLU B 1 38 ? -15.523 -18.781 -15.023 1 95.69 38 GLU B CA 1
ATOM 2806 C C . GLU B 1 38 ? -16.312 -18.906 -13.719 1 95.69 38 GLU B C 1
ATOM 2808 O O . GLU B 1 38 ? -16.781 -17.906 -13.164 1 95.69 38 GLU B O 1
ATOM 2813 N N . GLU B 1 39 ? -16.312 -20.062 -13.258 1 93.06 39 GLU B N 1
ATOM 2814 C CA . GLU B 1 39 ? -17.188 -20.328 -12.117 1 93.06 39 GLU B CA 1
ATOM 2815 C C . GLU B 1 39 ? -16.438 -20.141 -10.805 1 93.06 39 GLU B C 1
ATOM 2817 O O . GLU B 1 39 ? -17 -19.609 -9.836 1 93.06 39 GLU B O 1
ATOM 2822 N N . TYR B 1 40 ? -15.164 -20.531 -10.812 1 94.12 40 TYR B N 1
ATOM 2823 C CA . TYR B 1 40 ? -14.469 -20.609 -9.523 1 94.12 40 TYR B CA 1
ATOM 2824 C C . TYR B 1 40 ? -13.203 -19.766 -9.539 1 94.12 40 TYR B C 1
ATOM 2826 O O . TYR B 1 40 ? -12.586 -19.531 -8.5 1 94.12 40 TYR B O 1
ATOM 2834 N N . SER B 1 41 ? -12.797 -19.297 -10.703 1 96.31 41 SER B N 1
ATOM 2835 C CA . SER B 1 41 ? -11.539 -18.594 -10.875 1 96.31 41 SER B CA 1
ATOM 2836 C C . SER B 1 41 ? -10.352 -19.469 -10.516 1 96.31 41 SER B C 1
ATOM 2838 O O . SER B 1 41 ? -9.219 -18.984 -10.398 1 96.31 41 SER B O 1
ATOM 2840 N N . CYS B 1 42 ? -10.602 -20.719 -10.336 1 97.19 42 CYS B N 1
ATOM 2841 C CA . CYS B 1 42 ? -9.602 -21.656 -9.859 1 97.19 42 CYS B CA 1
ATOM 2842 C C . CYS B 1 42 ? -10 -23.094 -10.195 1 97.19 42 CYS B C 1
ATOM 2844 O O . CYS B 1 42 ? -11.156 -23.359 -10.547 1 97.19 42 CYS B O 1
ATOM 2846 N N . PHE B 1 43 ? -9.055 -23.953 -10.172 1 97.94 43 PHE B N 1
ATOM 2847 C CA . PHE B 1 43 ? -9.281 -25.391 -10.234 1 97.94 43 PHE B CA 1
ATOM 2848 C C . PHE B 1 43 ? -8.062 -26.156 -9.734 1 97.94 43 PHE B C 1
ATOM 2850 O O . PHE B 1 43 ? -6.992 -25.578 -9.531 1 97.94 43 PHE B O 1
ATOM 2857 N N . GLU B 1 44 ? -8.281 -27.406 -9.438 1 97.56 44 GLU B N 1
ATOM 2858 C CA . GLU B 1 44 ? -7.184 -28.328 -9.133 1 97.56 44 GLU B CA 1
ATOM 2859 C C . GLU B 1 44 ? -6.707 -29.047 -10.391 1 97.56 44 GLU B C 1
ATOM 2861 O O . GLU B 1 44 ? -7.516 -29.625 -11.117 1 97.56 44 GLU B O 1
ATOM 2866 N N . ALA B 1 45 ? -5.43 -28.953 -10.695 1 98.19 45 ALA B N 1
ATOM 2867 C CA . ALA B 1 45 ? -4.84 -29.656 -11.836 1 98.19 45 ALA B CA 1
ATOM 2868 C C . ALA B 1 45 ? -4.035 -30.875 -11.375 1 98.19 45 ALA B C 1
ATOM 2870 O O . ALA B 1 45 ? -2.934 -30.719 -10.844 1 98.19 45 ALA B O 1
ATOM 2871 N N . SER B 1 46 ? -4.57 -32.031 -11.656 1 97.12 46 SER B N 1
ATOM 2872 C CA . SER B 1 46 ? -3.785 -33.219 -11.391 1 97.12 46 SER B CA 1
ATOM 2873 C C . SER B 1 46 ? -2.617 -33.344 -12.367 1 97.12 46 SER B C 1
ATOM 2875 O O . SER B 1 46 ? -2.777 -33.125 -13.57 1 97.12 46 SER B O 1
ATOM 2877 N N . PHE B 1 47 ? -1.518 -33.656 -11.844 1 96.38 47 PHE B N 1
ATOM 2878 C CA . PHE B 1 47 ? -0.277 -33.688 -12.609 1 96.38 47 PHE B CA 1
ATOM 2879 C C . PHE B 1 47 ? 0.708 -34.688 -12.023 1 96.38 47 PHE B C 1
ATOM 2881 O O . PHE B 1 47 ? 1.589 -34.312 -11.242 1 96.38 47 PHE B O 1
ATOM 2888 N N . ASP B 1 48 ? 0.761 -35.875 -12.516 1 94.69 48 ASP B N 1
ATOM 2889 C CA . ASP B 1 48 ? 1.464 -37 -11.914 1 94.69 48 ASP B CA 1
ATOM 2890 C C . ASP B 1 48 ? 2.969 -36.75 -11.867 1 94.69 48 ASP B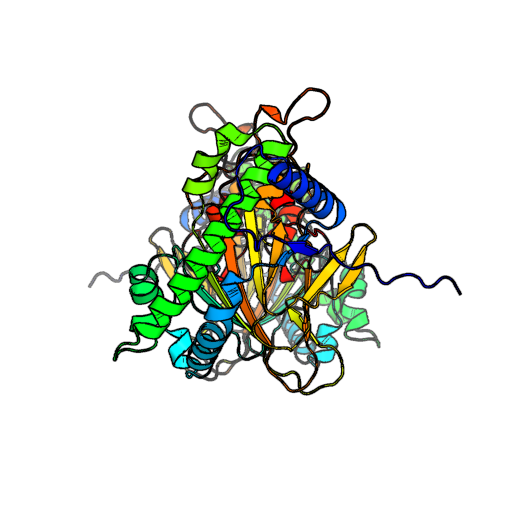 C 1
ATOM 2892 O O . ASP B 1 48 ? 3.662 -37.281 -10.984 1 94.69 48 ASP B O 1
ATOM 2896 N N . GLN B 1 49 ? 3.412 -36.031 -12.773 1 93.38 49 GLN B N 1
ATOM 2897 C CA . GLN B 1 49 ? 4.84 -35.719 -12.859 1 93.38 49 GLN B CA 1
ATOM 2898 C C . GLN B 1 49 ? 5.328 -35 -11.602 1 93.38 49 GLN B C 1
ATOM 2900 O O . GLN B 1 49 ? 6.531 -34.938 -11.359 1 93.38 49 GLN B O 1
ATOM 2905 N N . LEU B 1 50 ? 4.418 -34.469 -10.844 1 95.25 50 LEU B N 1
ATOM 2906 C CA . LEU B 1 50 ? 4.746 -33.75 -9.633 1 95.25 50 LEU B CA 1
ATOM 2907 C C . LEU B 1 50 ? 5.156 -34.688 -8.508 1 95.25 50 LEU B C 1
ATOM 2909 O O . LEU B 1 50 ? 5.867 -34.281 -7.586 1 95.25 50 LEU B O 1
ATOM 2913 N N . LEU B 1 51 ? 4.734 -35.906 -8.508 1 93.44 51 LEU B N 1
ATOM 2914 C CA . LEU B 1 51 ? 4.891 -36.844 -7.41 1 93.44 51 LEU B CA 1
ATOM 2915 C C . LEU B 1 51 ? 6.363 -37.062 -7.09 1 93.44 51 LEU B C 1
ATOM 2917 O O . LEU B 1 51 ? 6.746 -37.125 -5.918 1 93.44 51 LEU B O 1
ATOM 2921 N N . GLU B 1 52 ? 7.156 -37.125 -8.117 1 93.56 52 GLU B N 1
ATOM 2922 C CA . GLU B 1 52 ? 8.57 -37.438 -7.926 1 93.56 52 GLU B CA 1
ATOM 2923 C C . GLU B 1 52 ? 9.289 -36.25 -7.25 1 93.56 52 GLU B C 1
ATOM 2925 O O . GLU B 1 52 ? 10.32 -36.469 -6.598 1 93.56 52 GLU B O 1
ATOM 2930 N N . LEU B 1 53 ? 8.773 -35.094 -7.379 1 95.62 53 LEU B N 1
ATOM 2931 C CA . LEU B 1 53 ? 9.453 -33.906 -6.887 1 95.62 53 LEU B CA 1
ATOM 2932 C C . LEU B 1 53 ? 8.93 -33.5 -5.516 1 95.62 53 LEU B C 1
ATOM 2934 O O . LEU B 1 53 ? 9.555 -32.719 -4.812 1 95.62 53 LEU B O 1
ATOM 2938 N N . ARG B 1 54 ? 7.883 -34 -5.098 1 95.19 54 ARG B N 1
ATOM 2939 C CA . ARG B 1 54 ? 7.188 -33.531 -3.906 1 95.19 54 ARG B CA 1
ATOM 2940 C C . ARG B 1 54 ? 8.07 -33.656 -2.67 1 95.19 54 ARG B C 1
ATOM 2942 O O . ARG B 1 54 ? 8.258 -32.688 -1.931 1 95.19 54 ARG B O 1
ATOM 2949 N N . GLN B 1 55 ? 8.594 -34.844 -2.43 1 95.69 55 GLN B N 1
ATOM 2950 C CA . GLN B 1 55 ? 9.383 -35.062 -1.225 1 95.69 55 GLN B CA 1
ATOM 2951 C C . GLN B 1 55 ? 10.68 -34.281 -1.241 1 95.69 55 GLN B C 1
ATOM 2953 O O . GLN B 1 55 ? 11.023 -33.625 -0.252 1 95.69 55 GLN B O 1
ATOM 2958 N N . PRO B 1 56 ? 11.422 -34.344 -2.363 1 97.56 56 PRO B N 1
ATOM 2959 C CA . PRO B 1 56 ? 12.625 -33.5 -2.412 1 97.56 56 PRO B CA 1
ATOM 2960 C C . PRO B 1 56 ? 12.336 -32.031 -2.154 1 97.56 56 PRO B C 1
ATOM 2962 O O . PRO B 1 56 ? 13.117 -31.344 -1.485 1 97.56 56 PRO B O 1
ATOM 2965 N N . VAL B 1 57 ? 11.258 -31.484 -2.656 1 98.44 57 VAL B N 1
ATOM 2966 C CA . VAL B 1 57 ? 10.906 -30.078 -2.484 1 98.44 57 VAL B CA 1
ATOM 2967 C C . VAL B 1 57 ? 10.555 -29.812 -1.024 1 98.44 57 VAL B C 1
ATOM 2969 O O . VAL B 1 57 ? 11 -28.812 -0.446 1 98.44 57 VAL B O 1
ATOM 2972 N N . LEU B 1 58 ? 9.805 -30.703 -0.451 1 97.94 58 LEU B N 1
ATOM 2973 C CA . LEU B 1 58 ? 9.469 -30.547 0.959 1 97.94 58 LEU B CA 1
ATOM 2974 C C . LEU B 1 58 ? 10.727 -30.516 1.818 1 97.94 58 LEU B C 1
ATOM 2976 O O . LEU B 1 58 ? 10.859 -29.656 2.691 1 97.94 58 LEU B O 1
ATOM 2980 N N . GLU B 1 59 ? 11.609 -31.406 1.561 1 97.81 59 GLU B N 1
ATOM 2981 C CA . GLU B 1 59 ? 12.859 -31.453 2.312 1 97.81 59 GLU B CA 1
ATOM 2982 C C . GLU B 1 59 ? 13.664 -30.188 2.123 1 97.81 59 GLU B C 1
ATOM 2984 O O . GLU B 1 59 ? 14.273 -29.672 3.07 1 97.81 59 GLU B O 1
ATOM 2989 N N . ALA B 1 60 ? 13.672 -29.703 0.917 1 98.38 60 ALA B N 1
ATOM 2990 C CA . ALA B 1 60 ? 14.375 -28.453 0.64 1 98.38 60 ALA B CA 1
ATOM 2991 C C . ALA B 1 60 ? 13.781 -27.297 1.443 1 98.38 60 ALA B C 1
ATOM 2993 O O . ALA B 1 60 ? 14.516 -26.484 2.002 1 98.38 60 ALA B O 1
ATOM 2994 N N . LEU B 1 61 ? 12.453 -27.188 1.517 1 98.38 61 LEU B N 1
ATOM 2995 C CA . LEU B 1 61 ? 11.805 -26.125 2.264 1 98.38 61 LEU B CA 1
ATOM 2996 C C . LEU B 1 61 ? 12.078 -26.25 3.756 1 98.38 61 LEU B C 1
ATOM 2998 O O . LEU B 1 61 ? 12.305 -25.25 4.441 1 98.38 61 LEU B O 1
ATOM 3002 N N . GLU B 1 62 ? 12.039 -27.469 4.254 1 97.44 62 GLU B N 1
ATOM 3003 C CA . GLU B 1 62 ? 12.359 -27.672 5.664 1 97.44 62 GLU B CA 1
ATOM 3004 C C . GLU B 1 62 ? 13.773 -27.203 5.984 1 97.44 62 GLU B C 1
ATOM 3006 O O . GLU B 1 62 ? 14 -26.531 6.992 1 97.44 62 GLU B O 1
ATOM 3011 N N . GLN B 1 63 ? 14.711 -27.594 5.148 1 97.62 63 GLN B N 1
ATOM 3012 C CA . GLN B 1 63 ? 16.094 -27.156 5.336 1 97.62 63 GLN B CA 1
ATOM 3013 C C . GLN B 1 63 ? 16.188 -25.625 5.355 1 97.62 63 GLN B C 1
ATOM 3015 O O . GLN B 1 63 ? 16.875 -25.062 6.195 1 97.62 63 GLN B O 1
ATOM 3020 N N . LEU B 1 64 ? 15.508 -25 4.457 1 98.25 64 LEU B N 1
ATOM 3021 C CA . LEU B 1 64 ? 15.516 -23.547 4.324 1 98.25 64 LEU B CA 1
ATOM 3022 C C . LEU B 1 64 ? 14.969 -22.891 5.582 1 98.25 64 LEU B C 1
ATOM 3024 O O . LEU B 1 64 ? 15.625 -22.031 6.18 1 98.25 64 LEU B O 1
ATOM 3028 N N . PHE B 1 65 ? 13.797 -23.312 6.023 1 96.88 65 PHE B N 1
ATOM 3029 C CA . PHE B 1 65 ? 13.078 -22.578 7.066 1 96.88 65 PHE B CA 1
ATOM 3030 C C . PHE B 1 65 ? 13.562 -23 8.453 1 96.88 65 PHE B C 1
ATOM 3032 O O . PHE B 1 65 ? 13.211 -22.375 9.453 1 96.88 65 PHE B O 1
ATOM 3039 N N . ASP B 1 66 ? 14.375 -24 8.5 1 95.44 66 ASP B N 1
ATOM 3040 C CA . ASP B 1 66 ? 15.016 -24.391 9.758 1 95.44 66 ASP B CA 1
ATOM 3041 C C . ASP B 1 66 ? 16.25 -23.531 10.039 1 95.44 66 ASP B C 1
ATOM 3043 O O . ASP B 1 66 ? 16.766 -23.547 11.156 1 95.44 66 ASP B O 1
ATOM 3047 N N . LEU B 1 67 ? 16.719 -22.844 9.031 1 96.38 67 LEU B N 1
ATOM 3048 C CA . LEU B 1 67 ? 17.828 -21.922 9.258 1 96.38 67 LEU B CA 1
ATOM 3049 C C . LEU B 1 67 ? 17.438 -20.828 10.25 1 96.38 67 LEU B C 1
ATOM 3051 O O . LEU B 1 67 ? 16.266 -20.484 10.359 1 96.38 67 LEU B O 1
ATOM 3055 N N . PRO B 1 68 ? 18.438 -20.281 10.93 1 93.56 68 PRO B N 1
ATOM 3056 C CA . PRO B 1 68 ? 18.156 -19.172 11.836 1 93.56 68 PRO B CA 1
ATOM 3057 C C . PRO B 1 68 ? 17.578 -17.953 11.109 1 93.56 68 PRO B C 1
ATOM 3059 O O . PRO B 1 68 ? 17.938 -17.672 9.969 1 93.56 68 PRO B O 1
ATOM 3062 N N . SER B 1 69 ? 16.703 -17.25 11.836 1 90.06 69 SER B N 1
ATOM 3063 C CA . SER B 1 69 ? 16.047 -16.078 11.266 1 90.06 69 SER B CA 1
ATOM 3064 C C . SER B 1 69 ? 17.062 -15.062 10.75 1 90.06 69 SER B C 1
ATOM 3066 O O . SER B 1 69 ? 16.875 -14.461 9.688 1 90.06 69 SER B O 1
ATOM 3068 N N . GLN B 1 70 ? 18.125 -14.898 11.445 1 89.25 70 GLN B N 1
ATOM 3069 C CA . GLN B 1 70 ? 19.156 -13.938 11.094 1 89.25 70 GLN B CA 1
ATOM 3070 C C . GLN B 1 70 ? 19.781 -14.266 9.734 1 89.25 70 GLN B C 1
ATOM 3072 O O . GLN B 1 70 ? 20.109 -13.367 8.953 1 89.25 70 GLN B O 1
ATOM 3077 N N . THR B 1 71 ? 19.891 -15.586 9.484 1 93.75 71 THR B N 1
ATOM 3078 C CA . THR B 1 71 ? 20.453 -16.031 8.211 1 93.75 71 THR B CA 1
ATOM 3079 C C . THR B 1 71 ? 19.469 -15.758 7.07 1 93.75 71 THR B C 1
ATOM 3081 O O . THR B 1 71 ? 19.859 -15.211 6.031 1 93.75 71 THR B O 1
ATOM 3084 N N . LYS B 1 72 ? 18.297 -16.094 7.277 1 95.12 72 LYS B N 1
ATOM 3085 C CA . LYS B 1 72 ? 17.281 -15.906 6.246 1 95.12 72 LYS B CA 1
ATOM 3086 C C . LYS B 1 72 ? 17.094 -14.43 5.918 1 95.12 72 LYS B C 1
ATOM 3088 O O . LYS B 1 72 ? 16.891 -14.062 4.758 1 95.12 72 LYS B O 1
ATOM 3093 N N . GLN B 1 73 ? 17.25 -13.609 6.91 1 90.69 73 GLN B N 1
ATOM 3094 C CA . GLN B 1 73 ? 17.047 -12.172 6.762 1 90.69 73 GLN B CA 1
ATOM 3095 C C . GLN B 1 73 ? 18.156 -11.539 5.934 1 90.69 73 GLN B C 1
ATOM 3097 O O . GLN B 1 73 ? 18.031 -10.398 5.48 1 90.69 73 GLN B O 1
ATOM 3102 N N . LEU B 1 74 ? 19.219 -12.273 5.727 1 92.12 74 LEU B N 1
ATOM 3103 C CA . LEU B 1 74 ? 20.312 -11.781 4.895 1 92.12 74 LEU B CA 1
ATOM 3104 C C . LEU B 1 74 ? 19.906 -11.766 3.424 1 92.12 74 LEU B C 1
ATOM 3106 O O . LEU B 1 74 ? 20.547 -11.102 2.607 1 92.12 74 LEU B O 1
ATOM 3110 N N . CYS B 1 75 ? 18.938 -12.539 3.084 1 93.5 75 CYS B N 1
ATOM 3111 C CA . CYS B 1 75 ? 18.391 -12.477 1.729 1 93.5 75 CYS B CA 1
ATOM 3112 C C . CYS B 1 75 ? 17.5 -11.258 1.549 1 93.5 75 CYS B C 1
ATOM 3114 O O . CYS B 1 75 ? 16.391 -11.211 2.072 1 93.5 75 CYS B O 1
ATOM 3116 N N . VAL B 1 76 ? 17.984 -10.305 0.778 1 89.69 76 VAL B N 1
ATOM 3117 C CA . VAL B 1 76 ? 17.266 -9.055 0.579 1 89.69 76 VAL B CA 1
ATOM 3118 C C . VAL B 1 76 ? 17.156 -8.75 -0.914 1 89.69 76 VAL B C 1
ATOM 3120 O O . VAL B 1 76 ? 17.891 -9.32 -1.724 1 89.69 76 VAL B O 1
ATOM 3123 N N . SER B 1 77 ? 16.125 -7.961 -1.196 1 87.81 77 SER B N 1
ATOM 3124 C CA . SER B 1 77 ? 15.922 -7.48 -2.559 1 87.81 77 SER B CA 1
ATOM 3125 C C . SER B 1 77 ? 15.375 -6.055 -2.568 1 87.81 77 SER B C 1
ATOM 3127 O O . SER B 1 77 ? 14.641 -5.66 -1.66 1 87.81 77 SER B O 1
ATOM 3129 N N . ASP B 1 78 ? 15.695 -5.289 -3.58 1 81.56 78 ASP B N 1
ATOM 3130 C CA . ASP B 1 78 ? 15.164 -3.939 -3.748 1 81.56 78 ASP B CA 1
ATOM 3131 C C . ASP B 1 78 ? 13.789 -3.967 -4.422 1 81.56 78 ASP B C 1
ATOM 3133 O O . ASP B 1 78 ? 13.133 -2.934 -4.539 1 81.56 78 ASP B O 1
ATOM 3137 N N . LYS B 1 79 ? 13.43 -5.113 -4.859 1 84.12 79 LYS B N 1
ATOM 3138 C CA . LYS B 1 79 ? 12.117 -5.273 -5.473 1 84.12 79 LYS B CA 1
ATOM 3139 C C . LYS B 1 79 ? 11.109 -5.852 -4.48 1 84.12 79 LYS B C 1
ATOM 3141 O O . LYS B 1 79 ? 11.445 -6.734 -3.691 1 84.12 79 LYS B O 1
ATOM 3146 N N . PRO B 1 80 ? 9.859 -5.355 -4.617 1 83.44 80 PRO B N 1
ATOM 3147 C CA . PRO B 1 80 ? 8.836 -5.863 -3.699 1 83.44 80 PRO B CA 1
ATOM 3148 C C . PRO B 1 80 ? 8.555 -7.352 -3.893 1 83.44 80 PRO B C 1
ATOM 3150 O O . PRO B 1 80 ? 8.57 -7.844 -5.023 1 83.44 80 PRO B O 1
ATOM 3153 N N . PHE B 1 81 ? 8.305 -8.086 -2.76 1 86.5 81 PHE B N 1
ATOM 3154 C CA . PHE B 1 81 ? 7.824 -9.461 -2.711 1 86.5 81 PHE B CA 1
ATOM 3155 C C . PHE B 1 81 ? 8.898 -10.43 -3.18 1 86.5 81 PHE B C 1
ATOM 3157 O O . PHE B 1 81 ? 8.602 -11.43 -3.838 1 86.5 81 PHE B O 1
ATOM 3164 N N . ARG B 1 82 ? 10.117 -10 -3.02 1 89.94 82 ARG B N 1
ATOM 3165 C CA . ARG B 1 82 ? 11.242 -10.891 -3.285 1 89.94 82 ARG B CA 1
ATOM 3166 C C . ARG B 1 82 ? 12.039 -11.156 -2.014 1 89.94 82 ARG B C 1
ATOM 3168 O O . ARG B 1 82 ? 11.945 -10.398 -1.044 1 89.94 82 ARG B O 1
ATOM 3175 N N . ALA B 1 83 ? 12.781 -12.219 -2.088 1 94.06 83 ALA B N 1
ATOM 3176 C CA . ALA B 1 83 ? 13.672 -12.602 -0.997 1 94.06 83 ALA B CA 1
ATOM 3177 C C . ALA B 1 83 ? 12.875 -13.023 0.239 1 94.06 83 ALA B C 1
ATOM 3179 O O . ALA B 1 83 ? 11.875 -13.734 0.13 1 94.06 83 ALA B O 1
ATOM 3180 N N . TYR B 1 84 ? 13.453 -12.758 1.372 1 93.88 84 TYR B N 1
ATOM 3181 C CA . TYR B 1 84 ? 12.852 -13.266 2.602 1 93.88 84 TYR B CA 1
ATOM 3182 C C . TYR B 1 84 ? 11.789 -12.305 3.127 1 93.88 84 TYR B C 1
ATOM 3184 O O . TYR B 1 84 ? 11.992 -11.086 3.125 1 93.88 84 TYR B O 1
ATOM 3192 N N . SER B 1 85 ? 10.711 -12.805 3.436 1 88.69 85 SER B N 1
ATOM 3193 C CA . SER B 1 85 ? 9.672 -12.086 4.164 1 88.69 85 SER B CA 1
ATOM 3194 C C . SER B 1 85 ? 9.219 -12.875 5.391 1 88.69 85 SER B C 1
ATOM 3196 O O . SER B 1 85 ? 8.812 -14.031 5.273 1 88.69 85 SER B O 1
ATOM 3198 N N . GLY B 1 86 ? 9.312 -12.289 6.508 1 82.5 86 GLY B N 1
ATOM 3199 C CA . GLY B 1 86 ? 8.875 -12.914 7.746 1 82.5 86 GLY B CA 1
ATOM 3200 C C . GLY B 1 86 ? 9.023 -12.008 8.953 1 82.5 86 GLY B C 1
ATOM 3201 O O . GLY B 1 86 ? 9.945 -11.195 9.023 1 82.5 86 GLY B O 1
ATOM 3202 N N . ARG B 1 87 ? 7.898 -11.859 9.68 1 64.88 87 ARG B N 1
ATOM 3203 C CA . ARG B 1 87 ? 7.949 -11.141 10.945 1 64.88 87 ARG B CA 1
ATOM 3204 C C . ARG B 1 87 ? 7.762 -12.094 12.117 1 64.88 87 ARG B C 1
ATOM 3206 O O . ARG B 1 87 ? 6.938 -13.008 12.055 1 64.88 87 ARG B O 1
ATOM 3213 N N . PRO B 1 88 ? 8.602 -11.906 13.102 1 57 88 PRO B N 1
ATOM 3214 C CA . PRO B 1 88 ? 8.5 -12.797 14.266 1 57 88 PRO B CA 1
ATOM 3215 C C . PRO B 1 88 ? 7.07 -12.938 14.781 1 57 88 PRO B C 1
ATOM 3217 O O . PRO B 1 88 ? 6.684 -14 15.266 1 57 88 PRO B O 1
ATOM 3220 N N . SER B 1 89 ? 6.359 -11.969 14.617 1 54.06 89 SER B N 1
ATOM 3221 C CA . SER B 1 89 ? 5.023 -11.961 15.211 1 54.06 89 SER B CA 1
ATOM 3222 C C . SER B 1 89 ? 4.016 -12.672 14.312 1 54.06 89 SER B C 1
ATOM 3224 O O . SER B 1 89 ? 2.889 -12.945 14.734 1 54.06 89 SER B O 1
ATOM 3226 N N . ARG B 1 90 ? 4.504 -13.102 13.219 1 64.81 90 ARG B N 1
ATOM 3227 C CA . ARG B 1 90 ? 3.57 -13.742 12.297 1 64.81 90 ARG B CA 1
ATOM 3228 C C . ARG B 1 90 ? 3.926 -15.211 12.094 1 64.81 90 ARG B C 1
ATOM 3230 O O . ARG B 1 90 ? 5.09 -15.594 12.211 1 64.81 90 ARG B O 1
ATOM 3237 N N . LEU B 1 91 ? 2.932 -16 11.859 1 81.56 91 LEU B N 1
ATOM 3238 C CA . LEU B 1 91 ? 3.088 -17.438 11.609 1 81.56 91 LEU B CA 1
ATOM 3239 C C . LEU B 1 91 ? 3.623 -17.688 10.203 1 81.56 91 LEU B C 1
ATOM 3241 O O . LEU B 1 91 ? 4.129 -18.766 9.914 1 81.56 91 LEU B O 1
ATOM 3245 N N . TYR B 1 92 ? 3.695 -16.688 9.43 1 89.25 92 TYR B N 1
ATOM 3246 C CA . TYR B 1 92 ? 3.973 -16.844 8.008 1 89.25 92 TYR B CA 1
ATOM 3247 C C . TYR B 1 92 ? 5.375 -16.359 7.664 1 89.25 92 TYR B C 1
ATOM 3249 O O . TYR B 1 92 ? 5.781 -15.273 8.102 1 89.25 92 TYR B O 1
ATOM 3257 N N . GLU B 1 93 ? 6.148 -17.156 6.957 1 92.88 93 GLU B N 1
ATOM 3258 C CA . GLU B 1 93 ? 7.395 -16.719 6.332 1 92.88 93 GLU B CA 1
ATOM 3259 C C . GLU B 1 93 ? 7.5 -17.234 4.898 1 92.88 93 GLU B C 1
ATOM 3261 O O . GLU B 1 93 ? 6.93 -18.266 4.559 1 92.88 93 GLU B O 1
ATOM 3266 N N . SER B 1 94 ? 8.219 -16.5 4.098 1 95.44 94 SER B N 1
ATOM 3267 C CA . SER B 1 94 ? 8.367 -16.891 2.699 1 95.44 94 SER B CA 1
ATOM 3268 C C . SER B 1 94 ? 9.742 -16.516 2.158 1 95.44 94 SER B C 1
ATOM 3270 O O . SER B 1 94 ? 10.43 -15.664 2.734 1 95.44 94 SER B O 1
ATOM 3272 N N . MET B 1 95 ? 10.188 -17.188 1.185 1 97.19 95 MET B N 1
ATOM 3273 C CA . MET B 1 95 ? 11.383 -16.938 0.384 1 97.19 95 MET B CA 1
ATOM 3274 C C . MET B 1 95 ? 11.062 -16.984 -1.105 1 97.19 95 MET B C 1
ATOM 3276 O O . MET B 1 95 ? 10.461 -17.938 -1.59 1 97.19 95 MET B O 1
ATOM 3280 N N . SER B 1 96 ? 11.438 -15.93 -1.825 1 96.75 96 SER B N 1
ATOM 3281 C CA . SER B 1 96 ? 11.008 -15.859 -3.219 1 96.75 96 SER B CA 1
ATOM 3282 C C . SER B 1 96 ? 12.117 -15.32 -4.113 1 96.75 96 SER B C 1
ATOM 3284 O O . SER B 1 96 ? 13.008 -14.609 -3.646 1 96.75 96 SER B O 1
ATOM 3286 N N . THR B 1 97 ? 12.078 -15.688 -5.387 1 96.62 97 THR B N 1
ATOM 3287 C CA . THR B 1 97 ? 13.016 -15.156 -6.367 1 96.62 97 THR B CA 1
ATOM 3288 C C . THR B 1 97 ? 12.445 -15.258 -7.777 1 96.62 97 THR B C 1
ATOM 3290 O O . THR B 1 97 ? 11.578 -16.094 -8.039 1 96.62 97 THR B O 1
ATOM 3293 N N . ASP B 1 98 ? 12.898 -14.391 -8.664 1 96.06 98 ASP B N 1
ATOM 3294 C CA . ASP B 1 98 ? 12.516 -14.398 -10.078 1 96.06 98 ASP B CA 1
ATOM 3295 C C . ASP B 1 98 ? 13.336 -15.414 -10.867 1 96.06 98 ASP B C 1
ATOM 3297 O O . ASP B 1 98 ? 14.422 -15.812 -10.438 1 96.06 98 ASP B O 1
ATOM 3301 N N . ASP B 1 99 ? 12.758 -15.82 -12.039 1 96.88 99 ASP B N 1
ATOM 3302 C CA . ASP B 1 99 ? 13.445 -16.688 -12.984 1 96.88 99 ASP B CA 1
ATOM 3303 C C . ASP B 1 99 ? 14.039 -17.906 -12.289 1 96.88 99 ASP B C 1
ATOM 3305 O O . ASP B 1 99 ? 15.211 -18.25 -12.492 1 96.88 99 ASP B O 1
ATOM 3309 N N . ALA B 1 100 ? 13.242 -18.5 -11.477 1 97.69 100 ALA B N 1
ATOM 3310 C CA . ALA B 1 100 ? 13.672 -19.594 -10.625 1 97.69 100 ALA B CA 1
ATOM 3311 C C . ALA B 1 100 ? 13.773 -20.891 -11.422 1 97.69 100 ALA B C 1
ATOM 3313 O O . ALA B 1 100 ? 14.164 -21.938 -10.883 1 97.69 100 ALA B O 1
ATOM 3314 N N . HIS B 1 101 ? 13.453 -20.875 -12.727 1 97.25 101 HIS B N 1
ATOM 3315 C CA . HIS B 1 101 ? 13.656 -22.031 -13.586 1 97.25 101 HIS B CA 1
ATOM 3316 C C . HIS B 1 101 ? 15.117 -22.188 -13.977 1 97.25 101 HIS B C 1
ATOM 3318 O O . HIS B 1 101 ? 15.516 -23.203 -14.531 1 97.25 101 HIS B O 1
ATOM 3324 N N . ILE B 1 102 ? 15.891 -21.141 -13.648 1 97.62 102 ILE B N 1
ATOM 3325 C CA . ILE B 1 102 ? 17.328 -21.125 -13.914 1 97.62 102 ILE B CA 1
ATOM 3326 C C . ILE B 1 102 ? 18.094 -21.344 -12.609 1 97.62 102 ILE B C 1
ATOM 3328 O O . ILE B 1 102 ? 18.047 -20.5 -11.711 1 97.62 102 ILE B O 1
ATOM 3332 N N . VAL B 1 103 ? 18.844 -22.375 -12.531 1 98.06 103 VAL B N 1
ATOM 3333 C CA . VAL B 1 103 ? 19.547 -22.781 -11.328 1 98.06 103 VAL B CA 1
ATOM 3334 C C . VAL B 1 103 ? 20.484 -21.656 -10.867 1 98.06 103 VAL B C 1
ATOM 3336 O O . VAL B 1 103 ? 20.531 -21.328 -9.68 1 98.06 103 VAL B O 1
ATOM 3339 N N . GLU B 1 104 ? 21.172 -21.031 -11.766 1 97.5 104 GLU B N 1
ATOM 3340 C CA . GLU B 1 104 ? 22.141 -19.984 -11.461 1 97.5 104 GLU B CA 1
ATOM 3341 C C . GLU B 1 104 ? 21.484 -18.797 -10.773 1 97.5 104 GLU B C 1
ATOM 3343 O O . GLU B 1 104 ? 22.094 -18.141 -9.922 1 97.5 104 GLU B O 1
ATOM 3348 N N . ASN B 1 105 ? 20.266 -18.531 -11.133 1 96.94 105 ASN B N 1
ATOM 3349 C CA . ASN B 1 105 ? 19.562 -17.422 -10.516 1 96.94 105 ASN B CA 1
ATOM 3350 C C . ASN B 1 105 ? 19.234 -17.703 -9.062 1 96.94 105 ASN B C 1
ATOM 3352 O O . ASN B 1 105 ? 19.344 -16.812 -8.211 1 96.94 105 ASN B O 1
ATOM 3356 N N . ILE B 1 106 ? 18.844 -18.875 -8.766 1 97.69 106 ILE B N 1
ATOM 3357 C CA . ILE B 1 106 ? 18.562 -19.266 -7.387 1 97.69 106 ILE B CA 1
ATOM 3358 C C . ILE B 1 106 ? 19.844 -19.219 -6.562 1 97.69 106 ILE B C 1
ATOM 3360 O O . ILE B 1 106 ? 19.844 -18.719 -5.434 1 97.69 106 ILE B O 1
ATOM 3364 N N . GLU B 1 107 ? 20.906 -19.719 -7.164 1 97 107 GLU B N 1
ATOM 3365 C CA . GLU B 1 107 ? 22.203 -19.688 -6.484 1 97 107 GLU B CA 1
ATOM 3366 C C . GLU B 1 107 ? 22.594 -18.25 -6.113 1 97 107 GLU B C 1
ATOM 3368 O O . GLU B 1 107 ? 22.953 -17.984 -4.965 1 97 107 GLU B O 1
ATOM 3373 N N . GLN B 1 108 ? 22.453 -17.438 -7.039 1 95.62 108 GLN B N 1
ATOM 3374 C CA . GLN B 1 108 ? 22.922 -16.062 -6.875 1 95.62 108 GLN B CA 1
ATOM 3375 C C . GLN B 1 108 ? 22.016 -15.297 -5.91 1 95.62 108 GLN B C 1
ATOM 3377 O O . GLN B 1 108 ? 22.5 -14.508 -5.098 1 95.62 108 GLN B O 1
ATOM 3382 N N . CYS B 1 109 ? 20.75 -15.547 -5.977 1 94.94 109 CYS B N 1
ATOM 3383 C CA . CYS B 1 109 ? 19.797 -14.719 -5.238 1 94.94 109 CYS B CA 1
ATOM 3384 C C . CYS B 1 109 ? 19.562 -15.281 -3.842 1 94.94 109 CYS B C 1
ATOM 3386 O O . CYS B 1 109 ? 19.203 -14.539 -2.922 1 94.94 109 CYS B O 1
ATOM 3388 N N . LEU B 1 110 ? 19.781 -16.609 -3.664 1 97.31 110 LEU B N 1
ATOM 3389 C CA . LEU B 1 110 ? 19.359 -17.188 -2.395 1 97.31 110 LEU B CA 1
ATOM 3390 C C . LEU B 1 110 ? 20.453 -18.094 -1.825 1 97.31 110 LEU B C 1
ATOM 3392 O O . LEU B 1 110 ? 21 -17.797 -0.765 1 97.31 110 LEU B O 1
ATOM 3396 N N . THR B 1 111 ? 20.812 -19.078 -2.525 1 97.69 111 THR B N 1
ATOM 3397 C CA . THR B 1 111 ? 21.531 -20.234 -1.993 1 97.69 111 THR B CA 1
ATOM 3398 C C . THR B 1 111 ? 22.906 -19.828 -1.459 1 97.69 111 THR B C 1
ATOM 3400 O O . THR B 1 111 ? 23.312 -20.25 -0.377 1 97.69 111 THR B O 1
ATOM 3403 N N . THR B 1 112 ? 23.625 -19 -2.18 1 97.06 112 THR B N 1
ATOM 3404 C CA . THR B 1 112 ? 24.953 -18.578 -1.774 1 97.06 112 THR B CA 1
ATOM 3405 C C . THR B 1 112 ? 24.922 -17.828 -0.448 1 97.06 112 THR B C 1
ATOM 3407 O O . THR B 1 112 ? 25.828 -17.969 0.375 1 97.06 112 THR B O 1
ATOM 3410 N N . THR B 1 113 ? 23.875 -17.062 -0.233 1 96.94 113 THR B N 1
ATOM 3411 C CA . THR B 1 113 ? 23.703 -16.328 1.013 1 96.94 113 THR B CA 1
ATOM 3412 C C . THR B 1 113 ? 23.312 -17.266 2.146 1 96.94 113 THR B C 1
ATOM 3414 O O . THR B 1 113 ? 23.828 -17.172 3.258 1 96.94 113 THR B O 1
ATOM 3417 N N . LEU B 1 114 ? 22.5 -18.188 1.896 1 97.69 114 LEU B N 1
ATOM 3418 C CA . LEU B 1 114 ? 21.922 -19.062 2.912 1 97.69 114 LEU B CA 1
ATOM 3419 C C . LEU B 1 114 ? 22.922 -20.125 3.34 1 97.69 114 LEU B C 1
ATOM 3421 O O . LEU B 1 114 ? 22.953 -20.516 4.512 1 97.69 114 LEU B O 1
ATOM 3425 N N . TRP B 1 115 ? 23.641 -20.594 2.377 1 97.69 115 TRP B N 1
ATOM 3426 C CA . TRP B 1 115 ? 24.656 -21.609 2.6 1 97.69 115 TRP B CA 1
ATOM 3427 C C . TRP B 1 115 ? 25.969 -21.203 1.942 1 97.69 115 TRP B C 1
ATOM 3429 O O . TRP B 1 115 ? 26.281 -21.656 0.834 1 97.69 115 TRP B O 1
ATOM 3439 N N . PRO B 1 116 ? 26.766 -20.531 2.658 1 95.19 116 PRO B N 1
ATOM 3440 C CA . PRO B 1 116 ? 28.031 -20.094 2.084 1 95.19 116 PRO B CA 1
ATOM 3441 C C . PRO B 1 116 ? 28.922 -21.25 1.627 1 95.19 116 PRO B C 1
ATOM 3443 O O . PRO B 1 116 ? 29.734 -21.094 0.711 1 95.19 116 PRO B O 1
ATOM 3446 N N . GLN B 1 117 ? 28.766 -22.406 2.188 1 95.5 117 GLN B N 1
ATOM 3447 C CA . GLN B 1 117 ? 29.531 -23.578 1.812 1 95.5 117 GLN B CA 1
ATOM 3448 C C . GLN B 1 117 ? 28.953 -24.234 0.553 1 95.5 117 GLN B C 1
ATOM 3450 O O . GLN B 1 117 ? 29.562 -25.141 -0.013 1 95.5 117 GLN B O 1
ATOM 3455 N N . GLY B 1 118 ? 27.875 -23.766 0.111 1 95.12 118 GLY B N 1
ATOM 3456 C CA . GLY B 1 118 ? 27.234 -24.297 -1.084 1 95.12 118 GLY B CA 1
ATOM 3457 C C . GLY B 1 118 ? 26.125 -25.281 -0.78 1 95.12 118 GLY B C 1
ATOM 3458 O O . GLY B 1 118 ? 26.172 -26 0.221 1 95.12 118 GLY B O 1
ATOM 3459 N N . ASN B 1 119 ? 25.125 -25.328 -1.566 1 97.5 119 ASN B N 1
ATOM 3460 C CA . ASN B 1 119 ? 24 -26.266 -1.543 1 97.5 119 ASN B CA 1
ATOM 3461 C C . ASN B 1 119 ? 23.297 -26.328 -2.898 1 97.5 119 ASN B C 1
ATOM 3463 O O . ASN B 1 119 ? 22.125 -25.953 -3.021 1 97.5 119 ASN B O 1
ATOM 3467 N N . ILE B 1 120 ? 23.938 -26.844 -3.869 1 97.5 120 ILE B N 1
ATOM 3468 C CA . ILE B 1 120 ? 23.484 -26.844 -5.254 1 97.5 120 ILE B CA 1
ATOM 3469 C C . ILE B 1 120 ? 22.219 -27.703 -5.379 1 97.5 120 ILE B C 1
ATOM 3471 O O . ILE B 1 120 ? 21.375 -27.453 -6.242 1 97.5 120 ILE B O 1
ATOM 3475 N N . SER B 1 121 ? 22.141 -28.719 -4.516 1 98.06 121 SER B N 1
ATOM 3476 C CA . SER B 1 121 ? 20.969 -29.578 -4.539 1 98.06 121 SER B CA 1
ATOM 3477 C C . SER B 1 121 ? 19.688 -28.797 -4.27 1 98.06 121 SER B C 1
ATOM 3479 O O . SER B 1 121 ? 18.656 -29.047 -4.883 1 98.06 121 SER B O 1
ATOM 3481 N N . PHE B 1 122 ? 19.75 -27.875 -3.367 1 98.5 122 PHE B N 1
ATOM 3482 C CA . PHE B 1 122 ? 18.625 -26.984 -3.076 1 98.5 122 PHE B CA 1
ATOM 3483 C C . PHE B 1 122 ? 18.219 -26.219 -4.324 1 98.5 122 PHE B C 1
ATOM 3485 O O . PHE B 1 122 ? 17.031 -26.203 -4.695 1 98.5 122 PHE B O 1
ATOM 3492 N N . SER B 1 123 ? 19.141 -25.625 -4.992 1 98.44 123 SER B N 1
ATOM 3493 C CA . SER B 1 123 ? 18.891 -24.812 -6.184 1 98.44 123 SER B CA 1
ATOM 3494 C C . SER B 1 123 ? 18.312 -25.672 -7.312 1 98.44 123 SER B C 1
ATOM 3496 O O . SER B 1 123 ? 17.359 -25.281 -7.973 1 98.44 123 SER B O 1
ATOM 3498 N N . LYS B 1 124 ? 18.844 -26.797 -7.496 1 98.5 124 LYS B N 1
ATOM 3499 C CA . LYS B 1 124 ? 18.391 -27.688 -8.57 1 98.5 124 LYS B CA 1
ATOM 3500 C C . LYS B 1 124 ? 16.969 -28.172 -8.32 1 98.5 124 LYS B C 1
ATOM 3502 O O . LYS B 1 124 ? 16.172 -28.266 -9.25 1 98.5 124 LYS B O 1
ATOM 3507 N N . THR B 1 125 ? 16.734 -28.516 -7.117 1 98.5 125 THR B N 1
ATOM 3508 C CA . THR B 1 125 ? 15.398 -29 -6.754 1 98.5 125 THR B CA 1
ATOM 3509 C C . THR B 1 125 ? 14.344 -27.922 -7.039 1 98.5 125 THR B C 1
ATOM 3511 O O . THR B 1 125 ? 13.336 -28.203 -7.688 1 98.5 125 THR B O 1
ATOM 3514 N N . LEU B 1 126 ? 14.586 -26.703 -6.613 1 98.56 126 LEU B N 1
ATOM 3515 C CA . LEU B 1 126 ? 13.625 -25.625 -6.809 1 98.56 126 LEU B CA 1
ATOM 3516 C C . LEU B 1 126 ? 13.5 -25.266 -8.289 1 98.56 126 LEU B C 1
ATOM 3518 O O . LEU B 1 126 ? 12.406 -24.953 -8.766 1 98.56 126 LEU B O 1
ATOM 3522 N N . ALA B 1 127 ? 14.625 -25.297 -8.953 1 98.62 127 ALA B N 1
ATOM 3523 C CA . ALA B 1 127 ? 14.586 -25.031 -10.391 1 98.62 127 ALA B CA 1
ATOM 3524 C C . ALA B 1 127 ? 13.758 -26.078 -11.133 1 98.62 127 ALA B C 1
ATOM 3526 O O . ALA B 1 127 ? 12.969 -25.734 -12.016 1 98.62 127 ALA B O 1
ATOM 3527 N N . SER B 1 128 ? 13.938 -27.297 -10.766 1 98.31 128 SER B N 1
ATOM 3528 C CA . SER B 1 128 ? 13.18 -28.375 -11.391 1 98.31 128 SER B CA 1
ATOM 3529 C C . SER B 1 128 ? 11.688 -28.203 -11.148 1 98.31 128 SER B C 1
ATOM 3531 O O . SER B 1 128 ? 10.875 -28.391 -12.055 1 98.31 128 SER B O 1
ATOM 3533 N N . PHE B 1 129 ? 11.352 -27.906 -9.984 1 98.31 129 PHE B N 1
ATOM 3534 C CA . PHE B 1 129 ? 9.953 -27.625 -9.672 1 98.31 129 PHE B CA 1
ATOM 3535 C C . PHE B 1 129 ? 9.414 -26.5 -10.547 1 98.31 129 PHE B C 1
ATOM 3537 O O . PHE B 1 129 ? 8.328 -26.625 -11.125 1 98.31 129 PHE B O 1
ATOM 3544 N N . THR B 1 130 ? 10.188 -25.422 -10.594 1 98.38 130 THR B N 1
ATOM 3545 C CA . THR B 1 130 ? 9.75 -24.25 -11.344 1 98.38 130 THR B CA 1
ATOM 3546 C C . THR B 1 130 ? 9.57 -24.578 -12.82 1 98.38 130 THR B C 1
ATOM 3548 O O . THR B 1 130 ? 8.617 -24.125 -13.453 1 98.38 130 THR B O 1
ATOM 3551 N N . GLN B 1 131 ? 10.445 -25.359 -13.352 1 97.81 131 GLN B N 1
ATOM 3552 C CA . GLN B 1 131 ? 10.352 -25.781 -14.75 1 97.81 131 GLN B CA 1
ATOM 3553 C C . GLN B 1 131 ? 9.094 -26.609 -14.992 1 97.81 131 GLN B C 1
ATOM 3555 O O . GLN B 1 131 ? 8.391 -26.391 -15.977 1 97.81 131 GLN B O 1
ATOM 3560 N N . LEU B 1 132 ? 8.883 -27.484 -14.086 1 97.06 132 LEU B N 1
ATOM 3561 C CA . LEU B 1 132 ? 7.699 -28.328 -14.195 1 97.06 132 LEU B CA 1
ATOM 3562 C C . LEU B 1 132 ? 6.426 -27.484 -14.141 1 97.06 132 LEU B C 1
ATOM 3564 O O . LEU B 1 132 ? 5.551 -27.641 -15 1 97.06 132 LEU B O 1
ATOM 3568 N N . ALA B 1 133 ? 6.312 -26.625 -13.18 1 97.81 133 ALA B N 1
ATOM 3569 C CA . ALA B 1 133 ? 5.141 -25.766 -13 1 97.81 133 ALA B CA 1
ATOM 3570 C C . ALA B 1 133 ? 4.961 -24.828 -14.195 1 97.81 133 ALA B C 1
ATOM 3572 O O . ALA B 1 133 ? 3.84 -24.609 -14.656 1 97.81 133 ALA B O 1
ATOM 3573 N N . SER B 1 134 ? 6.059 -24.266 -14.664 1 97.38 134 SER B N 1
ATOM 3574 C CA . SER B 1 134 ? 5.988 -23.344 -15.789 1 97.38 134 SER B CA 1
ATOM 3575 C C . SER B 1 134 ? 5.512 -24.031 -17.062 1 97.38 134 SER B C 1
ATOM 3577 O O . SER B 1 134 ? 4.82 -23.438 -17.875 1 97.38 134 SER B O 1
ATOM 3579 N N . GLY B 1 135 ? 5.949 -25.219 -17.25 1 95.69 135 GLY B N 1
ATOM 3580 C CA . GLY B 1 135 ? 5.449 -26 -18.375 1 95.69 135 GLY B CA 1
ATOM 3581 C C . GLY B 1 135 ? 3.943 -26.172 -18.359 1 95.69 135 GLY B C 1
ATOM 3582 O O . GLY B 1 135 ? 3.277 -25.953 -19.375 1 95.69 135 GLY B O 1
ATOM 3583 N N . LEU B 1 136 ? 3.457 -26.578 -17.234 1 96.69 136 LEU B N 1
ATOM 3584 C CA . LEU B 1 136 ? 2.014 -26.734 -17.109 1 96.69 136 LEU B CA 1
ATOM 3585 C C . LEU B 1 136 ? 1.302 -25.391 -17.266 1 96.69 136 LEU B C 1
ATOM 3587 O O . LEU B 1 136 ? 0.26 -25.312 -17.922 1 96.69 136 LEU B O 1
ATOM 3591 N N . GLU B 1 137 ? 1.846 -24.344 -16.656 1 97.38 137 GLU B N 1
ATOM 3592 C CA . GLU B 1 137 ? 1.283 -23 -16.766 1 97.38 137 GLU B CA 1
ATOM 3593 C C . GLU B 1 137 ? 1.124 -22.594 -18.234 1 97.38 137 GLU B C 1
ATOM 3595 O O . GLU B 1 137 ? 0.092 -22.031 -18.625 1 97.38 137 GLU B O 1
ATOM 3600 N N . LYS B 1 138 ? 2.113 -22.859 -19.062 1 96.19 138 LYS B N 1
ATOM 3601 C CA . LYS B 1 138 ? 2.066 -22.516 -20.484 1 96.19 138 LYS B CA 1
ATOM 3602 C C . LYS B 1 138 ? 0.954 -23.281 -21.203 1 96.19 138 LYS B C 1
ATOM 3604 O O . LYS B 1 138 ? 0.274 -22.719 -22.062 1 96.19 138 LYS B O 1
ATOM 3609 N N . THR B 1 139 ? 0.804 -24.484 -20.828 1 96.38 139 THR B N 1
ATOM 3610 C CA . THR B 1 139 ? -0.258 -25.297 -21.422 1 96.38 139 THR B CA 1
ATOM 3611 C C . THR B 1 139 ? -1.629 -24.719 -21.094 1 96.38 139 THR B C 1
ATOM 3613 O O . THR B 1 139 ? -2.461 -24.531 -21.984 1 96.38 139 THR B O 1
ATOM 3616 N N . ILE B 1 140 ? -1.82 -24.391 -19.891 1 97.56 140 ILE B N 1
ATOM 3617 C CA . ILE B 1 140 ? -3.098 -23.859 -19.453 1 97.56 140 ILE B CA 1
ATOM 3618 C C . ILE B 1 140 ? -3.316 -22.469 -20.062 1 97.56 140 ILE B C 1
ATOM 3620 O O . ILE B 1 140 ? -4.422 -22.156 -20.5 1 97.56 140 ILE B O 1
ATOM 3624 N N . LEU B 1 141 ? -2.27 -21.703 -20.125 1 97.81 141 LEU B N 1
ATOM 3625 C CA . LEU B 1 141 ? -2.342 -20.391 -20.75 1 97.81 141 LEU B CA 1
ATOM 3626 C C . LEU B 1 141 ? -2.814 -20.5 -22.203 1 97.81 141 LEU B C 1
ATOM 3628 O O . LEU B 1 141 ? -3.688 -19.734 -22.625 1 97.81 141 LEU B O 1
ATOM 3632 N N . ARG B 1 142 ? -2.289 -21.391 -22.891 1 97.06 142 ARG B N 1
ATOM 3633 C CA . ARG B 1 142 ? -2.688 -21.594 -24.281 1 97.06 142 ARG B CA 1
ATOM 3634 C C . ARG B 1 142 ? -4.172 -21.922 -24.375 1 97.06 142 ARG B C 1
ATOM 3636 O O . ARG B 1 142 ? -4.879 -21.406 -25.234 1 97.06 142 ARG B O 1
ATOM 3643 N N . MET B 1 143 ? -4.609 -22.812 -23.531 1 97.69 143 MET B N 1
ATOM 3644 C CA . MET B 1 143 ? -6.016 -23.188 -23.531 1 97.69 143 MET B CA 1
ATOM 3645 C C . MET B 1 143 ? -6.91 -21.984 -23.281 1 97.69 143 MET B C 1
ATOM 3647 O O . MET B 1 143 ? -7.93 -21.812 -23.953 1 97.69 143 MET B O 1
ATOM 3651 N N . ILE B 1 144 ? -6.543 -21.156 -22.375 1 98.38 144 ILE B N 1
ATOM 3652 C CA . ILE B 1 144 ? -7.336 -19.969 -22.062 1 98.38 144 ILE B CA 1
ATOM 3653 C C . ILE B 1 144 ? -7.352 -19.031 -23.266 1 98.38 144 ILE B C 1
ATOM 3655 O O . ILE B 1 144 ? -8.414 -18.562 -23.688 1 98.38 144 ILE B O 1
ATOM 3659 N N . LEU B 1 145 ? -6.176 -18.766 -23.828 1 98.06 145 LEU B N 1
ATOM 3660 C CA . LEU B 1 145 ? -6.086 -17.859 -24.969 1 98.06 145 LEU B CA 1
ATOM 3661 C C . LEU B 1 145 ? -6.918 -18.391 -26.141 1 98.06 145 LEU B C 1
ATOM 3663 O O . LEU B 1 145 ? -7.648 -17.625 -26.766 1 98.06 145 LEU B O 1
ATOM 3667 N N . GLU B 1 146 ? -6.871 -19.641 -26.359 1 97.62 146 GLU B N 1
ATOM 3668 C CA . GLU B 1 146 ? -7.645 -20.25 -27.438 1 97.62 146 GLU B CA 1
ATOM 3669 C C . GLU B 1 146 ? -9.141 -20.094 -27.203 1 97.62 146 GLU B C 1
ATOM 3671 O O . GLU B 1 146 ? -9.906 -19.875 -28.141 1 97.62 146 GLU B O 1
ATOM 3676 N N . SER B 1 147 ? -9.516 -20.234 -26.031 1 97.5 147 SER B N 1
ATOM 3677 C CA . SER B 1 147 ? -10.938 -20.141 -25.703 1 97.5 147 SER B CA 1
ATOM 3678 C C . SER B 1 147 ? -11.492 -18.75 -26.016 1 97.5 147 SER B C 1
ATOM 3680 O O . SER B 1 147 ? -12.695 -18.578 -26.172 1 97.5 147 SER B O 1
ATOM 3682 N N . PHE B 1 148 ? -10.641 -17.766 -26.156 1 97.38 148 PHE B N 1
ATOM 3683 C CA . PHE B 1 148 ? -11.07 -16.406 -26.453 1 97.38 148 PHE B CA 1
ATOM 3684 C C . PHE B 1 148 ? -10.633 -15.992 -27.859 1 97.38 148 PHE B C 1
ATOM 3686 O O . PHE B 1 148 ? -10.859 -14.852 -28.266 1 97.38 148 PHE B O 1
ATOM 3693 N N . GLY B 1 149 ? -9.938 -16.938 -28.578 1 96.81 149 GLY B N 1
ATOM 3694 C CA . GLY B 1 149 ? -9.43 -16.625 -29.906 1 96.81 149 GLY B CA 1
ATOM 3695 C C . GLY B 1 149 ? -8.258 -15.68 -29.875 1 96.81 149 GLY B C 1
ATOM 3696 O O . GLY B 1 149 ? -8.133 -14.82 -30.766 1 96.81 149 GLY B O 1
ATOM 3697 N N . LEU B 1 150 ? -7.438 -15.75 -28.875 1 98.12 150 LEU B N 1
ATOM 3698 C CA . LEU B 1 150 ? -6.359 -14.781 -28.688 1 98.12 150 LEU B CA 1
ATOM 3699 C C . LEU B 1 150 ? -5 -15.477 -28.703 1 98.12 150 LEU B C 1
ATOM 3701 O O . LEU B 1 150 ? -4.059 -15.023 -28.047 1 98.12 150 LEU B O 1
ATOM 3705 N N . GLU B 1 151 ? -4.801 -16.562 -29.422 1 96 151 GLU B N 1
ATOM 3706 C CA . GLU B 1 151 ? -3.59 -17.375 -29.422 1 96 151 GLU B CA 1
ATOM 3707 C C . GLU B 1 151 ? -2.391 -16.578 -29.938 1 96 151 GLU B C 1
ATOM 3709 O O . GLU B 1 151 ? -1.248 -16.875 -29.578 1 96 151 GLU B O 1
ATOM 3714 N N . LYS B 1 152 ? -2.615 -15.531 -30.719 1 97.19 152 LYS B N 1
ATOM 3715 C CA . LYS B 1 152 ? -1.526 -14.75 -31.297 1 97.19 152 LYS B CA 1
ATOM 3716 C C . LYS B 1 152 ? -0.71 -14.055 -30.219 1 97.19 152 LYS B C 1
ATOM 3718 O O . LYS B 1 152 ? 0.423 -13.633 -30.453 1 97.19 152 LYS B O 1
ATOM 3723 N N . TYR B 1 153 ? -1.274 -13.898 -29.016 1 97.62 153 TYR B N 1
ATOM 3724 C CA . TYR B 1 153 ? -0.608 -13.188 -27.938 1 97.62 153 TYR B CA 1
ATOM 3725 C C . TYR B 1 153 ? 0.221 -14.141 -27.078 1 97.62 153 TYR B C 1
ATOM 3727 O O . TYR B 1 153 ? 0.849 -13.719 -26.109 1 97.62 153 TYR B O 1
ATOM 3735 N N . MET B 1 154 ? 0.297 -15.414 -27.375 1 97.06 154 MET B N 1
ATOM 3736 C CA . MET B 1 154 ? 0.946 -16.438 -26.562 1 97.06 154 MET B CA 1
ATOM 3737 C C . MET B 1 154 ? 2.41 -16.094 -26.312 1 97.06 154 MET B C 1
ATOM 3739 O O . MET B 1 154 ? 2.848 -16.016 -25.172 1 97.06 154 MET B O 1
ATOM 3743 N N . ASP B 1 155 ? 3.127 -15.812 -27.344 1 96.5 155 ASP B N 1
ATOM 3744 C CA . ASP B 1 155 ? 4.555 -15.547 -27.219 1 96.5 155 ASP B CA 1
ATOM 3745 C C . ASP B 1 155 ? 4.805 -14.297 -26.375 1 96.5 155 ASP B C 1
ATOM 3747 O O . ASP B 1 155 ? 5.711 -14.266 -25.547 1 96.5 155 ASP B O 1
ATOM 3751 N N . GLU B 1 156 ? 4.004 -13.336 -26.641 1 96 156 GLU B N 1
ATOM 3752 C CA . GLU B 1 156 ? 4.125 -12.094 -25.875 1 96 156 GLU B CA 1
ATOM 3753 C C . GLU B 1 156 ? 3.957 -12.344 -24.391 1 96 156 GLU B C 1
ATOM 3755 O O . GLU B 1 156 ? 4.773 -11.891 -23.578 1 96 156 GLU B O 1
ATOM 3760 N N . LEU B 1 157 ? 2.969 -13.047 -24.016 1 96.56 157 LEU B N 1
ATOM 3761 C CA . LEU B 1 157 ? 2.66 -13.273 -22.609 1 96.56 157 LEU B CA 1
ATOM 3762 C C . LEU B 1 157 ? 3.703 -14.188 -21.969 1 96.56 157 LEU B C 1
ATOM 3764 O O . LEU B 1 157 ? 4.113 -13.961 -20.828 1 96.56 157 LEU B O 1
ATOM 3768 N N . VAL B 1 158 ? 4.152 -15.18 -22.656 1 94.94 158 VAL B N 1
ATOM 3769 C CA . VAL B 1 158 ? 5.16 -16.094 -22.141 1 94.94 158 VAL B CA 1
ATOM 3770 C C . VAL B 1 158 ? 6.477 -15.352 -21.922 1 94.94 158 VAL B C 1
ATOM 3772 O O . VAL B 1 158 ? 7.164 -15.57 -20.922 1 94.94 158 VAL B O 1
ATOM 3775 N N . ASP B 1 159 ? 6.77 -14.453 -22.781 1 93.25 159 ASP B N 1
ATOM 3776 C CA . ASP B 1 159 ? 8.023 -13.719 -22.719 1 93.25 159 ASP B CA 1
ATOM 3777 C C . ASP B 1 159 ? 7.969 -12.633 -21.641 1 93.25 159 ASP B C 1
ATOM 3779 O O . ASP B 1 159 ? 9.008 -12.156 -21.188 1 93.25 159 ASP B O 1
ATOM 3783 N N . SER B 1 160 ? 6.797 -12.312 -21.281 1 92.94 160 SER B N 1
ATOM 3784 C CA . SER B 1 160 ? 6.652 -11.18 -20.375 1 92.94 160 SER B CA 1
ATOM 3785 C C . SER B 1 160 ? 6.496 -11.641 -18.938 1 92.94 160 SER B C 1
ATOM 3787 O O . SER B 1 160 ? 6.301 -10.828 -18.031 1 92.94 160 SER B O 1
ATOM 3789 N N . THR B 1 161 ? 6.598 -12.867 -18.672 1 92.12 161 THR B N 1
ATOM 3790 C CA . THR B 1 161 ? 6.438 -13.383 -17.312 1 92.12 161 THR B CA 1
ATOM 3791 C C . THR B 1 161 ? 7.793 -13.57 -16.641 1 92.12 161 THR B C 1
ATOM 3793 O O . THR B 1 161 ? 8.781 -13.898 -17.312 1 92.12 161 THR B O 1
ATOM 3796 N N . ASN B 1 162 ? 7.926 -13.469 -15.297 1 91 162 ASN B N 1
ATOM 3797 C CA . ASN B 1 162 ? 9.188 -13.539 -14.562 1 91 162 ASN B CA 1
ATOM 3798 C C . ASN B 1 162 ? 9.359 -14.883 -13.875 1 91 162 ASN B C 1
ATOM 3800 O O . ASN B 1 162 ? 10.305 -15.078 -13.102 1 91 162 ASN B O 1
ATOM 3804 N N . ASN B 1 163 ? 8.555 -15.906 -14.055 1 91.81 163 ASN B N 1
ATOM 3805 C CA . ASN B 1 163 ? 8.633 -17.219 -13.43 1 91.81 163 ASN B CA 1
ATOM 3806 C C . ASN B 1 163 ? 8.969 -17.125 -11.953 1 91.81 163 ASN B C 1
ATOM 3808 O O . ASN B 1 163 ? 9.906 -17.766 -11.477 1 91.81 163 ASN B O 1
ATOM 3812 N N . HIS B 1 164 ? 8.289 -16.297 -11.258 1 96.19 164 HIS B N 1
ATOM 3813 C CA . HIS B 1 164 ? 8.477 -16.031 -9.836 1 96.19 164 HIS B CA 1
ATOM 3814 C C . HIS B 1 164 ? 8.078 -17.234 -8.992 1 96.19 164 HIS B C 1
ATOM 3816 O O . HIS B 1 164 ? 6.973 -17.766 -9.133 1 96.19 164 HIS B O 1
ATOM 3822 N N . LEU B 1 165 ? 9.086 -17.688 -8.211 1 98.25 165 LEU B N 1
ATOM 3823 C CA . LEU B 1 165 ? 8.844 -18.797 -7.281 1 98.25 165 LEU B CA 1
ATOM 3824 C C . LEU B 1 165 ? 8.727 -18.281 -5.852 1 98.25 165 LEU B C 1
ATOM 3826 O O . LEU B 1 165 ? 9.492 -17.406 -5.438 1 98.25 165 LEU B O 1
ATOM 3830 N N . ARG B 1 166 ? 7.789 -18.828 -5.102 1 97.88 166 ARG B N 1
ATOM 3831 C CA . ARG B 1 166 ? 7.66 -18.484 -3.686 1 97.88 166 ARG B CA 1
ATOM 3832 C C . ARG B 1 166 ? 7.559 -19.75 -2.834 1 97.88 166 ARG B C 1
ATOM 3834 O O . ARG B 1 166 ? 6.668 -20.578 -3.039 1 97.88 166 ARG B O 1
ATOM 3841 N N . ALA B 1 167 ? 8.492 -19.906 -1.956 1 98.38 167 ALA B N 1
ATOM 3842 C CA . ALA B 1 167 ? 8.438 -20.938 -0.914 1 98.38 167 ALA B CA 1
ATOM 3843 C C . ALA B 1 167 ? 7.816 -20.375 0.365 1 98.38 167 ALA B C 1
ATOM 3845 O O . ALA B 1 167 ? 8.172 -19.281 0.813 1 98.38 167 ALA B O 1
ATOM 3846 N N . MET B 1 168 ? 6.898 -21.156 1.006 1 96.94 168 MET B N 1
ATOM 3847 C CA . MET B 1 168 ? 6.145 -20.609 2.129 1 96.94 168 MET B CA 1
ATOM 3848 C C . MET B 1 168 ? 6.059 -21.609 3.273 1 96.94 168 MET B C 1
ATOM 3850 O O . MET B 1 168 ? 5.898 -22.812 3.045 1 96.94 168 MET B O 1
ATOM 3854 N N . LYS B 1 169 ? 6.152 -21.094 4.465 1 95.75 169 LYS B N 1
ATOM 3855 C CA . LYS B 1 169 ? 5.941 -21.844 5.703 1 95.75 169 LYS B CA 1
ATOM 3856 C C . LYS B 1 169 ? 4.984 -21.109 6.633 1 95.75 169 LYS B C 1
ATOM 3858 O O . LYS B 1 169 ? 5.105 -19.891 6.828 1 95.75 169 LYS B O 1
ATOM 3863 N N . TYR B 1 170 ? 4.043 -21.844 7.125 1 92.25 170 TYR B N 1
ATOM 3864 C CA . TYR B 1 170 ? 3.123 -21.375 8.156 1 92.25 170 TYR B CA 1
ATOM 3865 C C . TYR B 1 170 ? 3.355 -22.109 9.469 1 92.25 170 TYR B C 1
ATOM 3867 O O . TYR B 1 170 ? 3.213 -23.328 9.547 1 92.25 170 TYR B O 1
ATOM 3875 N N . GLY B 1 171 ? 3.654 -21.328 10.406 1 88.44 171 GLY B N 1
ATOM 3876 C CA . GLY B 1 171 ? 3.953 -21.938 11.703 1 88.44 171 GLY B CA 1
ATOM 3877 C C . GLY B 1 171 ? 2.742 -22.562 12.359 1 88.44 171 GLY B C 1
ATOM 3878 O O . GLY B 1 171 ? 1.612 -22.375 11.898 1 88.44 171 GLY B O 1
ATOM 3879 N N . ARG B 1 172 ? 2.992 -23.266 13.398 1 85.5 172 ARG B N 1
ATOM 3880 C CA . ARG B 1 172 ? 1.928 -23.922 14.148 1 85.5 172 ARG B CA 1
ATOM 3881 C C . ARG B 1 172 ? 1.165 -22.922 15.008 1 85.5 172 ARG B C 1
ATOM 3883 O O . ARG B 1 172 ? 1.756 -21.984 15.555 1 85.5 172 ARG B O 1
ATOM 3890 N N . THR B 1 173 ? -0.096 -23.047 15.078 1 80.12 173 THR B N 1
ATOM 3891 C CA . THR B 1 173 ? -0.916 -22.172 15.906 1 80.12 173 THR B CA 1
ATOM 3892 C C . THR B 1 173 ? -1.085 -22.75 17.312 1 80.12 173 THR B C 1
ATOM 3894 O O . THR B 1 173 ? -1.385 -22.016 18.25 1 80.12 173 THR B O 1
ATOM 3897 N N . ASN B 1 174 ? -0.967 -24.031 17.531 1 79.06 174 ASN B N 1
ATOM 3898 C CA . ASN B 1 174 ? -1.157 -24.766 18.781 1 79.06 174 ASN B CA 1
ATOM 3899 C C . ASN B 1 174 ? -2.566 -24.578 19.328 1 79.06 174 ASN B C 1
ATOM 3901 O O . ASN B 1 174 ? -2.754 -24.516 20.547 1 79.06 174 ASN B O 1
ATOM 3905 N N . THR B 1 175 ? -3.494 -24.266 18.531 1 81.19 175 THR B N 1
ATOM 3906 C CA . THR B 1 175 ? -4.902 -24.156 18.906 1 81.19 175 THR B CA 1
ATOM 3907 C C . THR B 1 175 ? -5.781 -24.891 17.891 1 81.19 175 THR B C 1
ATOM 3909 O O . THR B 1 175 ? -5.406 -25.031 16.719 1 81.19 175 THR B O 1
ATOM 3912 N N . SER B 1 176 ? -6.906 -25.375 18.438 1 81.56 176 SER B N 1
ATOM 3913 C CA . SER B 1 176 ? -7.848 -26.062 17.562 1 81.56 176 SER B CA 1
ATOM 3914 C C . SER B 1 176 ? -8.734 -25.062 16.812 1 81.56 176 SER B C 1
ATOM 3916 O O . SER B 1 176 ? -9.398 -25.438 15.836 1 81.56 176 SER B O 1
ATOM 3918 N N . GLU B 1 177 ? -8.609 -23.906 17.266 1 83.38 177 GLU B N 1
ATOM 3919 C CA . GLU B 1 177 ? -9.398 -22.875 16.594 1 83.38 177 GLU B CA 1
ATOM 3920 C C . GLU B 1 177 ? -8.656 -22.312 15.391 1 83.38 177 GLU B C 1
ATOM 3922 O O . GLU B 1 177 ? -7.445 -22.078 15.453 1 83.38 177 GLU B O 1
ATOM 3927 N N . PRO B 1 178 ? -9.438 -22.234 14.328 1 82.62 178 PRO B N 1
ATOM 3928 C CA . PRO B 1 178 ? -8.773 -21.672 13.141 1 82.62 178 PRO B CA 1
ATOM 3929 C C . PRO B 1 178 ? -8.203 -20.281 1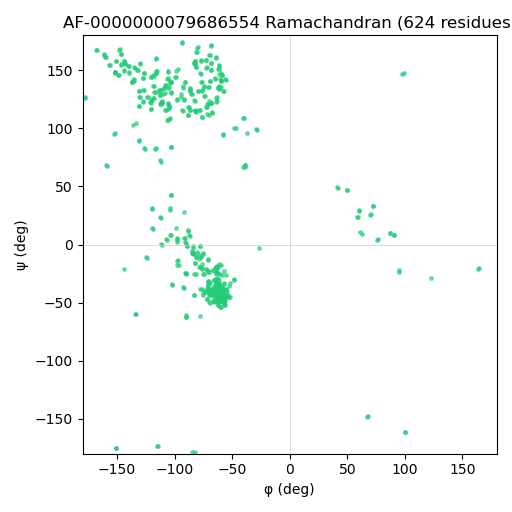3.383 1 82.62 178 PRO B C 1
ATOM 3931 O O . PRO B 1 178 ? -8.836 -19.453 14.047 1 82.62 178 PRO B O 1
ATOM 3934 N N . THR B 1 179 ? -6.992 -20.172 12.969 1 81.81 179 THR B N 1
ATOM 3935 C CA . THR B 1 179 ? -6.273 -18.906 13.047 1 81.81 179 THR B CA 1
ATOM 3936 C C . THR B 1 179 ? -5.887 -18.406 11.656 1 81.81 179 THR B C 1
ATOM 3938 O O . THR B 1 179 ? -5.52 -19.203 10.789 1 81.81 179 THR B O 1
ATOM 3941 N N . LEU B 1 180 ? -5.906 -17.156 11.477 1 81.88 180 LEU B N 1
ATOM 3942 C CA . LEU B 1 180 ? -5.59 -16.562 10.18 1 81.88 180 LEU B CA 1
ATOM 3943 C C . LEU B 1 180 ? -4.102 -16.688 9.875 1 81.88 180 LEU B C 1
ATOM 3945 O O . LEU B 1 180 ? -3.264 -16.219 10.648 1 81.88 180 LEU B O 1
ATOM 3949 N N . GLY B 1 181 ? -3.82 -17.344 8.789 1 83.12 181 GLY B N 1
ATOM 3950 C CA . GLY B 1 181 ? -2.461 -17.406 8.273 1 83.12 181 GLY B CA 1
ATOM 3951 C C . GLY B 1 181 ? -2.145 -16.281 7.305 1 83.12 181 GLY B C 1
ATOM 3952 O O . GLY B 1 181 ? -1.263 -15.461 7.562 1 83.12 181 GLY B O 1
ATOM 3953 N N . VAL B 1 182 ? -2.85 -16.266 6.238 1 85.81 182 VAL B N 1
ATOM 3954 C CA . VAL B 1 182 ? -2.783 -15.203 5.242 1 85.81 182 VAL B CA 1
ATOM 3955 C C . VAL B 1 182 ? -4.172 -14.609 5.027 1 85.81 182 VAL B C 1
ATOM 3957 O O . VAL B 1 182 ? -5.137 -15.336 4.785 1 85.81 182 VAL B O 1
ATOM 3960 N N . PRO B 1 183 ? -4.332 -13.305 5.137 1 82.31 183 PRO B N 1
ATOM 3961 C CA . PRO B 1 183 ? -5.637 -12.672 4.934 1 82.31 183 PRO B CA 1
ATOM 3962 C C . PRO B 1 183 ? -6.152 -12.836 3.504 1 82.31 183 PRO B C 1
ATOM 3964 O O . PRO B 1 183 ? -5.371 -13.109 2.588 1 82.31 183 PRO B O 1
ATOM 3967 N N . ALA B 1 184 ? -7.434 -12.641 3.34 1 85.44 184 ALA B N 1
ATOM 3968 C CA . ALA B 1 184 ? -8.094 -12.758 2.045 1 85.44 184 ALA B CA 1
ATOM 3969 C C . ALA B 1 184 ? -7.527 -11.75 1.047 1 85.44 184 ALA B C 1
ATOM 3971 O O . ALA B 1 184 ? -7.266 -10.602 1.397 1 85.44 184 ALA B O 1
ATOM 3972 N N . HIS B 1 185 ? -7.277 -12.203 -0.185 1 85.12 185 HIS B N 1
ATOM 3973 C CA . HIS B 1 185 ? -6.699 -11.359 -1.229 1 85.12 185 HIS B CA 1
ATOM 3974 C C . HIS B 1 185 ? -6.793 -12.039 -2.594 1 85.12 185 HIS B C 1
ATOM 3976 O O . HIS B 1 185 ? -7.156 -13.211 -2.686 1 85.12 185 HIS B O 1
ATOM 3982 N N . CYS B 1 186 ? -6.535 -11.266 -3.605 1 90.06 186 CYS B N 1
ATOM 3983 C CA . CYS B 1 186 ? -6.246 -11.766 -4.945 1 90.06 186 CYS B CA 1
ATOM 3984 C C . CYS B 1 186 ? -4.773 -11.578 -5.289 1 90.06 186 CYS B C 1
ATOM 3986 O O . CYS B 1 186 ? -4.188 -10.539 -4.973 1 90.06 186 CYS B O 1
ATOM 3988 N N . ASP B 1 187 ? -4.227 -12.594 -5.891 1 92.94 187 ASP B N 1
ATOM 3989 C CA . ASP B 1 187 ? -2.848 -12.445 -6.34 1 92.94 187 ASP B CA 1
ATOM 3990 C C . ASP B 1 187 ? -2.744 -11.438 -7.48 1 92.94 187 ASP B C 1
ATOM 3992 O O . ASP B 1 187 ? -3.621 -11.375 -8.344 1 92.94 187 ASP B O 1
ATOM 3996 N N . HIS B 1 188 ? -1.622 -10.758 -7.578 1 92.69 188 HIS B N 1
ATOM 3997 C CA . HIS B 1 188 ? -1.407 -9.797 -8.656 1 92.69 188 HIS B CA 1
ATOM 3998 C C . HIS B 1 188 ? -0.814 -10.469 -9.883 1 92.69 188 HIS B C 1
ATOM 4000 O O . HIS B 1 188 ? -0.451 -9.797 -10.852 1 92.69 188 HIS B O 1
ATOM 4006 N N . THR B 1 189 ? -0.805 -11.703 -9.922 1 95.75 189 THR B N 1
ATOM 4007 C CA . THR B 1 189 ? -0.203 -12.516 -10.969 1 95.75 189 THR B CA 1
ATOM 4008 C C . THR B 1 189 ? -1.135 -12.625 -12.172 1 95.75 189 THR B C 1
ATOM 4010 O O . THR B 1 189 ? -2.281 -12.172 -12.117 1 95.75 189 THR B O 1
ATOM 4013 N N . THR B 1 190 ? -0.502 -13.109 -13.297 1 96.81 190 THR B N 1
ATOM 4014 C CA . THR B 1 190 ? -1.372 -13.656 -14.328 1 96.81 190 THR B CA 1
ATOM 4015 C C . THR B 1 190 ? -2.01 -14.961 -13.859 1 96.81 190 THR B C 1
ATOM 4017 O O . THR B 1 190 ? -3.236 -15.094 -13.859 1 96.81 190 THR B O 1
ATOM 4020 N N . MET B 1 191 ? -1.15 -15.812 -13.383 1 97.56 191 MET B N 1
ATOM 4021 C CA . MET B 1 191 ? -1.604 -17.109 -12.883 1 97.56 191 MET B CA 1
ATOM 4022 C C . MET B 1 191 ? -0.713 -17.594 -11.75 1 97.56 191 MET B C 1
ATOM 4024 O O . MET B 1 191 ? 0.496 -17.359 -11.758 1 97.56 191 MET B O 1
ATOM 4028 N N . THR B 1 192 ? -1.34 -18.281 -10.805 1 98.31 192 THR B N 1
ATOM 4029 C CA . THR B 1 192 ? -0.622 -18.922 -9.703 1 98.31 192 THR B CA 1
ATOM 4030 C C . THR B 1 192 ? -0.848 -20.438 -9.711 1 98.31 192 THR B C 1
ATOM 4032 O O . THR B 1 192 ? -1.987 -20.891 -9.812 1 98.31 192 THR B O 1
ATOM 4035 N N . LEU B 1 193 ? 0.189 -21.188 -9.742 1 98.56 193 LEU B N 1
ATOM 4036 C CA . LEU B 1 193 ? 0.151 -22.625 -9.516 1 98.56 193 LEU B CA 1
ATOM 4037 C C . LEU B 1 193 ? 0.724 -22.969 -8.148 1 98.56 193 LEU B C 1
ATOM 4039 O O . LEU B 1 193 ? 1.941 -22.953 -7.953 1 98.56 193 LEU B O 1
ATOM 4043 N N . LEU B 1 194 ? -0.151 -23.344 -7.242 1 98 194 LEU B N 1
ATOM 4044 C CA . LEU B 1 194 ? 0.219 -23.578 -5.852 1 98 194 LEU B CA 1
ATOM 4045 C C . LEU B 1 194 ? 0.253 -25.062 -5.547 1 98 194 LEU B C 1
ATOM 4047 O O . LEU B 1 194 ? -0.638 -25.812 -5.961 1 98 194 LEU B O 1
ATOM 4051 N N . CYS B 1 195 ? 1.288 -25.469 -4.875 1 97.5 195 CYS B N 1
ATOM 4052 C CA . CYS B 1 195 ? 1.437 -26.859 -4.445 1 97.5 195 CYS B CA 1
ATOM 4053 C C . CYS B 1 195 ? 1.54 -26.938 -2.926 1 97.5 195 CYS B C 1
ATOM 4055 O O . CYS B 1 195 ? 2.486 -26.422 -2.332 1 97.5 195 CYS B O 1
ATOM 4057 N N . GLN B 1 196 ? 0.573 -27.578 -2.348 1 95 196 GLN B N 1
ATOM 4058 C CA . GLN B 1 196 ? 0.666 -27.906 -0.929 1 95 196 GLN B CA 1
ATOM 4059 C C . GLN B 1 196 ? 1.547 -29.125 -0.703 1 95 196 GLN B C 1
ATOM 4061 O O . GLN B 1 196 ? 1.34 -30.172 -1.325 1 95 196 GLN B O 1
ATOM 4066 N N . LEU B 1 197 ? 2.436 -29.031 0.205 1 94.56 197 LEU B N 1
ATOM 4067 C CA . LEU B 1 197 ? 3.473 -30.062 0.252 1 94.56 197 LEU B CA 1
ATOM 4068 C C . LEU B 1 197 ? 3.195 -31.062 1.368 1 94.56 197 LEU B C 1
ATOM 4070 O O . LEU B 1 197 ? 3.615 -32.219 1.287 1 94.56 197 LEU B O 1
ATOM 4074 N N . ASN B 1 198 ? 2.641 -30.656 2.439 1 91.12 198 ASN B N 1
ATOM 4075 C CA . ASN B 1 198 ? 2.264 -31.609 3.479 1 91.12 198 ASN B CA 1
ATOM 4076 C C . ASN B 1 198 ? 0.751 -31.656 3.666 1 91.12 198 ASN B C 1
ATOM 4078 O O . ASN B 1 198 ? 0.001 -31.094 2.871 1 91.12 198 ASN B O 1
ATOM 4082 N N . GLU B 1 199 ? 0.278 -32.344 4.613 1 87.12 199 GLU B N 1
ATOM 4083 C CA . GLU B 1 199 ? -1.137 -32.688 4.719 1 87.12 199 GLU B CA 1
ATOM 4084 C C . GLU B 1 199 ? -1.897 -31.641 5.535 1 87.12 199 GLU B C 1
ATOM 4086 O O . GLU B 1 199 ? -3.084 -31.812 5.824 1 87.12 199 GLU B O 1
ATOM 4091 N N . VAL B 1 200 ? -1.273 -30.594 5.914 1 85.75 200 VAL B N 1
ATOM 4092 C CA . VAL B 1 200 ? -1.939 -29.562 6.711 1 85.75 200 VAL B CA 1
ATOM 4093 C C . VAL B 1 200 ? -2.807 -28.703 5.809 1 85.75 200 VAL B C 1
ATOM 4095 O O . VAL B 1 200 ? -2.297 -28.016 4.918 1 85.75 200 VAL B O 1
ATOM 4098 N N . GLN B 1 201 ? -4.047 -28.75 6.02 1 85.38 201 GLN B N 1
ATOM 4099 C CA . GLN B 1 201 ? -5.008 -27.984 5.227 1 85.38 201 GLN B CA 1
ATOM 4100 C C . GLN B 1 201 ? -5.074 -26.531 5.684 1 85.38 201 GLN B C 1
ATOM 4102 O O . GLN B 1 201 ? -4.5 -26.172 6.711 1 85.38 201 GLN B O 1
ATOM 4107 N N . GLY B 1 202 ? -5.805 -25.641 4.832 1 91.56 202 GLY B N 1
ATOM 4108 C CA . GLY B 1 202 ? -5.957 -24.266 5.273 1 91.56 202 GLY B CA 1
ATOM 4109 C C . GLY B 1 202 ? -6.383 -23.328 4.164 1 91.56 202 GLY B C 1
ATOM 4110 O O . GLY B 1 202 ? -6.973 -22.266 4.426 1 91.56 202 GLY B O 1
ATOM 4111 N N . LEU B 1 203 ? -6.156 -23.719 2.943 1 94.62 203 LEU B N 1
ATOM 4112 C CA . LEU B 1 203 ? -6.484 -22.859 1.812 1 94.62 203 LEU B CA 1
ATOM 4113 C C . LEU B 1 203 ? -7.988 -22.812 1.577 1 94.62 203 LEU B C 1
ATOM 4115 O O . LEU B 1 203 ? -8.641 -23.859 1.542 1 94.62 203 LEU B O 1
ATOM 4119 N N . GLU B 1 204 ? -8.492 -21.609 1.51 1 95.25 204 GLU B N 1
ATOM 4120 C CA . GLU B 1 204 ? -9.898 -21.406 1.194 1 95.25 204 GLU B CA 1
ATOM 4121 C C . GLU B 1 204 ? -10.07 -20.422 0.036 1 95.25 204 GLU B C 1
ATOM 4123 O O . GLU B 1 204 ? -9.305 -19.453 -0.089 1 95.25 204 GLU B O 1
ATOM 4128 N N . ILE B 1 205 ? -11.031 -20.672 -0.782 1 94.62 205 ILE B N 1
ATOM 4129 C CA . ILE B 1 205 ? -11.398 -19.781 -1.873 1 94.62 205 ILE B CA 1
ATOM 4130 C C . ILE B 1 205 ? -12.852 -19.328 -1.706 1 94.62 205 ILE B C 1
ATOM 4132 O O . ILE B 1 205 ? -13.688 -20.094 -1.221 1 94.62 205 ILE B O 1
ATOM 4136 N N . GLN B 1 206 ? -13.07 -18.125 -2.068 1 92.06 206 GLN B N 1
ATOM 4137 C CA . GLN B 1 206 ? -14.445 -17.625 -2.008 1 92.06 206 GLN B CA 1
ATOM 4138 C C . GLN B 1 206 ? -15.141 -17.781 -3.355 1 92.06 206 GLN B C 1
ATOM 4140 O O . GLN B 1 206 ? -14.617 -17.344 -4.383 1 92.06 206 GLN B O 1
ATOM 4145 N N . ASN B 1 207 ? -16.297 -18.359 -3.336 1 88.38 207 ASN B N 1
ATOM 4146 C CA . ASN B 1 207 ? -17.031 -18.516 -4.59 1 88.38 207 ASN B CA 1
ATOM 4147 C C . ASN B 1 207 ? -17.844 -17.266 -4.91 1 88.38 207 ASN B C 1
ATOM 4149 O O . ASN B 1 207 ? -17.781 -16.266 -4.176 1 88.38 207 ASN B O 1
ATOM 4153 N N . LYS B 1 208 ? -18.594 -17.281 -6.008 1 82.31 208 LYS B N 1
ATOM 4154 C CA . LYS B 1 208 ? -19.312 -16.109 -6.516 1 82.31 208 LYS B CA 1
ATOM 4155 C C . LYS B 1 208 ? -20.438 -15.703 -5.555 1 82.31 208 LYS B C 1
ATOM 4157 O O . LYS B 1 208 ? -20.859 -14.547 -5.551 1 82.31 208 LYS B O 1
ATOM 4162 N N . ASN B 1 209 ? -20.875 -16.625 -4.734 1 81.38 209 ASN B N 1
ATOM 4163 C CA . ASN B 1 209 ? -21.938 -16.344 -3.785 1 81.38 209 ASN B CA 1
ATOM 4164 C C . ASN B 1 209 ? -21.391 -15.812 -2.463 1 81.38 209 ASN B C 1
ATOM 4166 O O . ASN B 1 209 ? -22.156 -15.594 -1.516 1 81.38 209 ASN B O 1
ATOM 4170 N N . GLY B 1 210 ? -20.141 -15.727 -2.373 1 83.5 210 GLY B N 1
ATOM 4171 C CA . GLY B 1 210 ? -19.516 -15.203 -1.168 1 83.5 210 GLY B CA 1
ATOM 4172 C C . GLY B 1 210 ? -19.203 -16.281 -0.14 1 83.5 210 GLY B C 1
ATOM 4173 O O . GLY B 1 210 ? -18.828 -15.977 0.992 1 83.5 210 GLY B O 1
ATOM 4174 N N . GLU B 1 211 ? -19.375 -17.484 -0.526 1 87.94 211 GLU B N 1
ATOM 4175 C CA . GLU B 1 211 ? -19.125 -18.594 0.39 1 87.94 211 GLU B CA 1
ATOM 4176 C C . GLU B 1 211 ? -17.672 -19.078 0.289 1 87.94 211 GLU B C 1
ATOM 4178 O O . GLU B 1 211 ? -17.109 -19.156 -0.808 1 87.94 211 GLU B O 1
ATOM 4183 N N . TRP B 1 212 ? -17.109 -19.391 1.464 1 91.75 212 TRP B N 1
ATOM 4184 C CA . TRP B 1 212 ? -15.75 -19.922 1.5 1 91.75 212 TRP B CA 1
ATOM 4185 C C . TRP B 1 212 ? -15.758 -21.438 1.306 1 91.75 212 TRP B C 1
ATOM 4187 O O . TRP B 1 212 ? -16.516 -22.156 1.974 1 91.75 212 TRP B O 1
ATOM 4197 N N . ILE B 1 213 ? -14.945 -21.875 0.402 1 93.44 213 ILE B N 1
ATOM 4198 C CA . ILE B 1 213 ? -14.773 -23.297 0.088 1 93.44 213 ILE B CA 1
ATOM 4199 C C . ILE B 1 213 ? -13.375 -23.75 0.497 1 93.44 213 ILE B C 1
ATOM 4201 O O . ILE B 1 213 ? -12.383 -23.141 0.1 1 93.44 213 ILE B O 1
ATOM 4205 N N . ASN B 1 214 ? -13.336 -24.828 1.244 1 93.44 214 ASN B N 1
ATOM 4206 C CA . ASN B 1 214 ? -12.047 -25.422 1.58 1 93.44 214 ASN B CA 1
ATOM 4207 C C . ASN B 1 214 ? -11.438 -26.156 0.387 1 93.44 214 ASN B C 1
ATOM 4209 O O . ASN B 1 214 ? -12.125 -26.922 -0.291 1 93.44 214 ASN B O 1
ATOM 4213 N N . ILE B 1 215 ? -10.172 -25.906 0.222 1 93.94 215 ILE B N 1
ATOM 4214 C CA . ILE B 1 215 ? -9.438 -26.609 -0.823 1 93.94 215 ILE B CA 1
ATOM 4215 C C . ILE B 1 215 ? -8.508 -27.641 -0.194 1 93.94 215 ILE B C 1
ATOM 4217 O O . ILE B 1 215 ? -7.613 -27.297 0.582 1 93.94 215 ILE B O 1
ATOM 4221 N N . ASN B 1 216 ? -8.758 -28.875 -0.465 1 91.38 216 ASN B N 1
ATOM 4222 C CA . ASN B 1 216 ? -7.922 -30 -0.039 1 91.38 216 ASN B CA 1
ATOM 4223 C C . ASN B 1 216 ? -7.32 -30.734 -1.231 1 91.38 216 ASN B C 1
ATOM 4225 O O . ASN B 1 216 ? -7.797 -31.812 -1.61 1 91.38 216 ASN B O 1
ATOM 4229 N N . PRO B 1 217 ? -6.258 -30.203 -1.704 1 92.75 217 PRO B N 1
ATOM 4230 C CA . PRO B 1 217 ? -5.727 -30.734 -2.959 1 92.75 217 PRO B CA 1
ATOM 4231 C C . PRO B 1 217 ? -5.078 -32.094 -2.785 1 92.75 217 PRO B C 1
ATOM 4233 O O . PRO B 1 217 ? -4.562 -32.406 -1.709 1 92.75 217 PRO B O 1
ATOM 4236 N N . SER B 1 218 ? -5.105 -32.875 -3.857 1 93 218 SER B N 1
ATOM 4237 C CA . SER B 1 218 ? -4.379 -34.156 -3.916 1 93 218 SER B CA 1
ATOM 4238 C C . SER B 1 218 ? -2.873 -33.938 -3.938 1 93 218 SER B C 1
ATOM 4240 O O . SER B 1 218 ? -2.404 -32.875 -4.375 1 93 218 SER B O 1
ATOM 4242 N N . PRO B 1 219 ? -2.104 -34.969 -3.496 1 93 219 PRO B N 1
ATOM 4243 C CA . PRO B 1 219 ? -0.649 -34.781 -3.43 1 93 219 PRO B CA 1
ATOM 4244 C C . PRO B 1 219 ? -0.018 -34.562 -4.801 1 93 219 PRO B C 1
ATOM 4246 O O . PRO B 1 219 ? 1.064 -33.969 -4.895 1 93 219 PRO B O 1
ATOM 4249 N N . ASN B 1 220 ? -0.681 -35.031 -5.805 1 94.88 220 ASN B N 1
ATOM 4250 C CA . ASN B 1 220 ? -0.122 -34.906 -7.148 1 94.88 220 ASN B CA 1
ATOM 4251 C C . ASN B 1 220 ? -0.81 -33.781 -7.93 1 94.88 220 ASN B C 1
ATOM 4253 O O . ASN B 1 220 ? -1.121 -33.969 -9.109 1 94.88 220 ASN B O 1
ATOM 4257 N N . SER B 1 221 ? -1.041 -32.656 -7.25 1 96.06 221 SER B N 1
ATOM 4258 C CA . SER B 1 221 ? -1.803 -31.656 -7.984 1 96.06 221 SER B CA 1
ATOM 4259 C C . SER B 1 221 ? -1.323 -30.25 -7.656 1 96.06 221 SER B C 1
ATOM 4261 O O . SER B 1 221 ? -0.619 -30.031 -6.664 1 96.06 221 SER B O 1
ATOM 4263 N N . PHE B 1 222 ? -1.621 -29.391 -8.578 1 97.75 222 PHE B N 1
ATOM 4264 C CA . PHE B 1 222 ? -1.531 -27.953 -8.375 1 97.75 222 PHE B CA 1
ATOM 4265 C C . PHE B 1 222 ? -2.916 -27.344 -8.172 1 97.75 222 PHE B C 1
ATOM 4267 O O . PHE B 1 222 ? -3.887 -27.781 -8.789 1 97.75 222 PHE B O 1
ATOM 4274 N N . VAL B 1 223 ? -3.006 -26.406 -7.281 1 98 223 VAL B N 1
ATOM 4275 C CA . VAL B 1 223 ? -4.148 -25.5 -7.312 1 98 223 VAL B CA 1
ATOM 4276 C C . VAL B 1 223 ? -3.852 -24.328 -8.242 1 98 223 VAL B C 1
ATOM 4278 O O . VAL B 1 223 ? -2.934 -23.547 -7.984 1 98 223 VAL B O 1
ATOM 4281 N N . VAL B 1 224 ? -4.602 -24.219 -9.32 1 98.62 224 VAL B N 1
ATOM 4282 C CA . VAL B 1 224 ? -4.406 -23.172 -10.32 1 98.62 224 VAL B CA 1
ATOM 4283 C C . VAL B 1 224 ? -5.387 -22.031 -10.062 1 98.62 224 VAL B C 1
ATOM 4285 O O . VAL B 1 224 ? -6.602 -22.234 -10.016 1 98.62 224 VAL B O 1
ATOM 4288 N N . MET B 1 225 ? -4.84 -20.812 -9.922 1 98.12 225 MET B N 1
ATOM 4289 C CA . MET B 1 225 ? -5.664 -19.656 -9.633 1 98.12 225 MET B CA 1
ATOM 4290 C C . MET B 1 225 ? -5.395 -18.531 -10.633 1 98.12 225 MET B C 1
ATOM 4292 O O . MET B 1 225 ? -4.242 -18.203 -10.914 1 98.12 225 MET B O 1
ATOM 4296 N N . LEU B 1 226 ? -6.449 -17.969 -11.148 1 97.62 226 LEU B N 1
ATOM 4297 C CA . LEU B 1 226 ? -6.301 -16.812 -12.031 1 97.62 226 LEU B CA 1
ATOM 4298 C C . LEU B 1 226 ? -5.992 -15.555 -11.227 1 97.62 226 LEU B C 1
ATOM 4300 O O . LEU B 1 226 ? -6.641 -15.281 -10.211 1 97.62 226 LEU B O 1
ATOM 4304 N N . GLY B 1 227 ? -5.008 -14.805 -11.656 1 96.56 227 GLY B N 1
ATOM 4305 C CA . GLY B 1 227 ? -4.602 -13.586 -10.969 1 96.56 227 GLY B CA 1
ATOM 4306 C C . GLY B 1 227 ? -5.266 -12.344 -11.516 1 96.56 227 GLY B C 1
ATOM 4307 O O . GLY B 1 227 ? -5.918 -12.391 -12.562 1 96.56 227 GLY B O 1
ATOM 4308 N N . GLU B 1 228 ? -5.023 -11.227 -10.844 1 94.31 228 GLU B N 1
ATOM 4309 C CA . GLU B 1 228 ? -5.652 -9.953 -11.203 1 94.31 228 GLU B CA 1
ATOM 4310 C C . GLU B 1 228 ? -5.09 -9.414 -12.516 1 94.31 228 GLU B C 1
ATOM 4312 O O . GLU B 1 228 ? -5.816 -8.812 -13.305 1 94.31 228 GLU B O 1
ATOM 4317 N N . SER B 1 229 ? -3.789 -9.547 -12.711 1 96.44 229 SER B N 1
ATOM 4318 C CA . SER B 1 229 ? -3.189 -9.039 -13.938 1 96.44 229 SER B CA 1
ATOM 4319 C C . SER B 1 229 ? -3.828 -9.664 -15.172 1 96.44 229 SER B C 1
ATOM 4321 O O . SER B 1 229 ? -4.055 -8.992 -16.172 1 96.44 229 SER B O 1
ATOM 4323 N N . PHE B 1 230 ? -4.117 -10.938 -15.062 1 97.06 230 PHE B N 1
ATOM 4324 C CA . PHE B 1 230 ? -4.73 -11.609 -16.203 1 97.06 230 PHE B CA 1
ATOM 4325 C C . PHE B 1 230 ? -6.199 -11.227 -16.344 1 97.06 230 PHE B C 1
ATOM 4327 O O . PHE B 1 230 ? -6.707 -11.07 -17.453 1 97.06 230 PHE B O 1
ATOM 4334 N N . SER B 1 231 ? -6.879 -11.164 -15.258 1 95.56 231 SER B N 1
ATOM 4335 C CA . SER B 1 231 ? -8.266 -10.703 -15.289 1 95.56 231 SER B CA 1
ATOM 4336 C C . SER B 1 231 ? -8.375 -9.344 -15.977 1 95.56 231 SER B C 1
ATOM 4338 O O . SER B 1 231 ? -9.258 -9.141 -16.812 1 95.56 231 SER B O 1
ATOM 4340 N N . VAL B 1 232 ? -7.477 -8.414 -15.633 1 93.81 232 VAL B N 1
ATOM 4341 C CA . VAL B 1 232 ? -7.434 -7.094 -16.25 1 93.81 232 VAL B CA 1
ATOM 4342 C C . VAL B 1 232 ? -7.105 -7.223 -17.734 1 93.81 232 VAL B C 1
ATOM 4344 O O . VAL B 1 232 ? -7.77 -6.613 -18.578 1 93.81 232 VAL B O 1
ATOM 4347 N N . TRP B 1 233 ? -6.102 -8.031 -18.062 1 96.69 233 TRP B N 1
ATOM 4348 C CA . TRP B 1 233 ? -5.703 -8.25 -19.438 1 96.69 233 TRP B CA 1
ATOM 4349 C C . TRP B 1 233 ? -6.875 -8.773 -20.266 1 96.69 233 TRP B C 1
ATOM 4351 O O . TRP B 1 233 ? -7.043 -8.375 -21.422 1 96.69 233 TRP B O 1
ATOM 4361 N N . LEU B 1 234 ? -7.754 -9.555 -19.688 1 96.75 234 LEU B N 1
ATOM 4362 C CA . LEU B 1 234 ? -8.922 -10.141 -20.328 1 96.75 234 LEU B CA 1
ATOM 4363 C C . LEU B 1 234 ? -10.109 -9.188 -20.281 1 96.75 234 LEU B C 1
ATOM 4365 O O . LEU B 1 234 ? -11.242 -9.586 -20.578 1 96.75 234 LEU B O 1
ATOM 4369 N N . ASN B 1 235 ? -9.914 -8.016 -19.859 1 95.19 235 ASN B N 1
ATOM 4370 C CA . ASN B 1 235 ? -10.953 -6.996 -19.75 1 95.19 235 ASN B CA 1
ATOM 4371 C C . ASN B 1 235 ? -12.078 -7.434 -18.812 1 95.19 235 ASN B C 1
ATOM 4373 O O . ASN B 1 235 ? -13.25 -7.18 -19.094 1 95.19 235 ASN B O 1
ATOM 4377 N N . GLY B 1 236 ? -11.703 -8.273 -17.844 1 92.38 236 GLY B N 1
ATOM 4378 C CA . GLY B 1 236 ? -12.648 -8.664 -16.812 1 92.38 236 GLY B CA 1
ATOM 4379 C C . GLY B 1 236 ? -13.492 -9.867 -17.188 1 92.38 236 GLY B C 1
ATOM 4380 O O . GLY B 1 236 ? -14.422 -10.234 -16.469 1 92.38 236 GLY B O 1
ATOM 4381 N N . ARG B 1 237 ? -13.203 -10.516 -18.203 1 94.75 237 ARG B N 1
ATOM 4382 C CA . ARG B 1 237 ? -14.008 -11.633 -18.688 1 94.75 237 ARG B CA 1
ATOM 4383 C C . ARG B 1 237 ? -13.906 -12.828 -17.75 1 94.75 237 ARG B C 1
ATOM 4385 O O . ARG B 1 237 ? -14.82 -13.648 -17.672 1 94.75 237 ARG B O 1
ATOM 4392 N N . LEU B 1 238 ? -12.781 -13.016 -17.125 1 95.94 238 LEU B N 1
ATOM 4393 C CA . LEU B 1 238 ? -12.609 -14.016 -16.078 1 95.94 238 LEU B CA 1
ATOM 4394 C C . LEU B 1 238 ? -12.242 -13.359 -14.75 1 95.94 238 LEU B C 1
ATOM 4396 O O . LEU B 1 238 ? -11.398 -12.461 -14.711 1 95.94 238 LEU B O 1
ATOM 4400 N N . PRO B 1 239 ? -12.852 -13.82 -13.734 1 93.81 239 PRO B N 1
ATOM 4401 C CA . PRO B 1 239 ? -12.555 -13.242 -12.414 1 93.81 239 PRO B CA 1
ATOM 4402 C C . PRO B 1 239 ? -11.281 -13.812 -11.797 1 93.81 239 PRO B C 1
ATOM 4404 O O . PRO B 1 239 ? -10.859 -14.914 -12.148 1 93.81 239 PRO B O 1
ATOM 4407 N N . SER B 1 240 ? -10.664 -13 -10.953 1 94.62 240 SER B N 1
ATOM 4408 C CA . SER B 1 240 ? -9.508 -13.461 -10.195 1 94.62 240 SER B CA 1
ATOM 4409 C C . SER B 1 240 ? -9.93 -14.219 -8.938 1 94.62 240 SER B C 1
ATOM 4411 O O . SER B 1 240 ? -11.031 -14 -8.422 1 94.62 240 SER B O 1
ATOM 4413 N N . ALA B 1 241 ? -9.07 -15.062 -8.461 1 95.25 241 ALA B N 1
ATOM 4414 C CA . ALA B 1 241 ? -9.383 -15.914 -7.316 1 95.25 241 ALA B CA 1
ATOM 4415 C C . ALA B 1 241 ? -9.188 -15.156 -6.004 1 95.25 241 ALA B C 1
ATOM 4417 O O . ALA B 1 241 ? -8.086 -14.703 -5.695 1 95.25 241 ALA B O 1
ATOM 4418 N N . TYR B 1 242 ? -10.281 -14.9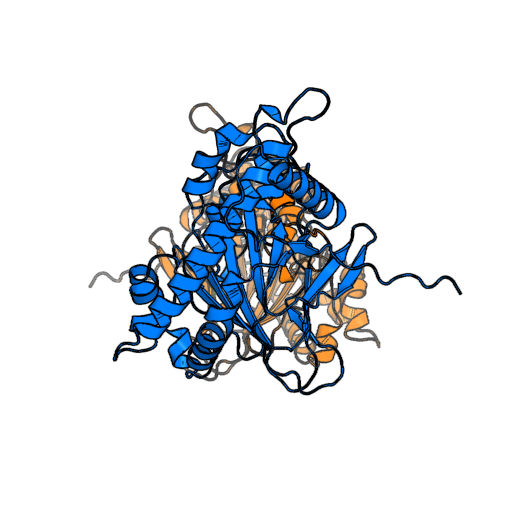53 -5.309 1 92.31 242 TYR B N 1
ATOM 4419 C CA . TYR B 1 242 ? -10.227 -14.414 -3.953 1 92.31 242 TYR B CA 1
ATOM 4420 C C . TYR B 1 242 ? -10.078 -15.531 -2.928 1 92.31 242 TYR B C 1
ATOM 4422 O O . TYR B 1 242 ? -10.922 -16.422 -2.836 1 92.31 242 TYR B O 1
ATOM 4430 N N . HIS B 1 243 ? -8.922 -15.484 -2.164 1 93.38 243 HIS B N 1
ATOM 4431 C CA . HIS B 1 243 ? -8.602 -16.641 -1.338 1 93.38 243 HIS B CA 1
ATOM 4432 C C . HIS B 1 243 ? -7.895 -16.219 -0.055 1 93.38 243 HIS B C 1
ATOM 4434 O O . HIS B 1 243 ? -7.457 -15.078 0.072 1 93.38 243 HIS B O 1
ATOM 4440 N N . ARG B 1 244 ? -7.848 -17.094 0.902 1 90 244 ARG B N 1
ATOM 4441 C CA . ARG B 1 244 ? -7.172 -16.922 2.186 1 90 244 ARG B CA 1
ATOM 4442 C C . ARG B 1 244 ? -6.637 -18.25 2.703 1 90 244 ARG B C 1
ATOM 4444 O O . ARG B 1 244 ? -6.887 -19.297 2.111 1 90 244 ARG B O 1
ATOM 4451 N N . VAL B 1 245 ? -5.785 -18.156 3.73 1 92 245 VAL B N 1
ATOM 4452 C CA . VAL B 1 245 ? -5.281 -19.344 4.391 1 92 245 VAL B CA 1
ATOM 4453 C C . VAL B 1 245 ? -5.664 -19.328 5.867 1 92 245 VAL B C 1
ATOM 4455 O O . VAL B 1 245 ? -5.312 -18.391 6.59 1 92 245 VAL B O 1
ATOM 4458 N N . MET B 1 246 ? -6.363 -20.312 6.297 1 89.62 246 MET B N 1
ATOM 4459 C CA . MET B 1 246 ? -6.762 -20.516 7.688 1 89.62 246 MET B CA 1
ATOM 4460 C C . MET B 1 246 ? -6.039 -21.719 8.289 1 89.62 246 MET B C 1
ATOM 4462 O O . MET B 1 246 ? -6.164 -22.844 7.789 1 89.62 246 MET B O 1
ATOM 4466 N N . MET B 1 247 ? -5.312 -21.484 9.383 1 86.88 247 MET B N 1
ATOM 4467 C CA . MET B 1 247 ? -4.469 -22.531 9.977 1 86.88 247 MET B CA 1
ATOM 4468 C C . MET B 1 247 ? -5.098 -23.078 11.25 1 86.88 247 MET B C 1
ATOM 4470 O O . MET B 1 247 ? -5.844 -22.375 11.93 1 86.88 247 MET B O 1
ATOM 4474 N N . LYS B 1 248 ? -4.852 -24.328 11.492 1 86.62 248 LYS B N 1
ATOM 4475 C CA . LYS B 1 248 ? -5.227 -24.938 12.758 1 86.62 248 LYS B CA 1
ATOM 4476 C C . LYS B 1 248 ? -4.289 -26.094 13.117 1 86.62 248 LYS B C 1
ATOM 4478 O O . LYS B 1 248 ? -3.639 -26.656 12.234 1 86.62 248 LYS B O 1
ATOM 4483 N N . GLY B 1 249 ? -4.164 -26.203 14.43 1 86.19 249 GLY B N 1
ATOM 4484 C CA . GLY B 1 249 ? -3.477 -27.406 14.891 1 86.19 249 GLY B CA 1
ATOM 4485 C C . GLY B 1 249 ? -2.023 -27.156 15.242 1 86.19 249 GLY B C 1
ATOM 4486 O O . GLY B 1 249 ? -1.631 -26.016 15.531 1 86.19 249 GLY B O 1
ATOM 4487 N N . ASN B 1 250 ? -1.208 -28.234 15.305 1 88.31 250 ASN B N 1
ATOM 4488 C CA . ASN B 1 250 ? 0.118 -28.172 15.906 1 88.31 250 ASN B CA 1
ATOM 4489 C C . ASN B 1 250 ? 1.211 -28.516 14.898 1 88.31 250 ASN B C 1
ATOM 4491 O O . ASN B 1 250 ? 2.328 -28.859 15.289 1 88.31 250 ASN B O 1
ATOM 4495 N N . GLU B 1 251 ? 0.821 -28.531 13.68 1 91 251 GLU B N 1
ATOM 4496 C CA . GLU B 1 251 ? 1.816 -28.797 12.648 1 91 251 GLU B CA 1
ATOM 4497 C C . GLU B 1 251 ? 1.991 -27.594 11.727 1 91 251 GLU B C 1
ATOM 4499 O O . GLU B 1 251 ? 1.022 -26.891 11.414 1 91 251 GLU B O 1
ATOM 4504 N N . ALA B 1 252 ? 3.227 -27.484 11.273 1 92.75 252 ALA B N 1
ATOM 4505 C CA . ALA B 1 252 ? 3.494 -26.422 10.312 1 92.75 252 ALA B CA 1
ATOM 4506 C C . ALA B 1 252 ? 2.996 -26.781 8.922 1 92.75 252 ALA B C 1
ATOM 4508 O O . ALA B 1 252 ? 2.971 -27.969 8.555 1 92.75 252 ALA B O 1
ATOM 4509 N N . ARG B 1 253 ? 2.57 -25.859 8.195 1 93.94 253 ARG B N 1
ATOM 4510 C CA . ARG B 1 253 ? 2.133 -26.031 6.809 1 93.94 253 ARG B CA 1
ATOM 4511 C C . ARG B 1 253 ? 3.201 -25.531 5.836 1 93.94 253 ARG B C 1
ATOM 4513 O O . ARG B 1 253 ? 3.779 -24.469 6.031 1 93.94 253 ARG B O 1
ATOM 4520 N N . TYR B 1 254 ? 3.527 -26.359 4.816 1 96.38 254 TYR B N 1
ATOM 4521 C CA . TYR B 1 254 ? 4.484 -26 3.773 1 96.38 254 TYR B CA 1
ATOM 4522 C C . TYR B 1 254 ? 3.814 -25.969 2.406 1 96.38 254 TYR B C 1
ATOM 4524 O O . TYR B 1 254 ? 3.084 -26.891 2.041 1 96.38 254 TYR B O 1
ATOM 4532 N N . SER B 1 255 ? 4.043 -24.906 1.706 1 97.06 255 SER B N 1
ATOM 4533 C CA . SER B 1 255 ? 3.572 -24.797 0.329 1 97.06 255 SER B CA 1
ATOM 4534 C C . SER B 1 255 ? 4.59 -24.062 -0.546 1 97.06 255 SER B C 1
ATOM 4536 O O . SER B 1 255 ? 5.469 -23.375 -0.036 1 97.06 255 SER B O 1
ATOM 4538 N N . ILE B 1 256 ? 4.52 -24.344 -1.786 1 98.25 256 ILE B N 1
ATOM 4539 C CA . ILE B 1 256 ? 5.363 -23.703 -2.791 1 98.25 256 ILE B CA 1
ATOM 4540 C C . ILE B 1 256 ? 4.535 -23.406 -4.039 1 98.25 256 ILE B C 1
ATOM 4542 O O . ILE B 1 256 ? 3.564 -24.094 -4.332 1 98.25 256 ILE B O 1
ATOM 4546 N N . GLY B 1 257 ? 4.918 -22.281 -4.727 1 98.06 257 GLY B N 1
ATOM 4547 C CA . GLY B 1 257 ? 4.125 -21.953 -5.902 1 98.06 257 GLY B CA 1
ATOM 4548 C C . GLY B 1 257 ? 4.902 -21.203 -6.961 1 98.06 257 GLY B C 1
ATOM 4549 O O . GLY B 1 257 ? 5.887 -20.516 -6.652 1 98.06 257 GLY B O 1
ATOM 4550 N N . LEU B 1 258 ? 4.504 -21.453 -8.211 1 98.31 258 LEU B N 1
ATOM 4551 C CA . LEU B 1 258 ? 4.832 -20.547 -9.305 1 98.31 258 LEU B CA 1
ATOM 4552 C C . LEU B 1 258 ? 3.857 -19.375 -9.352 1 98.31 258 LEU B C 1
ATOM 4554 O O . LEU B 1 258 ? 2.656 -19.578 -9.555 1 98.31 258 LEU B O 1
ATOM 4558 N N . PHE B 1 259 ? 4.344 -18.25 -9.133 1 97.81 259 PHE B N 1
ATOM 4559 C CA . PHE B 1 259 ? 3.58 -17.016 -9.25 1 97.81 259 PHE B CA 1
ATOM 4560 C C . PHE B 1 259 ? 3.932 -16.281 -10.539 1 97.81 259 PHE B C 1
ATOM 4562 O O . PHE B 1 259 ? 4.727 -15.336 -10.523 1 97.81 259 PHE B O 1
ATOM 4569 N N . ALA B 1 260 ? 3.299 -16.672 -11.586 1 96 260 ALA B N 1
ATOM 4570 C CA . ALA B 1 260 ? 3.566 -16.062 -12.883 1 96 260 ALA B CA 1
ATOM 4571 C C . ALA B 1 260 ? 3.102 -14.609 -12.922 1 96 260 ALA B C 1
ATOM 4573 O O . ALA B 1 260 ? 1.9 -14.336 -12.891 1 96 260 ALA B O 1
ATOM 4574 N N . ARG B 1 261 ? 4.082 -13.68 -13.039 1 94.94 261 ARG B N 1
ATOM 4575 C CA . ARG B 1 261 ? 3.787 -12.25 -12.992 1 94.94 261 ARG B CA 1
ATOM 4576 C C . ARG B 1 261 ? 4.367 -11.531 -14.211 1 94.94 261 ARG B C 1
ATOM 4578 O O . ARG B 1 261 ? 5.43 -11.914 -14.711 1 94.94 261 ARG B O 1
ATOM 4585 N N . PRO B 1 262 ? 3.656 -10.477 -14.641 1 95.69 262 PRO B N 1
ATOM 4586 C CA . PRO B 1 262 ? 4.266 -9.641 -15.68 1 95.69 262 PRO B CA 1
ATOM 4587 C C . PRO B 1 262 ? 5.57 -9 -15.227 1 95.69 262 PRO B C 1
ATOM 4589 O O . PRO B 1 262 ? 5.66 -8.5 -14.102 1 95.69 262 PRO B O 1
ATOM 4592 N N . ARG B 1 263 ? 6.551 -9.062 -16.062 1 94.75 263 ARG B N 1
ATOM 4593 C CA . ARG B 1 263 ? 7.852 -8.477 -15.75 1 94.75 263 ARG B CA 1
ATOM 4594 C C . ARG B 1 263 ? 7.797 -6.953 -15.812 1 94.75 263 ARG B C 1
ATOM 4596 O O . ARG B 1 263 ? 6.918 -6.387 -16.469 1 94.75 263 ARG B O 1
ATOM 4603 N N . GLY B 1 264 ? 8.766 -6.371 -15.141 1 92.06 264 GLY B N 1
ATOM 4604 C CA . GLY B 1 264 ? 8.906 -4.93 -15.273 1 92.06 264 GLY B CA 1
ATOM 4605 C C . GLY B 1 264 ? 9.164 -4.484 -16.703 1 92.06 264 GLY B C 1
ATOM 4606 O O . GLY B 1 264 ? 9.922 -5.129 -17.422 1 92.06 264 GLY B O 1
ATOM 4607 N N . GLY B 1 265 ? 8.531 -3.373 -17.062 1 91.88 265 GLY B N 1
ATOM 4608 C CA . GLY B 1 265 ? 8.695 -2.865 -18.406 1 91.88 265 GLY B CA 1
ATOM 4609 C C . GLY B 1 265 ? 7.594 -3.322 -19.359 1 91.88 265 GLY B C 1
ATOM 4610 O O . GLY B 1 265 ? 7.367 -2.707 -20.391 1 91.88 265 GLY B O 1
ATOM 4611 N N . TYR B 1 266 ? 6.949 -4.43 -18.984 1 95 266 TYR B N 1
ATOM 4612 C CA . TYR B 1 266 ? 5.816 -4.883 -19.781 1 95 266 TYR B CA 1
ATOM 4613 C C . TYR B 1 266 ? 4.543 -4.145 -19.391 1 95 266 TYR B C 1
ATOM 4615 O O . TYR B 1 266 ? 4.133 -4.164 -18.219 1 95 266 TYR B O 1
ATOM 4623 N N . LEU B 1 267 ? 3.963 -3.543 -20.391 1 94.75 267 LEU B N 1
ATOM 4624 C CA . LEU B 1 267 ? 2.689 -2.869 -20.172 1 94.75 267 LEU B CA 1
ATOM 4625 C C . LEU B 1 267 ? 1.522 -3.828 -20.375 1 94.75 267 LEU B C 1
ATOM 4627 O O . LEU B 1 267 ? 1.286 -4.289 -21.5 1 94.75 267 LEU B O 1
ATOM 4631 N N . VAL B 1 268 ? 0.859 -4.148 -19.344 1 95.69 268 VAL B N 1
ATOM 4632 C CA . VAL B 1 268 ? -0.351 -4.961 -19.438 1 95.69 268 VAL B CA 1
ATOM 4633 C C . VAL B 1 268 ? -1.482 -4.129 -20.047 1 95.69 268 VAL B C 1
ATOM 4635 O O . VAL B 1 268 ? -1.896 -3.121 -19.469 1 95.69 268 VAL B O 1
ATOM 4638 N N . LYS B 1 269 ? -1.963 -4.543 -21.156 1 95.31 269 LYS B N 1
ATOM 4639 C CA . LYS B 1 269 ? -2.992 -3.812 -21.891 1 95.31 269 LYS B CA 1
ATOM 4640 C C . LYS B 1 269 ? -4.07 -4.758 -22.422 1 95.31 269 LYS B C 1
ATOM 4642 O O . LYS B 1 269 ? -3.768 -5.848 -22.906 1 95.31 269 LYS B O 1
ATOM 4647 N N . VAL B 1 270 ? -5.293 -4.312 -22.328 1 95.25 270 VAL B N 1
ATOM 4648 C CA . VAL B 1 270 ? -6.422 -5.082 -22.844 1 95.25 270 VAL B CA 1
ATOM 4649 C C . VAL B 1 270 ? -6.285 -5.246 -24.359 1 95.25 270 VAL B C 1
ATOM 4651 O O . VAL B 1 270 ? -6.109 -4.262 -25.078 1 95.25 270 VAL B O 1
ATOM 4654 N N . PRO B 1 271 ? -6.348 -6.461 -24.812 1 97.06 271 PRO B N 1
ATOM 4655 C CA . PRO B 1 271 ? -6.344 -6.652 -26.266 1 97.06 271 PRO B CA 1
ATOM 4656 C C . PRO B 1 271 ? -7.52 -5.969 -26.953 1 97.06 271 PRO B C 1
ATOM 4658 O O . PRO B 1 271 ? -8.641 -5.973 -26.422 1 97.06 271 PRO B O 1
ATOM 4661 N N . LYS B 1 272 ? -7.227 -5.418 -28.125 1 96.38 272 LYS B N 1
ATOM 4662 C CA . LYS B 1 272 ? -8.258 -4.695 -28.859 1 96.38 272 LYS B CA 1
ATOM 4663 C C . LYS B 1 272 ? -9.422 -5.617 -29.234 1 96.38 272 LYS B C 1
ATOM 4665 O O . LYS B 1 272 ? -10.562 -5.168 -29.344 1 96.38 272 LYS B O 1
ATOM 4670 N N . GLU B 1 273 ? -9.117 -6.922 -29.406 1 97.12 273 GLU B N 1
ATOM 4671 C CA . GLU B 1 273 ? -10.109 -7.914 -29.812 1 97.12 273 GLU B CA 1
ATOM 4672 C C . GLU B 1 273 ? -11.195 -8.07 -28.75 1 97.12 273 GLU B C 1
ATOM 4674 O O . GLU B 1 273 ? -12.266 -8.609 -29.016 1 97.12 273 GLU B O 1
ATOM 4679 N N . LEU B 1 274 ? -10.891 -7.648 -27.531 1 96.88 274 LEU B N 1
ATOM 4680 C CA . LEU B 1 274 ? -11.836 -7.84 -26.438 1 96.88 274 LEU B CA 1
ATOM 4681 C C . LEU B 1 274 ? -12.648 -6.578 -26.188 1 96.88 274 LEU B C 1
ATOM 4683 O O . LEU B 1 274 ? -13.438 -6.516 -25.25 1 96.88 274 LEU B O 1
ATOM 4687 N N . VAL B 1 275 ? -12.469 -5.574 -26.984 1 95.12 275 VAL B N 1
ATOM 4688 C CA . VAL B 1 275 ? -13.125 -4.285 -26.797 1 95.12 275 VAL B CA 1
ATOM 4689 C C . VAL B 1 275 ? -14.008 -3.98 -28 1 95.12 275 VAL B C 1
ATOM 4691 O O . VAL B 1 275 ? -13.578 -4.102 -29.156 1 95.12 275 VAL B O 1
ATOM 4694 N N . ASP B 1 276 ? -15.234 -3.701 -27.766 1 93.25 276 ASP B N 1
ATOM 4695 C CA . ASP B 1 276 ? -16.172 -3.232 -28.797 1 93.25 276 ASP B CA 1
ATOM 4696 C C . ASP B 1 276 ? -17.25 -2.332 -28.172 1 93.25 276 ASP B C 1
ATOM 4698 O O . ASP B 1 276 ? -17.125 -1.911 -27.031 1 93.25 276 ASP B O 1
ATOM 4702 N N . ASP B 1 277 ? -18.203 -1.919 -28.938 1 92.19 277 ASP B N 1
ATOM 4703 C CA . ASP B 1 277 ? -19.219 -0.968 -28.484 1 92.19 277 ASP B CA 1
ATOM 4704 C C . ASP B 1 277 ? -20 -1.516 -27.281 1 92.19 277 ASP B C 1
ATOM 4706 O O . ASP B 1 277 ? -20.359 -0.763 -26.375 1 92.19 277 ASP B O 1
ATOM 4710 N N . LYS B 1 278 ? -20.203 -2.795 -27.312 1 91.81 278 LYS B N 1
ATOM 4711 C CA . LYS B 1 278 ? -20.969 -3.43 -26.25 1 91.81 278 LYS B CA 1
ATOM 4712 C C . LYS B 1 278 ? -20.094 -3.729 -25.047 1 91.81 278 LYS B C 1
ATOM 4714 O O . LYS B 1 278 ? -20.578 -3.848 -23.922 1 91.81 278 LYS B O 1
ATOM 4719 N N . ASN B 1 279 ? -18.797 -3.887 -25.312 1 91.25 279 ASN B N 1
ATOM 4720 C CA . ASN B 1 279 ? -17.797 -4.176 -24.281 1 91.25 279 ASN B CA 1
ATOM 4721 C C . ASN B 1 279 ? -16.656 -3.17 -24.312 1 91.25 279 ASN B C 1
ATOM 4723 O O . ASN B 1 279 ? -15.586 -3.455 -24.859 1 91.25 279 ASN B O 1
ATOM 4727 N N . PRO B 1 280 ? -16.906 -2.078 -23.703 1 91.12 280 PRO B N 1
ATOM 4728 C CA . PRO B 1 280 ? -15.844 -1.067 -23.734 1 91.12 280 PRO B CA 1
ATOM 4729 C C . PRO B 1 280 ? -14.625 -1.468 -22.891 1 91.12 280 PRO B C 1
ATOM 4731 O O . PRO B 1 280 ? -14.703 -2.402 -22.094 1 91.12 280 PRO B O 1
ATOM 4734 N N . MET B 1 281 ? -13.578 -0.83 -23.141 1 91.06 281 MET B N 1
ATOM 4735 C CA . MET B 1 281 ? -12.375 -1.035 -22.328 1 91.06 281 MET B CA 1
ATOM 4736 C C . MET B 1 281 ? -12.609 -0.62 -20.891 1 91.06 281 MET B C 1
ATOM 4738 O O . MET B 1 281 ? -12.969 0.527 -20.609 1 91.06 281 MET B O 1
ATOM 4742 N N . LEU B 1 282 ? -12.375 -1.56 -19.984 1 85.75 282 LEU B N 1
ATOM 4743 C CA . LEU B 1 282 ? -12.703 -1.325 -18.594 1 85.75 282 LEU B CA 1
ATOM 4744 C C . LEU B 1 282 ? -11.469 -0.877 -17.812 1 85.75 282 LEU B C 1
ATOM 4746 O O . LEU B 1 282 ? -11.586 -0.297 -16.734 1 85.75 282 LEU B O 1
ATOM 4750 N N . PHE B 1 283 ? -10.258 -1.109 -18.359 1 87.19 283 PHE B N 1
ATOM 4751 C CA . PHE B 1 283 ? -9.031 -0.916 -17.594 1 87.19 283 PHE B CA 1
ATOM 4752 C C . PHE B 1 283 ? -7.973 -0.213 -18.438 1 87.19 283 PHE B C 1
ATOM 4754 O O . PHE B 1 283 ? -7.797 -0.529 -19.609 1 87.19 283 PHE B O 1
ATOM 4761 N N . LYS B 1 284 ? -7.207 0.742 -17.828 1 84.56 284 LYS B N 1
ATOM 4762 C CA . LYS B 1 284 ? -6.066 1.392 -18.469 1 84.56 284 LYS B CA 1
ATOM 4763 C C . LYS B 1 284 ? -4.812 0.529 -18.359 1 84.56 284 LYS B C 1
ATOM 4765 O O . LYS B 1 284 ? -4.711 -0.326 -17.484 1 84.56 284 LYS B O 1
ATOM 4770 N N . PRO B 1 285 ? -3.906 0.734 -19.281 1 91.44 285 PRO B N 1
ATOM 4771 C CA . PRO B 1 285 ? -2.656 -0.027 -19.219 1 91.44 285 PRO B CA 1
ATOM 4772 C C . PRO B 1 285 ? -1.867 0.256 -17.938 1 91.44 285 PRO B C 1
ATOM 4774 O O . PRO B 1 285 ? -1.948 1.358 -17.391 1 91.44 285 PRO B O 1
ATOM 4777 N N . PHE B 1 286 ? -1.099 -0.722 -17.484 1 88.12 286 PHE B N 1
ATOM 4778 C CA . PHE B 1 286 ? -0.284 -0.53 -16.281 1 88.12 286 PHE B CA 1
ATOM 4779 C C . PHE B 1 286 ? 0.969 -1.396 -16.344 1 88.12 286 PHE B C 1
ATOM 4781 O O . PHE B 1 286 ? 1.023 -2.371 -17.094 1 88.12 286 PHE B O 1
ATOM 4788 N N . ASP B 1 287 ? 1.955 -0.993 -15.594 1 92 287 ASP B N 1
ATOM 4789 C CA . ASP B 1 287 ? 3.15 -1.773 -15.289 1 92 287 ASP B CA 1
ATOM 4790 C C . ASP B 1 287 ? 3.104 -2.318 -13.859 1 92 287 ASP B C 1
ATOM 4792 O O . ASP B 1 287 ? 3.08 -1.55 -12.898 1 92 287 ASP B O 1
ATOM 4796 N N . LEU B 1 288 ? 3.086 -3.629 -13.742 1 92.12 288 LEU B N 1
ATOM 4797 C CA . LEU B 1 288 ? 2.871 -4.238 -12.43 1 92.12 288 LEU B CA 1
ATOM 4798 C C . LEU B 1 288 ? 3.971 -3.828 -11.453 1 92.12 288 LEU B C 1
ATOM 4800 O O . LEU B 1 288 ? 3.693 -3.531 -10.289 1 92.12 288 LEU B O 1
ATOM 4804 N N . GLU B 1 289 ? 5.203 -3.838 -11.859 1 89.38 289 GLU B N 1
ATOM 4805 C CA . GLU B 1 289 ? 6.305 -3.506 -10.961 1 89.38 289 GLU B CA 1
ATOM 4806 C C . GLU B 1 289 ? 6.188 -2.074 -10.453 1 89.38 289 GLU B C 1
ATOM 4808 O O . GLU B 1 289 ? 6.5 -1.797 -9.289 1 89.38 289 GLU B O 1
ATOM 4813 N N . GLU B 1 290 ? 5.773 -1.19 -11.32 1 83.81 290 GLU B N 1
ATOM 4814 C CA . GLU B 1 290 ? 5.559 0.189 -10.898 1 83.81 290 GLU B CA 1
ATOM 4815 C C . GLU B 1 290 ? 4.426 0.282 -9.883 1 83.81 290 GLU B C 1
ATOM 4817 O O . GLU B 1 290 ? 4.516 1.043 -8.914 1 83.81 290 GLU B O 1
ATOM 4822 N N . PHE B 1 291 ? 3.398 -0.428 -10.109 1 85.62 291 PHE B N 1
ATOM 4823 C CA . PHE B 1 291 ? 2.287 -0.488 -9.172 1 85.62 291 PHE B CA 1
ATOM 4824 C C . PHE B 1 291 ? 2.75 -1.009 -7.816 1 85.62 291 PHE B C 1
ATOM 4826 O O . PHE B 1 291 ? 2.396 -0.449 -6.777 1 85.62 291 PHE B O 1
ATOM 4833 N N . LEU B 1 292 ? 3.518 -2.082 -7.812 1 86.38 292 LEU B N 1
ATOM 4834 C CA . LEU B 1 292 ? 3.932 -2.725 -6.566 1 86.38 292 LEU B CA 1
ATOM 4835 C C . LEU B 1 292 ? 4.809 -1.791 -5.742 1 86.38 292 LEU B C 1
ATOM 4837 O O . LEU B 1 292 ? 4.801 -1.854 -4.508 1 86.38 292 LEU B O 1
ATOM 4841 N N . LYS B 1 293 ? 5.492 -0.971 -6.391 1 77.88 293 LYS B N 1
ATOM 4842 C CA . LYS B 1 293 ? 6.305 0.007 -5.68 1 77.88 293 LYS B CA 1
ATOM 4843 C C . LYS B 1 293 ? 5.434 0.958 -4.863 1 77.88 293 LYS B C 1
ATOM 4845 O O . LYS B 1 293 ? 5.828 1.396 -3.779 1 77.88 293 LYS B O 1
ATOM 4850 N N . ILE B 1 294 ? 4.312 1.211 -5.43 1 74.12 294 ILE B N 1
ATOM 4851 C CA . ILE B 1 294 ? 3.398 2.145 -4.777 1 74.12 294 ILE B CA 1
ATOM 4852 C C . ILE B 1 294 ? 2.592 1.415 -3.705 1 74.12 294 ILE B C 1
ATOM 4854 O O . ILE B 1 294 ? 2.361 1.952 -2.621 1 74.12 294 ILE B O 1
ATOM 4858 N N . TYR B 1 295 ? 2.15 0.302 -4.039 1 75.12 295 TYR B N 1
ATOM 4859 C CA . TYR B 1 295 ? 1.267 -0.516 -3.215 1 75.12 295 TYR B CA 1
ATOM 4860 C C . TYR B 1 295 ? 1.962 -0.946 -1.929 1 75.12 295 TYR B C 1
ATOM 4862 O O . TYR B 1 295 ? 1.335 -1.014 -0.869 1 75.12 295 TYR B O 1
ATOM 4870 N N . SER B 1 296 ? 3.131 -1.325 -1.999 1 64.81 296 SER B N 1
ATOM 4871 C CA . SER B 1 296 ? 3.869 -1.822 -0.842 1 64.81 296 SER B CA 1
ATOM 4872 C C . SER B 1 296 ? 4.988 -0.866 -0.448 1 64.81 296 SER B C 1
ATOM 4874 O O . SER B 1 296 ? 6.168 -1.153 -0.675 1 64.81 296 SER B O 1
ATOM 4876 N N . PRO B 1 297 ? 4.621 0.34 0.12 1 54.22 297 PRO B N 1
ATOM 4877 C CA . PRO B 1 297 ? 5.688 1.299 0.421 1 54.22 297 PRO B CA 1
ATOM 4878 C C . PRO B 1 297 ? 6.73 0.738 1.385 1 54.22 297 PRO B C 1
ATOM 4880 O O . PRO B 1 297 ? 7.891 1.154 1.354 1 54.22 297 PRO B O 1
ATOM 4883 N N . GLN B 1 298 ? 6.277 -0.004 2.377 1 51.38 298 GLN B N 1
ATOM 4884 C CA . GLN B 1 298 ? 7.289 -0.524 3.287 1 51.38 298 GLN B CA 1
ATOM 4885 C C . GLN B 1 298 ? 8.391 -1.252 2.525 1 51.38 298 GLN B C 1
ATOM 4887 O O . GLN B 1 298 ? 9.539 -1.311 2.984 1 51.38 298 GLN B O 1
ATOM 4892 N N . SER B 1 299 ? 7.945 -1.894 1.504 1 44.47 299 SER B N 1
ATOM 4893 C CA . SER B 1 299 ? 8.93 -2.635 0.725 1 44.47 299 SER B CA 1
ATOM 4894 C C . SER B 1 299 ? 9.766 -1.698 -0.147 1 44.47 299 SER B C 1
ATOM 4896 O O . SER B 1 299 ? 10.812 -2.092 -0.666 1 44.47 299 SER B O 1
ATOM 4898 N N . VAL B 1 300 ? 9.258 -0.449 -0.348 1 41.03 300 VAL B N 1
ATOM 4899 C CA . VAL B 1 300 ? 9.922 0.443 -1.293 1 41.03 300 VAL B CA 1
ATOM 4900 C C . VAL B 1 300 ? 10.945 1.3 -0.56 1 41.03 300 VAL B C 1
ATOM 4902 O O . VAL B 1 300 ? 10.633 2.398 -0.098 1 41.03 300 VAL B O 1
ATOM 4905 N N . GLN B 1 301 ? 11.43 0.966 0.339 1 38.94 301 GLN B N 1
ATOM 4906 C CA . GLN B 1 301 ? 12.625 1.653 0.815 1 38.94 301 GLN B CA 1
ATOM 4907 C C . GLN B 1 301 ? 13.508 2.098 -0.35 1 38.94 301 GLN B C 1
ATOM 4909 O O . GLN B 1 301 ? 13.898 1.279 -1.188 1 38.94 301 GLN B O 1
ATOM 4914 N N . GLY B 1 302 ? 13.414 3.398 -0.846 1 43.75 302 GLY B N 1
ATOM 4915 C CA . GLY B 1 302 ? 14.398 4.109 -1.648 1 43.75 302 GLY B CA 1
ATOM 4916 C C . GLY B 1 302 ? 13.844 4.598 -2.973 1 43.75 302 GLY B C 1
ATOM 4917 O O . GLY B 1 302 ? 14.484 5.395 -3.664 1 43.75 302 GLY B O 1
ATOM 4918 N N . ALA B 1 303 ? 12.797 3.877 -3.564 1 46.06 303 ALA B N 1
ATOM 4919 C CA . ALA B 1 303 ? 12.766 4.266 -4.973 1 46.06 303 ALA B CA 1
ATOM 4920 C C . ALA B 1 303 ? 12.102 5.629 -5.152 1 46.06 303 ALA B C 1
ATOM 4922 O O . ALA B 1 303 ? 12.594 6.473 -5.902 1 46.06 303 ALA B O 1
ATOM 4923 N N . THR B 1 304 ? 10.695 5.742 -4.719 1 56.59 304 THR B N 1
ATOM 4924 C CA . THR B 1 304 ? 10.102 7.055 -4.977 1 56.59 304 THR B CA 1
ATOM 4925 C C . THR B 1 304 ? 9.82 7.785 -3.668 1 56.59 304 THR B C 1
ATOM 4927 O O . THR B 1 304 ? 9.32 7.191 -2.711 1 56.59 304 THR B O 1
ATOM 4930 N N . LYS B 1 305 ? 10.359 8.914 -3.512 1 65.38 305 LYS B N 1
ATOM 4931 C CA . LYS B 1 305 ? 10.125 9.812 -2.387 1 65.38 305 LYS B CA 1
ATOM 4932 C C . LYS B 1 305 ? 8.641 10.148 -2.244 1 65.38 305 LYS B C 1
ATOM 4934 O O . LYS B 1 305 ? 8.156 10.383 -1.135 1 65.38 305 LYS B O 1
ATOM 4939 N N . SER B 1 306 ? 7.918 9.977 -3.48 1 73.19 306 SER B N 1
ATOM 4940 C CA . SER B 1 306 ? 6.516 10.391 -3.459 1 73.19 306 SER B CA 1
ATOM 4941 C C . SER B 1 306 ? 5.629 9.367 -4.16 1 73.19 306 SER B C 1
ATOM 4943 O O . SER B 1 306 ? 5.57 9.328 -5.395 1 73.19 306 SER B O 1
ATOM 4945 N N . THR B 1 307 ? 4.887 8.516 -3.418 1 73 307 THR B N 1
ATOM 4946 C CA . THR B 1 307 ? 4.031 7.477 -3.979 1 73 307 THR B CA 1
ATOM 4947 C C . THR B 1 307 ? 2.805 8.094 -4.648 1 73 307 THR B C 1
ATOM 4949 O O . THR B 1 307 ? 2.336 7.59 -5.676 1 73 307 THR B O 1
ATOM 4952 N N . LEU B 1 308 ? 2.336 9.203 -4.125 1 79.81 308 LEU B N 1
ATOM 4953 C CA . LEU B 1 308 ? 1.157 9.844 -4.688 1 79.81 308 LEU B CA 1
ATOM 4954 C C . LEU B 1 308 ? 1.472 10.453 -6.051 1 79.81 308 LEU B C 1
ATOM 4956 O O . LEU B 1 308 ? 0.695 10.305 -6.996 1 79.81 308 LEU B O 1
ATOM 4960 N N . LYS B 1 309 ? 2.615 11.117 -6.188 1 78.31 309 LYS B N 1
ATOM 4961 C CA . LYS B 1 309 ? 2.994 11.711 -7.469 1 78.31 309 LYS B CA 1
ATOM 4962 C C . LYS B 1 309 ? 3.18 10.633 -8.539 1 78.31 309 LYS B C 1
ATOM 4964 O O . LYS B 1 309 ? 2.756 10.812 -9.68 1 78.31 309 LYS B O 1
ATOM 4969 N N . ALA B 1 310 ? 3.848 9.594 -8.109 1 69.88 310 ALA B N 1
ATOM 4970 C CA . ALA B 1 310 ? 4.016 8.484 -9.039 1 69.88 310 ALA B CA 1
ATOM 4971 C C . ALA B 1 310 ? 2.662 7.957 -9.516 1 69.88 310 ALA B C 1
ATOM 4973 O O . ALA B 1 310 ? 2.488 7.648 -10.695 1 69.88 310 ALA B O 1
ATOM 4974 N N . TYR B 1 311 ? 1.716 7.863 -8.625 1 73.88 311 TYR B N 1
ATOM 4975 C CA . TYR B 1 311 ? 0.368 7.375 -8.891 1 73.88 311 TYR B CA 1
ATOM 4976 C C . TYR B 1 311 ? -0.362 8.289 -9.867 1 73.88 311 TYR B C 1
ATOM 4978 O O . TYR B 1 311 ? -1.103 7.812 -10.734 1 73.88 311 TYR B O 1
ATOM 4986 N N . CYS B 1 312 ? -0.123 9.648 -9.836 1 78.88 312 CYS B N 1
ATOM 4987 C CA . CYS B 1 312 ? -0.927 10.586 -10.609 1 78.88 312 CYS B CA 1
ATOM 4988 C C . CYS B 1 312 ? -0.143 11.117 -11.805 1 78.88 312 CYS B C 1
ATOM 4990 O O . CYS B 1 312 ? -0.623 11.992 -12.523 1 78.88 312 CYS B O 1
ATOM 4992 N N . SER B 1 313 ? 0.99 10.664 -12.008 1 71.75 313 SER B N 1
ATOM 4993 C CA . SER B 1 313 ? 1.808 11.156 -13.109 1 71.75 313 SER B CA 1
ATOM 4994 C C . SER B 1 313 ? 1.137 10.898 -14.461 1 71.75 313 SER B C 1
ATOM 4996 O O . SER B 1 313 ? 0.515 9.852 -14.656 1 71.75 313 SER B O 1
ATOM 4998 N N . VAL B 1 314 ? 1.125 11.922 -15.352 1 70.62 314 VAL B N 1
ATOM 4999 C CA . VAL B 1 314 ? 0.553 11.805 -16.688 1 70.62 314 VAL B CA 1
ATOM 5000 C C . VAL B 1 314 ? 1.518 11.047 -17.594 1 70.62 314 VAL B C 1
ATOM 5002 O O . VAL B 1 314 ? 2.729 11.273 -17.562 1 70.62 314 VAL B O 1
#

Foldseek 3Di:
DPPPPFDAQAEQEPQPPPDDPPDPVLLVSLVVLVVRQQWFLWHKYFHQVCLVLLVVLVVLLCVQVVADPVQQVQQADLFPPAGWDDDPVAQKIKHKDWPLLDLVRCVVRPQCSNPVVGDSSSSVSSNVVLVVQLVVVLSNVCSNCVVLVNNVCSVVLNVFWGQMKMKMKGAAPAAQDWDFRFDKDFAQFQKKWKAWRDQFWFKWWATPVRDIHTDRHDNRITMMGGGPLNCLQLLNSGDTITMGGIGGDHDMTIMMMGRIHGHFPDWRDHDPSNDDPVRHRPDDIDGVRLVSCLVPVVSNPDDDPDSVCSVPPD/DPPPPFDAQAEQEPQPPPDDPPDPVLLVSLVVLVVSQQWFLWHKYFHQVCLVLLVLLVVLLCVQVVADPVLQVQQADLFPPAGWDDDPVAQKIKHKFWPLLDLVRCVVRPQCSNPVVGDSSSSVSSNVVLVVQLVVVLSNVCSPCVVLVNNVCSVVLNVFWGQMKMKMKGAAPAAQDKDFRWDKDFAQFQKKWKAWRDQFWFKWWATPVRDIHTDRHDNRITMMGGGPLNCLQLLNSGDTITMGGIGGDHDMTIMMMGRIHGHFPDWRDHDPSNDDPVRHRDDDIDGVRLVSCLVCVVSNVPDDPDSVCSVPPD

Secondary structure (DSSP, 8-state):
----------EEE---TT--TTSHHHHHHHHHHHHHHHHHSEEEEE-GGGHHHHHHHHHHHHHHHTS-HHHHTT---SSTT-EEEE-TTSSEEEEEESSTTSHHHHIIIIIHHH-TT--HHHHHHHHHHHHHHHHHHHHHHHHHHHHTT-GGGHHHHHHTB--EEEEEEE----EEEEEEEEEEEE-SSSEEEEEE-SS---EEEE-TTS-EEE----TTEEEEEE-HHHHHHTTTSS---EEEEEEEESS-EEEEEEEE-BPTT-EE---GGG--SSS---B--EEHHHHHHHH-GGG-SSS-S-HHHHHHB-/----------EEE---TT--TTSHHHHHHHHHHHHHHHHHSEEEEE-GGGHHHHHHHHHHHHHHHTS-HHHHTT---SSTT-EEEE-TTSSEEEEEESSTTSHHHHIIIIIHHH-TT--HHHHHHHHHHHHHHHHHHHHHHHHHHHHTT-GGGHHHHHHTB--EEEEEEE----EEEEEEEEEEEE-SSSEEEEEE-SS---EEEE-TTS-EEE----TTEEEEEE-HHHHHHTTTSS---EEEEEEEESS-EEEEEEEE-BPTT-EE---GGG--SSS---B--EEHHHHHHHH-GGG-SSS-S-HHHHHHB-

=== Feature glossary ===
The record interleaves many kinds of information about one protein. Here is each kind framed as the question it answers.

Q: What are the backbone torsion angles?
A: φ (phi) and ψ (psi) are the two rotatable backbone dihedrals per residue: φ is the C(i-1)–N–Cα–C torsion, ψ is the N–Cα–C–N(i+1) torsion, both in degrees on (−180°, 180°]. α-helical residues cluster near (−60°, −45°); β-strand residues near (−120°, +130°). A Ramachandran plot is simply a scatter of (φ, ψ) for every residue.

Q: What is the amino-acid chain?
A: This is the polypeptide sequence — one letter per residue, N-terminus first. Length ranges from a few dozen residues for small domains to over a thousand for large multi-domain proteins.

Q: How mobile is each atom in the crystal?
A: For experimental (PDB) structures, the B-factor (temperature factor) quantifies the positional spread of each atom in the crystal — a combination of thermal vibration and static disorder — in units of Å². High B-factors mark flexible loops or poorly resolved regions; low B-factors mark the rigid, well-ordered core.

Q: Are the domains correctly placed relative to each other?
A: Predicted Aligned Error (PAE) is an AlphaFold confidence matrix: entry (i, j) is the expected error in the position of residue j, in ångströms, when the prediction is superimposed on the true structure at residue i. Low PAE within a block of residues means that block is internally rigid and well-predicted; high PAE between two blocks means their relative placement is uncertain even if each block individually is confident.

Q: How confident is the AlphaFold model at each residue?
A: pLDDT is the predicted lDDT-Cα score: AlphaFold's confidence that the local environment of each residue (all inter-atomic distances within 15 Å) is correctly placed. It is a per-residue number between 0 and 100, with higher meaning more reliable.

Q: What family and function is it annotated with?
A: Functional annotations link the protein to curated databases. InterPro entries identify conserved domains and families by matching the sequence against member-database signatures (Pfam, PROSITE, CDD, …). Gene Ontology (GO) terms describe molecular function, biological process, and cellular component in a controlled vocabulary. CATH places the structure in a hierarchical fold classification (Class/Architecture/Topology/Homologous-superfamily). The organism is the source species.

Q: How big and how compact is the whole molecule?
A: Three whole-structure scalars: the radius of gyration (RMS distance of Cα from centroid, in Å), the count of Cα–Cα contacts (pairs closer than 8 Å and separated by more than four residues in sequence — i.e. tertiary, not local, contacts), and the bounding-box dimensions. Together they distinguish compact globular folds from extended fibres or disordered chains.

Q: What known structures does this most resemble?
A: The Foldseek neighbor list gives the closest experimentally determined structures in the PDB, ranked by structural alignment. TM-score near 1 means near-identical fold; near 0.3 means only rough topology match. This is how one finds what a novel AlphaFold prediction most resembles in the solved-structure universe.

Q: Which residues are buried vs exposed?
A: SASA measures how much of the protein is reachable by solvent. It is computed by rolling a water-sized probe over the atomic surface and summing the exposed area (Å²). Per-residue SASA distinguishes core (buried, low SASA) from surface (exposed, high SASA) residues; total SASA is a whole-molecule size measure.

Q: Which residues are in helices, strands, or loops?
A: Eight-state secondary structure (DSSP): H is the canonical α-helix, G the tighter 3₁₀-helix, I the wider π-helix; E/B are β-structure, T and S are turns and bends, and '-' is everything else. DSSP derives these from the pattern of main-chain N–H···O=C hydrogen bonds, not from the sequence.

Q: Where is each backbone atom in 3D?
A: Structure coordinates are given as an mmCIF _atom_site loop: one row per atom with element, residue name, chain id, sequence number, and x/y/z position in Å. Only the four main-chain atoms per residue are included here; side chains are omitted to keep the record compact.

Q: What if only a Cα trace is available?
A: Three-state secondary structure (P-SEA) collapses the eight DSSP classes into helix (a), strand (b), and coil (c). P-SEA assigns these from Cα geometry alone — distances and angles — without requiring backbone oxygens, so it works on any Cα trace.

Q: What do the rendered images show?
A: The six renders are orthographic views along the three Cartesian axes in both directions. Representation (c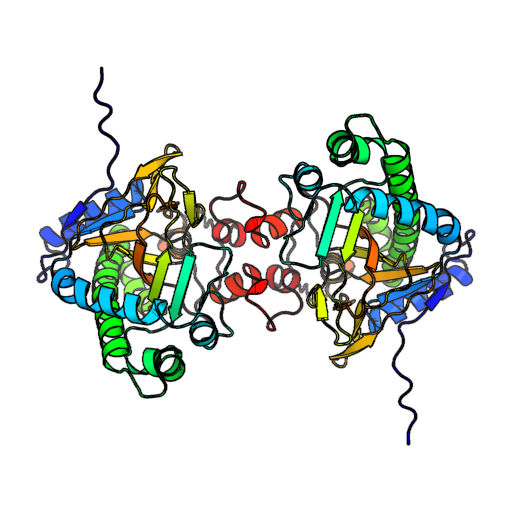artoon, sticks, or surface) and color scheme (sequence-rainbow or by-chain) vary across proteins so the training set covers all the common visualization conventions.

Q: What does the local fold look like, residue by residue?
A: Foldseek's 3Di representation compresses backbone geometry into a per-residue letter drawn from a learned twenty-state alphabet. It captures the tertiary interaction pattern around each residue — which residues are packed against it in space, regardless of where they are in sequence.

Q: What do the diagnostic plots show?
A: The contact map is a binary N×N matrix image: pixel (i, j) is dark where Cα_i and Cα_j are within 8 Å and |i−j|>4. Because the |i−j|>4 filter removes local helical contacts, off-diagonal stripes parallel to the main diagonal indicate parallel β-sheets; stripes perpendicular to it indicate antiparallel β-sheets. The Ramachandran plot scatters every residue's (φ, ψ) pair against the sterically allowed regions. The PAE heatmap renders the predicted-aligned-error matrix.